Protein AF-A0A9P3BEV1-F1 (afdb_monomer)

Structu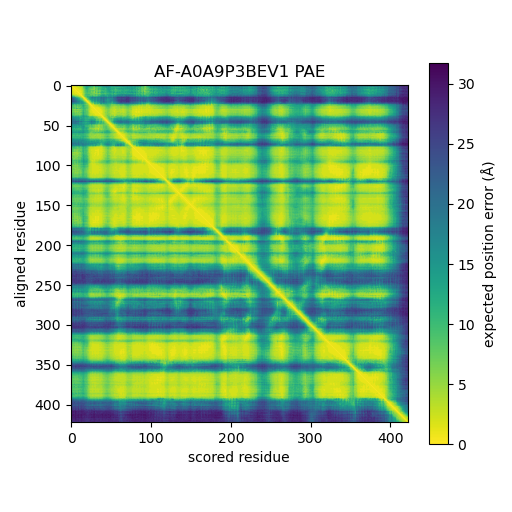re (mmCIF, N/CA/C/O backbone):
data_AF-A0A9P3BEV1-F1
#
_entry.id   AF-A0A9P3BEV1-F1
#
loop_
_atom_site.group_PDB
_atom_site.id
_atom_site.type_symbol
_atom_site.label_atom_id
_atom_site.label_alt_id
_atom_site.label_comp_id
_atom_site.label_asym_id
_atom_site.label_entity_id
_atom_site.label_seq_id
_atom_site.pdbx_PDB_ins_code
_atom_site.Cartn_x
_atom_site.Cartn_y
_atom_site.Cartn_z
_atom_site.occupancy
_atom_site.B_iso_or_equiv
_atom_site.auth_seq_id
_atom_site.auth_comp_id
_atom_site.auth_asym_id
_atom_site.auth_atom_id
_atom_site.pdbx_PDB_model_num
ATOM 1 N N . MET A 1 1 ? 33.783 5.851 -0.479 1.00 56.59 1 MET A N 1
ATOM 2 C CA . MET A 1 1 ? 32.357 5.590 -0.775 1.00 56.59 1 MET A CA 1
ATOM 3 C C . MET A 1 1 ? 32.003 5.944 -2.219 1.00 56.59 1 MET A C 1
ATOM 5 O O . MET A 1 1 ? 31.607 5.051 -2.956 1.00 56.59 1 MET A O 1
ATOM 9 N N . THR A 1 2 ? 32.270 7.174 -2.676 1.00 65.00 2 THR A N 1
ATOM 10 C CA . THR A 1 2 ? 32.127 7.595 -4.088 1.00 65.00 2 THR A CA 1
ATOM 11 C C . THR A 1 2 ? 32.833 6.660 -5.073 1.00 65.00 2 THR A C 1
ATOM 13 O O . THR A 1 2 ? 32.320 6.436 -6.155 1.00 65.00 2 THR A O 1
ATOM 16 N N . LEU A 1 3 ? 33.958 6.049 -4.677 1.00 71.38 3 LEU A N 1
ATOM 17 C CA . LEU A 1 3 ? 34.724 5.107 -5.503 1.00 71.38 3 LEU A CA 1
ATOM 18 C C . LEU A 1 3 ? 34.026 3.759 -5.751 1.00 71.38 3 LEU A C 1
ATOM 20 O O . LEU A 1 3 ? 34.177 3.221 -6.839 1.00 71.38 3 LEU A O 1
ATOM 24 N N . LEU A 1 4 ? 33.258 3.218 -4.793 1.00 72.56 4 LEU A N 1
ATOM 25 C CA . LEU A 1 4 ? 32.529 1.956 -4.999 1.00 72.56 4 LEU A CA 1
ATOM 26 C C . LEU A 1 4 ? 31.349 2.185 -5.944 1.00 72.56 4 LEU A C 1
ATOM 28 O O . LEU A 1 4 ? 31.200 1.463 -6.921 1.00 72.56 4 LEU A O 1
ATOM 32 N N . MET A 1 5 ? 30.568 3.240 -5.699 1.00 67.62 5 MET A N 1
ATOM 33 C CA . MET A 1 5 ? 29.481 3.650 -6.591 1.00 67.62 5 MET A CA 1
ATOM 34 C C . MET A 1 5 ? 29.997 4.055 -7.972 1.00 67.62 5 MET A C 1
ATOM 36 O O . MET A 1 5 ? 29.410 3.667 -8.974 1.00 67.62 5 MET A O 1
ATOM 40 N N . ALA A 1 6 ? 31.113 4.784 -8.048 1.00 69.00 6 ALA A N 1
ATOM 41 C CA . ALA A 1 6 ? 31.763 5.101 -9.315 1.00 69.00 6 ALA A CA 1
ATOM 42 C C . ALA A 1 6 ? 32.292 3.841 -10.002 1.00 69.00 6 ALA A C 1
ATOM 44 O O . ALA A 1 6 ? 32.162 3.741 -11.209 1.00 69.00 6 ALA A O 1
ATOM 45 N N . GLY A 1 7 ? 32.827 2.869 -9.260 1.00 73.62 7 GLY A N 1
ATOM 46 C CA . GLY A 1 7 ? 33.273 1.583 -9.793 1.00 73.62 7 GLY A CA 1
ATOM 47 C C . GLY A 1 7 ? 32.120 0.743 -10.337 1.00 73.62 7 GLY A C 1
ATOM 48 O O . GLY A 1 7 ? 32.217 0.241 -11.451 1.00 73.62 7 GLY A O 1
ATOM 49 N N . ILE A 1 8 ? 31.005 0.652 -9.605 1.00 71.19 8 ILE A N 1
ATOM 50 C CA . ILE A 1 8 ? 29.779 -0.017 -10.061 1.00 71.19 8 ILE A CA 1
ATOM 51 C C . ILE A 1 8 ? 29.226 0.705 -11.287 1.00 71.19 8 ILE A C 1
ATOM 53 O O . ILE A 1 8 ? 29.013 0.066 -12.306 1.00 71.19 8 ILE A O 1
ATOM 57 N N . ARG A 1 9 ? 29.064 2.033 -11.246 1.00 67.31 9 ARG A N 1
ATOM 58 C CA . ARG A 1 9 ? 28.604 2.820 -12.401 1.00 67.31 9 ARG A CA 1
ATOM 59 C C . ARG A 1 9 ? 29.528 2.670 -13.598 1.00 67.31 9 ARG A C 1
ATOM 61 O O . ARG A 1 9 ? 29.052 2.448 -14.700 1.00 67.31 9 ARG A O 1
ATOM 68 N N . MET A 1 10 ? 30.838 2.756 -13.394 1.00 67.62 10 MET A N 1
ATOM 69 C CA . MET A 1 10 ? 31.828 2.572 -14.449 1.00 67.62 10 MET A CA 1
ATOM 70 C C . MET A 1 10 ? 31.719 1.169 -15.042 1.00 67.62 10 MET A C 1
ATOM 72 O O . MET A 1 10 ? 31.689 1.049 -16.256 1.00 67.62 10 MET A O 1
ATOM 76 N N . PHE A 1 11 ? 31.574 0.128 -14.219 1.00 70.19 11 PHE A N 1
ATOM 77 C CA . PHE A 1 11 ? 31.353 -1.239 -14.685 1.00 70.19 11 PHE A CA 1
ATOM 78 C C . PHE A 1 11 ? 30.042 -1.371 -15.474 1.00 70.19 11 PHE A C 1
ATOM 80 O O . PHE A 1 11 ? 30.053 -1.887 -16.589 1.00 70.19 11 PHE A O 1
ATOM 87 N N . LEU A 1 12 ? 28.932 -0.839 -14.951 1.00 65.06 12 LEU A N 1
ATOM 88 C CA . LEU A 1 12 ? 27.630 -0.839 -15.623 1.00 65.06 12 LEU A CA 1
ATOM 89 C C . LEU A 1 12 ? 27.684 -0.096 -16.967 1.00 65.06 12 LEU A C 1
ATOM 91 O O . LEU A 1 12 ? 27.173 -0.596 -17.963 1.00 65.06 12 LEU A O 1
ATOM 95 N N . HIS A 1 13 ? 28.367 1.047 -17.036 1.00 60.72 13 HIS A N 1
ATOM 96 C CA . HIS A 1 13 ? 28.535 1.822 -18.268 1.00 60.72 13 HIS A CA 1
ATOM 97 C C . HIS A 1 13 ? 29.591 1.252 -19.231 1.00 60.72 13 HIS A C 1
ATOM 99 O O . HIS A 1 13 ? 29.552 1.568 -20.418 1.00 60.72 13 HIS A O 1
ATOM 105 N N . GLN A 1 14 ? 30.528 0.429 -18.748 1.00 59.97 14 GLN A N 1
ATOM 106 C CA . GLN A 1 14 ? 31.515 -0.279 -19.573 1.00 59.97 14 GLN A CA 1
ATOM 107 C C . GLN A 1 14 ? 30.951 -1.554 -20.206 1.00 59.97 14 GLN A C 1
ATOM 109 O O . GLN A 1 14 ? 31.522 -2.039 -21.185 1.00 59.97 14 GLN A O 1
ATOM 114 N N . THR A 1 15 ? 29.835 -2.092 -19.699 1.00 53.72 15 THR A N 1
ATOM 115 C CA . THR A 1 15 ? 29.122 -3.154 -20.416 1.00 53.72 15 THR A CA 1
ATOM 116 C C . THR A 1 15 ? 28.624 -2.606 -21.755 1.00 53.72 15 THR A C 1
ATOM 118 O O . THR A 1 15 ? 27.959 -1.573 -21.824 1.00 53.72 15 THR A O 1
ATOM 121 N N . VAL A 1 16 ? 29.077 -3.242 -22.840 1.00 45.03 16 VAL A N 1
ATOM 122 C CA . VAL A 1 16 ? 28.952 -2.773 -24.225 1.00 45.03 16 VAL A CA 1
ATOM 123 C C . VAL A 1 16 ? 27.490 -2.481 -24.545 1.00 45.03 16 VAL A C 1
ATOM 125 O O . VAL A 1 16 ? 26.717 -3.405 -24.749 1.00 45.03 16 VAL A O 1
ATOM 128 N N . ARG A 1 17 ? 27.159 -1.182 -24.594 1.00 44.22 17 ARG A N 1
ATOM 129 C CA . ARG A 1 17 ? 25.841 -0.602 -24.895 1.00 44.22 17 ARG A CA 1
ATOM 130 C C . ARG A 1 17 ? 24.723 -1.218 -24.035 1.00 44.22 17 ARG A C 1
ATOM 132 O O . ARG A 1 17 ? 24.177 -2.242 -24.442 1.00 44.22 17 ARG A O 1
ATOM 139 N N . PRO A 1 18 ? 24.270 -0.575 -22.932 1.00 46.62 18 PRO A N 1
ATOM 140 C CA . PRO A 1 18 ? 22.897 -0.821 -22.498 1.00 46.62 18 PRO A CA 1
ATOM 141 C C . PRO A 1 18 ? 22.047 -0.654 -23.755 1.00 46.62 18 PRO A C 1
ATOM 143 O O . PRO A 1 18 ? 22.178 0.365 -24.446 1.00 46.62 18 PRO A O 1
ATOM 146 N N . SER A 1 19 ? 21.324 -1.709 -24.141 1.00 45.38 19 SER A N 1
ATOM 147 C CA . SER A 1 19 ? 20.535 -1.697 -25.368 1.00 45.38 19 SER A CA 1
ATOM 148 C C . SER A 1 19 ? 19.769 -0.379 -25.402 1.00 45.38 19 SER A C 1
ATOM 150 O O . SER A 1 19 ? 19.335 0.125 -24.366 1.00 45.38 19 SER A O 1
ATOM 152 N N . ILE A 1 20 ? 19.641 0.232 -26.574 1.00 44.53 20 ILE A N 1
ATOM 153 C CA . ILE A 1 20 ? 19.040 1.565 -26.760 1.00 44.53 20 ILE A CA 1
ATOM 154 C C . ILE A 1 20 ? 17.623 1.671 -26.122 1.00 44.53 20 ILE A C 1
ATOM 156 O O . ILE A 1 20 ? 17.102 2.770 -25.930 1.00 44.53 20 ILE A O 1
ATOM 160 N N . ALA A 1 21 ? 17.034 0.540 -25.715 1.00 46.75 21 ALA A N 1
ATOM 161 C CA . ALA A 1 21 ? 15.816 0.400 -24.925 1.00 46.75 21 ALA A CA 1
ATOM 162 C C . ALA A 1 21 ? 15.929 0.741 -23.417 1.00 46.75 21 ALA A C 1
ATOM 164 O O . ALA A 1 21 ? 14.910 1.062 -22.812 1.00 46.75 21 ALA A O 1
ATOM 165 N N . HIS A 1 22 ? 17.112 0.731 -22.795 1.00 52.16 22 HIS A N 1
ATOM 166 C CA . HIS A 1 22 ? 17.282 0.977 -21.358 1.00 52.16 22 HIS A CA 1
ATOM 167 C C . HIS A 1 22 ? 18.003 2.296 -21.099 1.00 52.16 22 HIS A C 1
ATOM 169 O O . HIS A 1 22 ? 19.201 2.347 -20.828 1.00 52.16 22 HIS A O 1
ATOM 175 N N . GLN A 1 23 ? 17.250 3.397 -21.111 1.00 56.59 23 GLN A N 1
ATOM 176 C CA . GLN A 1 23 ? 17.677 4.575 -20.361 1.00 56.59 23 GLN A CA 1
ATOM 177 C C . GLN A 1 23 ? 17.548 4.236 -18.874 1.00 56.59 23 GLN A C 1
ATOM 179 O O . GLN A 1 23 ? 16.520 4.511 -18.259 1.00 56.59 23 GLN A O 1
ATOM 184 N N . THR A 1 24 ? 18.563 3.586 -18.297 1.00 63.41 24 THR A N 1
ATOM 185 C CA . THR A 1 24 ? 18.634 3.393 -16.849 1.00 63.41 24 THR A CA 1
ATOM 186 C C . THR A 1 24 ? 18.610 4.771 -16.206 1.00 63.41 24 THR A C 1
ATOM 188 O O . THR A 1 24 ? 19.514 5.588 -16.385 1.00 63.41 24 THR A O 1
ATOM 191 N N . PHE A 1 25 ? 17.523 5.079 -15.510 1.00 75.50 25 PHE A N 1
ATOM 192 C CA . PHE A 1 25 ? 17.397 6.346 -14.817 1.00 75.50 25 PHE A CA 1
ATOM 193 C C . PHE A 1 25 ? 18.377 6.349 -13.647 1.00 75.50 25 PHE A C 1
ATOM 195 O O . PHE A 1 25 ? 18.355 5.418 -12.850 1.00 75.50 25 PHE A O 1
ATOM 202 N N . TYR A 1 26 ? 19.183 7.403 -13.501 1.00 77.75 26 TYR A N 1
ATOM 203 C CA . TYR A 1 26 ? 20.241 7.462 -12.479 1.00 77.75 26 TYR A CA 1
ATOM 204 C C . TYR A 1 26 ? 19.746 7.175 -11.043 1.00 77.75 26 TYR A C 1
ATOM 206 O O . TYR A 1 26 ? 20.484 6.661 -10.210 1.00 77.75 26 TYR A O 1
ATOM 214 N N . GLN A 1 27 ? 18.475 7.486 -10.755 1.00 83.81 27 GLN A N 1
ATOM 215 C CA . GLN A 1 27 ? 17.812 7.236 -9.467 1.00 83.81 27 GLN A CA 1
ATOM 216 C C . GLN A 1 27 ? 17.265 5.813 -9.304 1.00 83.81 27 GLN A C 1
ATOM 218 O O . GLN A 1 27 ? 16.570 5.568 -8.334 1.00 83.81 27 GLN A O 1
ATOM 223 N N . HIS A 1 28 ? 17.484 4.911 -10.256 1.00 86.94 28 HIS A N 1
ATOM 224 C CA . HIS A 1 28 ? 16.962 3.541 -10.231 1.00 86.94 28 HIS A CA 1
ATOM 225 C C . HIS A 1 28 ? 17.967 2.525 -10.797 1.00 86.94 28 HIS A C 1
ATOM 227 O O . HIS A 1 28 ? 17.600 1.407 -11.147 1.00 86.94 28 HIS A O 1
ATOM 233 N N . GLU A 1 29 ? 19.249 2.892 -10.896 1.00 84.00 29 GLU A N 1
ATOM 234 C CA . GLU A 1 29 ? 20.314 1.994 -11.371 1.00 84.00 29 GLU A CA 1
ATOM 235 C C . GLU A 1 29 ? 20.396 0.721 -10.516 1.00 84.00 29 GLU A C 1
ATOM 237 O O . GLU A 1 29 ? 20.577 -0.377 -11.038 1.00 84.00 29 GLU A O 1
ATOM 242 N N . MET A 1 30 ? 20.220 0.861 -9.199 1.00 86.94 30 MET A N 1
ATOM 243 C CA . MET A 1 30 ? 20.258 -0.264 -8.262 1.00 86.94 30 MET A CA 1
ATOM 244 C C . MET A 1 30 ? 18.986 -1.118 -8.311 1.00 86.94 30 MET A C 1
ATOM 246 O O . MET A 1 30 ? 19.067 -2.327 -8.106 1.00 86.94 30 MET A O 1
ATOM 250 N N . ASP A 1 31 ? 17.831 -0.516 -8.613 1.00 91.06 31 ASP A N 1
ATOM 251 C CA . ASP A 1 31 ? 16.576 -1.251 -8.817 1.00 91.06 31 ASP A CA 1
ATOM 252 C C . ASP A 1 31 ? 16.669 -2.126 -10.071 1.00 91.06 31 ASP A C 1
ATOM 254 O O . ASP A 1 31 ? 16.367 -3.317 -10.018 1.00 91.06 31 ASP A O 1
ATOM 258 N N . TRP A 1 32 ? 17.178 -1.557 -11.170 1.00 87.06 32 TRP A N 1
ATOM 259 C CA . TRP A 1 32 ? 17.474 -2.300 -12.394 1.00 87.06 32 TRP A CA 1
ATOM 260 C C . TRP A 1 32 ? 18.452 -3.449 -12.125 1.00 87.06 32 TRP A C 1
ATOM 262 O O . TRP A 1 32 ? 18.148 -4.595 -12.439 1.00 87.06 32 TRP A O 1
ATOM 272 N N . LEU A 1 33 ? 19.581 -3.181 -11.456 1.00 86.38 33 LEU A N 1
ATOM 273 C CA . LEU A 1 33 ? 20.563 -4.218 -11.129 1.00 86.38 33 LEU A CA 1
ATOM 274 C C . LEU A 1 33 ? 19.956 -5.349 -10.280 1.00 86.38 33 LEU A C 1
ATOM 276 O O . LEU A 1 33 ? 20.265 -6.522 -10.497 1.00 86.38 33 LEU A O 1
ATOM 280 N N . ALA A 1 34 ? 19.101 -5.016 -9.310 1.00 90.44 34 ALA A N 1
ATOM 281 C CA . ALA A 1 34 ? 18.423 -6.011 -8.485 1.00 90.44 34 ALA A CA 1
ATOM 282 C C . ALA A 1 34 ? 17.481 -6.894 -9.316 1.00 90.44 34 ALA A C 1
ATOM 284 O O . ALA A 1 34 ? 17.473 -8.114 -9.122 1.00 90.44 34 ALA A O 1
ATOM 285 N N . ILE A 1 35 ? 16.729 -6.287 -10.240 1.00 88.31 35 ILE A N 1
ATOM 286 C CA . ILE A 1 35 ? 15.835 -6.981 -11.172 1.00 88.31 35 ILE A CA 1
ATOM 287 C C . ILE A 1 35 ? 16.626 -7.927 -12.067 1.00 88.31 35 ILE A C 1
ATOM 289 O O . ILE A 1 35 ? 16.328 -9.118 -12.067 1.00 88.31 35 ILE A O 1
ATOM 293 N N . GLU A 1 36 ? 17.661 -7.439 -12.748 1.00 82.81 36 GLU A N 1
ATOM 294 C CA . GLU A 1 36 ? 18.468 -8.248 -13.669 1.00 82.81 36 GLU A CA 1
ATOM 295 C C . GLU A 1 36 ? 19.069 -9.463 -12.960 1.00 82.81 36 GLU A C 1
ATOM 297 O O . GLU A 1 36 ? 18.865 -10.605 -13.362 1.00 82.81 36 GLU A O 1
ATOM 302 N N . VAL A 1 37 ? 19.733 -9.242 -11.822 1.00 84.50 37 VAL A N 1
ATOM 303 C CA . VAL A 1 37 ? 20.419 -10.313 -11.083 1.00 84.50 37 VAL A CA 1
ATOM 304 C C . VAL A 1 37 ? 19.446 -11.340 -10.491 1.00 84.50 37 VAL A C 1
ATOM 306 O O . VAL A 1 37 ? 19.848 -12.472 -10.205 1.00 84.50 37 VAL A O 1
ATOM 309 N N . THR A 1 38 ? 18.186 -10.966 -10.253 1.00 87.44 38 THR A N 1
ATOM 310 C CA . THR A 1 38 ? 17.215 -11.850 -9.591 1.00 87.44 38 THR A CA 1
ATOM 311 C C . THR A 1 38 ? 16.265 -12.534 -10.565 1.00 87.44 38 THR A C 1
ATOM 313 O O . THR A 1 38 ? 15.939 -13.705 -10.359 1.00 87.44 38 THR A O 1
ATOM 316 N N . LEU A 1 39 ? 15.799 -11.814 -11.585 1.00 81.75 39 LEU A N 1
ATOM 317 C CA . LEU A 1 39 ? 14.763 -12.273 -12.506 1.00 81.75 39 LEU A CA 1
ATOM 318 C C . LEU A 1 39 ? 15.332 -12.837 -13.818 1.00 81.75 39 LEU A C 1
ATOM 320 O O . LEU A 1 39 ? 14.680 -13.716 -14.378 1.00 81.75 39 LEU A O 1
ATOM 324 N N . ASP A 1 40 ? 16.539 -12.443 -14.254 1.00 75.12 40 ASP A N 1
ATOM 325 C CA . ASP A 1 40 ? 17.227 -13.038 -15.416 1.00 75.12 40 ASP A CA 1
ATOM 326 C C . ASP A 1 40 ? 18.601 -13.638 -15.028 1.00 75.12 40 ASP A C 1
ATOM 328 O O . ASP A 1 40 ? 19.650 -13.009 -15.185 1.00 75.12 40 ASP A O 1
ATOM 332 N N . PRO A 1 41 ? 18.648 -14.887 -14.521 1.00 68.44 41 PRO A N 1
ATOM 333 C CA . PRO A 1 41 ? 19.914 -15.537 -14.169 1.00 68.44 41 PRO A CA 1
ATOM 334 C C . PRO A 1 41 ? 20.833 -15.779 -15.383 1.00 68.44 41 PRO A C 1
ATOM 336 O O . PRO A 1 41 ? 22.038 -15.975 -15.201 1.00 68.44 41 PRO A O 1
ATOM 339 N N . ASP A 1 42 ? 20.289 -15.737 -16.606 1.00 66.56 42 ASP A N 1
ATOM 340 C CA . ASP A 1 42 ? 21.001 -15.958 -17.868 1.00 66.56 42 ASP A CA 1
ATOM 341 C C . ASP A 1 42 ? 21.488 -14.654 -18.523 1.00 66.56 42 ASP A C 1
ATOM 343 O O . ASP A 1 42 ? 21.980 -14.693 -19.655 1.00 66.56 42 ASP A O 1
ATOM 347 N N . PHE A 1 43 ? 21.440 -13.519 -17.809 1.00 58.28 43 PHE A N 1
ATOM 348 C CA . PHE A 1 43 ? 21.845 -12.174 -18.258 1.00 58.28 43 PHE A CA 1
ATOM 349 C C . PHE A 1 43 ? 23.185 -12.106 -19.019 1.00 58.28 43 PHE A C 1
ATOM 351 O O . PHE A 1 43 ? 23.407 -11.223 -19.841 1.00 58.28 43 PHE A O 1
ATOM 358 N N . LYS A 1 44 ? 24.085 -13.081 -18.828 1.00 55.97 44 LYS A N 1
ATOM 359 C CA . LYS A 1 44 ? 25.316 -13.212 -19.630 1.00 55.97 44 LYS A CA 1
ATOM 360 C C . LYS A 1 44 ? 25.062 -13.333 -21.142 1.00 55.97 44 LYS A C 1
ATOM 362 O O . LYS A 1 44 ? 25.982 -13.091 -21.920 1.00 55.97 44 LYS A O 1
ATOM 367 N N . LYS A 1 45 ? 23.854 -13.709 -21.570 1.00 56.28 45 LYS A N 1
ATOM 368 C CA . LYS A 1 45 ? 23.435 -13.780 -22.974 1.00 56.28 45 LYS A CA 1
ATOM 369 C C . LYS A 1 45 ? 22.549 -12.575 -23.297 1.00 56.28 45 LYS A C 1
ATOM 371 O O . LYS A 1 45 ? 21.328 -12.696 -23.329 1.00 56.28 45 LYS A O 1
ATOM 376 N N . PHE A 1 46 ? 23.175 -11.423 -23.534 1.00 53.41 46 PHE A N 1
ATOM 377 C CA . PHE A 1 46 ? 22.527 -10.188 -23.991 1.00 53.41 46 PHE A CA 1
ATOM 378 C C . PHE A 1 46 ? 21.818 -10.408 -25.339 1.00 53.41 46 PHE A C 1
ATOM 380 O O . PHE A 1 46 ? 22.380 -10.172 -26.405 1.00 53.41 46 PHE A O 1
ATOM 387 N N . SER A 1 47 ? 20.586 -10.910 -25.304 1.00 52.16 47 SER A N 1
ATOM 388 C CA . SER A 1 47 ? 19.692 -10.918 -26.456 1.00 52.16 47 SER A CA 1
ATOM 389 C C . SER A 1 47 ? 18.918 -9.608 -26.450 1.00 52.16 47 SER A C 1
ATOM 391 O O . SER A 1 47 ? 18.191 -9.319 -25.503 1.00 52.16 47 SER A O 1
ATOM 393 N N . GLU A 1 48 ? 19.053 -8.824 -27.518 1.00 57.81 48 GLU A N 1
ATOM 394 C CA . GLU A 1 48 ? 18.389 -7.524 -27.697 1.00 57.81 48 GLU A CA 1
ATOM 395 C C . GLU A 1 48 ? 16.845 -7.606 -27.753 1.00 57.81 48 GLU A C 1
ATOM 397 O O . GLU A 1 48 ? 16.192 -6.581 -27.926 1.00 57.81 48 GLU A O 1
ATOM 402 N N . GLN A 1 49 ? 16.246 -8.796 -27.607 1.00 59.41 49 GLN A N 1
ATOM 403 C CA . GLN A 1 49 ? 14.823 -9.041 -27.872 1.00 59.41 49 GLN A CA 1
ATOM 404 C C . GLN A 1 49 ? 13.992 -9.502 -26.666 1.00 59.41 49 GLN A C 1
ATOM 406 O O . GLN A 1 49 ? 12.785 -9.684 -26.819 1.00 59.41 49 GLN A O 1
ATOM 411 N N . LYS A 1 50 ? 14.571 -9.704 -25.474 1.00 62.44 50 LYS A N 1
ATOM 412 C CA . LYS A 1 50 ? 13.759 -10.126 -24.321 1.00 62.44 50 LYS A CA 1
ATOM 413 C C . LYS A 1 50 ? 12.953 -8.950 -23.742 1.00 62.44 50 LYS A C 1
ATOM 415 O O . LYS A 1 50 ? 13.525 -7.876 -23.540 1.00 62.44 50 LYS A O 1
ATOM 420 N N . PRO A 1 51 ? 11.650 -9.134 -23.449 1.00 65.25 51 PRO A N 1
ATOM 421 C CA . PRO A 1 51 ? 10.871 -8.135 -22.733 1.00 65.25 51 PRO A CA 1
ATOM 422 C C . PRO A 1 51 ? 11.445 -7.916 -21.330 1.00 65.25 51 PRO A C 1
ATOM 424 O O . PRO A 1 51 ? 11.997 -8.826 -20.712 1.00 65.25 51 PRO A O 1
ATOM 427 N N . LEU A 1 52 ? 11.303 -6.686 -20.839 1.00 65.62 52 LEU A N 1
ATOM 428 C CA . LEU A 1 52 ? 11.717 -6.291 -19.498 1.00 65.62 52 LEU A CA 1
ATOM 429 C C . LEU A 1 52 ? 11.049 -7.179 -18.436 1.00 65.62 52 LEU A C 1
ATOM 431 O O . LEU A 1 52 ? 9.828 -7.358 -18.506 1.00 65.62 52 LEU A O 1
ATOM 435 N N . PRO A 1 53 ? 11.792 -7.680 -17.429 1.00 74.44 53 PRO A N 1
ATOM 436 C CA . PRO A 1 53 ? 11.174 -8.367 -16.308 1.00 74.44 53 PRO A CA 1
ATOM 437 C C . PRO A 1 53 ? 10.143 -7.453 -15.647 1.00 74.44 53 PRO A C 1
ATOM 439 O O . PRO A 1 53 ? 10.424 -6.301 -15.302 1.00 74.44 53 PRO A O 1
ATOM 442 N N . VAL A 1 54 ? 8.928 -7.964 -15.496 1.00 79.62 54 VAL A N 1
ATOM 443 C CA . VAL A 1 54 ? 7.820 -7.203 -14.929 1.00 79.62 54 VAL A CA 1
ATOM 444 C C . VAL A 1 54 ? 7.898 -7.309 -13.407 1.00 79.62 54 VAL A C 1
ATOM 446 O O . VAL A 1 54 ? 8.033 -8.395 -12.854 1.00 79.62 54 VAL A O 1
ATOM 449 N N . TRP A 1 55 ? 7.841 -6.168 -12.727 1.00 84.81 55 TRP A N 1
ATOM 450 C CA . TRP A 1 55 ? 7.598 -6.080 -11.289 1.00 84.81 55 TRP A CA 1
ATOM 451 C C . TRP A 1 55 ? 6.588 -4.965 -11.070 1.00 84.81 55 TRP A C 1
ATOM 453 O O . TRP A 1 55 ? 6.937 -3.807 -10.834 1.00 84.81 55 TRP A O 1
ATOM 463 N N . ALA A 1 56 ? 5.321 -5.303 -11.261 1.00 83.12 56 ALA A N 1
ATOM 464 C CA . ALA A 1 56 ? 4.275 -4.312 -11.411 1.00 83.12 56 ALA A CA 1
ATOM 465 C C . ALA A 1 56 ? 3.229 -4.413 -10.306 1.00 83.12 56 ALA A C 1
ATOM 467 O O . ALA A 1 56 ? 2.898 -5.497 -9.820 1.00 83.12 56 ALA A O 1
ATOM 468 N N . LEU A 1 57 ? 2.689 -3.248 -9.960 1.00 81.88 57 LEU A N 1
ATOM 469 C CA . LEU A 1 57 ? 1.506 -3.100 -9.136 1.00 81.88 57 LEU A CA 1
ATOM 470 C C . LEU A 1 57 ? 0.488 -2.291 -9.933 1.00 81.88 57 LEU A C 1
ATOM 472 O O . LEU A 1 57 ? 0.756 -1.154 -10.317 1.00 81.88 57 LEU A O 1
ATOM 476 N N . TYR A 1 58 ? -0.663 -2.882 -10.213 1.00 77.19 58 TYR A N 1
ATOM 477 C CA . TYR A 1 58 ? -1.746 -2.206 -10.912 1.00 77.19 58 TYR A CA 1
ATOM 478 C C . TYR A 1 58 ? -3.066 -2.912 -10.613 1.00 77.19 58 TYR A C 1
ATOM 480 O O . TYR A 1 58 ? -3.127 -4.117 -10.367 1.00 77.19 58 TYR A O 1
ATOM 488 N N . GLY A 1 59 ? -4.145 -2.150 -10.722 1.00 79.38 59 GLY A N 1
ATOM 489 C CA . GLY A 1 59 ? -5.492 -2.657 -10.573 1.00 79.38 59 GLY A CA 1
ATOM 490 C C . GLY A 1 59 ? -5.883 -2.989 -9.137 1.00 79.38 59 GLY A C 1
ATOM 491 O O . GLY A 1 59 ? -5.257 -2.565 -8.169 1.00 79.38 59 GLY A O 1
ATOM 492 N N . GLY A 1 60 ? -6.989 -3.717 -9.022 1.00 79.25 60 GLY A N 1
ATOM 493 C CA . GLY A 1 60 ? -7.523 -4.180 -7.751 1.00 79.25 60 GLY A CA 1
ATOM 494 C C . GLY A 1 60 ? -7.221 -5.656 -7.511 1.00 79.25 60 GLY A C 1
ATOM 495 O O . GLY A 1 60 ? -7.314 -6.465 -8.440 1.00 79.25 60 GLY A O 1
ATOM 496 N N . HIS A 1 61 ? -6.891 -6.006 -6.270 1.00 85.12 61 HIS A N 1
ATOM 497 C CA . HIS A 1 61 ? -6.675 -7.387 -5.829 1.00 85.12 61 HIS A CA 1
ATOM 498 C C . HIS A 1 61 ? -7.656 -7.783 -4.732 1.00 85.12 61 HIS A C 1
ATOM 500 O O . HIS A 1 61 ? -8.050 -6.936 -3.940 1.00 85.12 61 HIS A O 1
ATOM 506 N N . SER A 1 62 ? -8.031 -9.063 -4.657 1.00 86.88 62 SER A N 1
ATOM 507 C CA . SER A 1 62 ? -8.959 -9.517 -3.615 1.00 86.88 62 SER A CA 1
ATOM 508 C C . SER A 1 62 ? -8.416 -9.208 -2.218 1.00 86.88 62 SER A C 1
ATOM 510 O O . SER A 1 62 ? -7.214 -9.345 -1.988 1.00 86.88 62 SER A O 1
ATOM 512 N N . ALA A 1 63 ? -9.297 -8.857 -1.283 1.00 87.56 63 ALA A N 1
ATOM 513 C CA . ALA A 1 63 ? -8.947 -8.688 0.127 1.00 87.56 63 ALA A CA 1
ATOM 514 C C . ALA A 1 63 ? -8.289 -9.950 0.714 1.00 87.56 63 ALA A C 1
ATOM 516 O O . ALA A 1 63 ? -7.326 -9.862 1.474 1.00 87.56 63 ALA A O 1
ATOM 517 N N . ASP A 1 64 ? -8.726 -11.137 0.282 1.00 87.56 64 ASP A N 1
ATOM 518 C CA . ASP A 1 64 ? -8.112 -12.409 0.685 1.00 87.56 64 ASP A CA 1
ATOM 519 C C . ASP A 1 64 ? -6.662 -12.539 0.215 1.00 87.56 64 ASP A C 1
ATOM 521 O O . ASP A 1 64 ? -5.866 -13.283 0.787 1.00 87.56 64 ASP A O 1
ATOM 525 N N . ALA A 1 65 ? -6.280 -11.800 -0.825 1.00 87.00 65 ALA A N 1
ATOM 526 C CA . ALA A 1 65 ? -4.918 -11.801 -1.320 1.00 87.00 65 ALA A CA 1
ATOM 527 C C . ALA A 1 65 ? -3.950 -11.006 -0.427 1.00 87.00 65 ALA A C 1
ATOM 529 O O . ALA A 1 65 ? -2.740 -11.182 -0.575 1.00 87.00 65 ALA A O 1
ATOM 530 N N . CYS A 1 66 ? -4.466 -10.192 0.501 1.00 90.31 66 CYS A N 1
ATOM 531 C CA . CYS A 1 66 ? -3.676 -9.466 1.497 1.00 90.31 66 CYS A CA 1
ATOM 532 C C . CYS A 1 66 ? -3.265 -10.337 2.690 1.00 90.31 66 CYS A C 1
ATOM 534 O O . CYS A 1 66 ? -2.357 -9.970 3.437 1.00 90.31 66 CYS A O 1
ATOM 536 N N . LYS A 1 67 ? -3.916 -11.489 2.880 1.00 90.19 67 LYS A N 1
ATOM 537 C CA . LYS A 1 67 ? -3.614 -12.420 3.970 1.00 90.19 67 LYS A CA 1
ATOM 538 C C . LYS A 1 67 ? -2.240 -13.047 3.746 1.00 90.19 67 LYS A C 1
ATOM 540 O O . LYS A 1 67 ? -1.877 -13.372 2.612 1.00 90.19 67 LYS A O 1
ATOM 545 N N . ALA A 1 68 ? -1.481 -13.214 4.829 1.00 84.31 68 ALA A N 1
ATOM 546 C CA . ALA A 1 68 ? -0.218 -13.937 4.766 1.00 84.31 68 ALA A CA 1
ATOM 547 C C . ALA A 1 68 ? -0.472 -15.367 4.250 1.00 84.31 68 ALA A C 1
ATOM 549 O O . ALA A 1 68 ? -1.401 -16.020 4.736 1.00 84.31 68 ALA A O 1
ATOM 550 N N . PRO A 1 69 ? 0.311 -15.857 3.271 1.00 79.75 69 PRO A N 1
ATOM 551 C CA . PRO A 1 69 ? 0.152 -17.206 2.761 1.00 79.75 69 PRO A CA 1
ATOM 552 C C . PRO A 1 69 ? 0.410 -18.208 3.880 1.00 79.75 69 PRO A C 1
ATOM 554 O O . PRO A 1 69 ? 1.285 -18.012 4.731 1.00 79.75 69 PRO A O 1
ATOM 557 N N . LEU A 1 70 ? -0.323 -19.317 3.847 1.00 77.31 70 LEU A N 1
ATOM 558 C CA . LEU A 1 70 ? -0.011 -20.455 4.701 1.00 77.31 70 LEU A CA 1
ATOM 559 C C . LEU A 1 70 ? 1.415 -20.952 4.391 1.00 77.31 70 LEU A C 1
ATOM 561 O O . LEU A 1 70 ? 1.888 -20.791 3.262 1.00 77.31 70 LEU A O 1
ATOM 565 N N . PRO A 1 71 ? 2.115 -21.601 5.340 1.00 72.19 71 PRO A N 1
ATOM 566 C CA . PRO A 1 71 ? 3.447 -22.160 5.087 1.00 72.19 71 PRO A CA 1
ATOM 567 C C . PRO A 1 71 ? 3.501 -23.085 3.858 1.00 72.19 71 PRO A C 1
ATOM 569 O O . PRO A 1 71 ? 4.510 -23.132 3.163 1.00 72.19 71 PRO A O 1
ATOM 572 N N . SER A 1 72 ? 2.395 -23.770 3.554 1.00 62.22 72 SER A N 1
ATOM 573 C CA . SER A 1 72 ? 2.220 -24.627 2.376 1.00 62.22 72 SER A CA 1
ATOM 574 C C . SER A 1 72 ? 2.079 -23.872 1.045 1.00 62.22 72 SER A C 1
ATOM 576 O O . SER A 1 72 ? 2.192 -24.486 -0.010 1.00 62.22 72 SER A O 1
ATOM 578 N N . GLU A 1 73 ? 1.830 -22.562 1.073 1.00 65.25 73 GLU A N 1
ATOM 579 C CA . GLU A 1 73 ? 1.535 -21.713 -0.091 1.00 65.25 73 GLU A CA 1
ATOM 580 C C . GLU A 1 73 ? 2.657 -20.711 -0.409 1.00 65.25 73 GLU A C 1
ATOM 582 O O . GLU A 1 73 ? 2.435 -19.742 -1.141 1.00 65.25 73 GLU A O 1
ATOM 587 N N . GLN A 1 74 ? 3.865 -20.911 0.133 1.00 62.97 74 GLN A N 1
ATOM 588 C CA . GLN A 1 74 ? 5.022 -20.029 -0.072 1.00 62.97 74 GLN A CA 1
ATOM 589 C C . GLN A 1 74 ? 5.560 -20.088 -1.518 1.00 62.97 74 GLN A C 1
ATOM 591 O O . GLN A 1 74 ? 6.666 -20.541 -1.793 1.00 62.97 74 GLN A O 1
ATOM 596 N N . ASN A 1 75 ? 4.775 -19.577 -2.465 1.00 62.19 75 ASN A N 1
ATOM 597 C CA . ASN A 1 75 ? 5.113 -19.451 -3.882 1.00 62.19 75 ASN A CA 1
ATOM 598 C C . ASN A 1 75 ? 5.841 -18.126 -4.200 1.00 62.19 75 ASN A C 1
ATOM 600 O O . ASN A 1 75 ? 6.303 -17.928 -5.322 1.00 62.19 75 ASN A O 1
ATOM 604 N N . ALA A 1 76 ? 5.986 -17.233 -3.214 1.00 64.94 76 ALA A N 1
ATOM 605 C CA . ALA A 1 76 ? 6.576 -15.891 -3.325 1.00 64.94 76 ALA A CA 1
ATOM 606 C C . ALA A 1 76 ? 8.123 -15.875 -3.284 1.00 64.94 76 ALA A C 1
ATOM 608 O O . ALA A 1 76 ? 8.746 -14.990 -2.686 1.00 64.94 76 ALA A O 1
ATOM 609 N N . VAL A 1 77 ? 8.763 -16.895 -3.863 1.00 81.56 77 VAL A N 1
ATOM 610 C CA . VAL A 1 77 ? 10.215 -17.105 -3.735 1.00 81.56 77 VAL A CA 1
ATOM 611 C C . VAL A 1 77 ? 11.002 -16.068 -4.538 1.00 81.56 77 VAL A C 1
ATOM 613 O O . VAL A 1 77 ? 12.021 -15.573 -4.057 1.00 81.56 77 VAL A O 1
ATOM 616 N N . LYS A 1 78 ? 10.551 -15.706 -5.749 1.00 89.12 78 LYS A N 1
ATOM 617 C CA . LYS A 1 78 ? 11.283 -14.741 -6.588 1.00 89.12 78 LYS A CA 1
ATOM 618 C C . LYS A 1 78 ? 11.075 -13.321 -6.075 1.00 89.12 78 LYS A C 1
ATOM 620 O O . LYS A 1 78 ? 12.038 -12.564 -5.981 1.00 89.12 78 LYS A O 1
ATOM 625 N N . SER A 1 79 ? 9.846 -12.992 -5.693 1.00 91.06 79 SER A N 1
ATOM 626 C CA . SER A 1 79 ? 9.449 -11.675 -5.218 1.00 91.06 79 SER A CA 1
ATOM 627 C C . SER A 1 79 ? 10.155 -11.287 -3.927 1.00 91.06 79 SER A C 1
ATOM 629 O O . SER A 1 79 ? 10.740 -10.211 -3.828 1.00 91.06 79 SER A O 1
ATOM 631 N N . THR A 1 80 ? 10.181 -12.199 -2.958 1.00 90.81 80 THR A N 1
ATOM 632 C CA . THR A 1 80 ? 10.851 -11.977 -1.674 1.00 90.81 80 THR A CA 1
ATOM 633 C C . THR A 1 80 ? 12.363 -11.872 -1.861 1.00 90.81 80 THR A C 1
ATOM 635 O O . THR A 1 80 ? 12.985 -10.937 -1.357 1.00 90.81 80 THR A O 1
ATOM 638 N N . LYS A 1 81 ? 12.946 -12.756 -2.684 1.00 92.25 81 LYS A N 1
ATOM 639 C CA . LYS A 1 81 ? 14.375 -12.719 -3.018 1.00 92.25 81 LYS A CA 1
ATOM 640 C C . LYS A 1 81 ? 14.776 -11.416 -3.711 1.00 92.25 81 LYS A C 1
ATOM 642 O O . LYS A 1 81 ? 15.856 -10.902 -3.430 1.00 92.25 81 LYS A O 1
ATOM 647 N N . LEU A 1 82 ? 13.931 -10.870 -4.589 1.00 94.06 82 LEU A N 1
ATOM 648 C CA . LEU A 1 82 ? 14.185 -9.594 -5.263 1.00 94.06 82 LEU A CA 1
ATOM 649 C C . LEU A 1 82 ? 14.234 -8.440 -4.260 1.00 94.06 82 LEU A C 1
ATOM 651 O O . LEU A 1 82 ? 15.185 -7.658 -4.280 1.00 94.06 82 LEU A O 1
ATOM 655 N N . LEU A 1 83 ? 13.258 -8.368 -3.352 1.00 95.00 83 LEU A N 1
ATOM 656 C CA . LEU A 1 83 ? 13.222 -7.337 -2.313 1.00 95.00 83 LEU A CA 1
ATOM 657 C C . LEU A 1 83 ? 14.455 -7.408 -1.402 1.00 95.00 83 LEU A C 1
ATOM 659 O O . LEU A 1 83 ? 15.097 -6.391 -1.151 1.00 95.00 83 LEU A O 1
ATOM 663 N N . GLU A 1 84 ? 14.836 -8.607 -0.962 1.00 94.12 84 GLU A N 1
ATOM 664 C CA . GLU A 1 84 ? 16.032 -8.822 -0.135 1.00 94.12 84 GLU A CA 1
ATOM 665 C C . GLU A 1 84 ? 17.323 -8.475 -0.878 1.00 94.12 84 GLU A C 1
ATOM 667 O O . GLU A 1 84 ? 18.235 -7.859 -0.319 1.00 94.12 84 GLU A O 1
ATOM 672 N N . LYS A 1 85 ? 17.408 -8.840 -2.161 1.00 94.12 85 LYS A N 1
ATOM 673 C CA . LYS A 1 85 ? 18.566 -8.526 -2.996 1.00 94.12 85 LYS A CA 1
ATOM 674 C C . LYS A 1 85 ? 18.711 -7.020 -3.184 1.00 94.12 85 LYS A C 1
ATOM 676 O O . LYS A 1 85 ? 19.820 -6.513 -3.017 1.00 94.12 85 LYS A O 1
ATOM 681 N N . ARG A 1 86 ? 17.616 -6.311 -3.479 1.00 94.38 86 ARG A N 1
ATOM 682 C CA . ARG A 1 86 ? 17.591 -4.846 -3.593 1.00 94.38 86 ARG A CA 1
ATOM 683 C C . ARG A 1 86 ? 18.015 -4.210 -2.268 1.00 94.38 86 ARG A C 1
ATOM 685 O O . ARG A 1 86 ? 18.937 -3.400 -2.276 1.00 94.38 86 ARG A O 1
ATOM 692 N N . ALA A 1 87 ? 17.427 -4.614 -1.139 1.00 93.94 87 ALA A N 1
ATOM 693 C CA . ALA A 1 87 ? 17.796 -4.111 0.189 1.00 93.94 87 ALA A CA 1
ATOM 694 C C . ALA A 1 87 ? 19.297 -4.283 0.482 1.00 93.94 87 ALA A C 1
ATOM 696 O O . ALA A 1 87 ? 19.963 -3.343 0.911 1.00 93.94 87 ALA A O 1
ATOM 697 N N . ARG A 1 88 ? 19.862 -5.455 0.166 1.00 93.31 88 ARG A N 1
ATOM 698 C CA . ARG A 1 88 ? 21.295 -5.727 0.339 1.00 93.31 88 ARG A CA 1
ATOM 699 C C . ARG A 1 88 ? 22.176 -4.873 -0.573 1.00 93.31 88 ARG A C 1
ATOM 701 O O . ARG A 1 88 ? 23.227 -4.415 -0.134 1.00 93.31 88 ARG A O 1
ATOM 708 N N . ILE A 1 89 ? 21.780 -4.671 -1.831 1.00 90.62 89 ILE A N 1
ATOM 709 C CA . ILE A 1 89 ? 22.495 -3.775 -2.753 1.00 90.62 89 ILE A CA 1
ATOM 710 C C . ILE A 1 89 ? 22.480 -2.349 -2.197 1.00 90.62 89 ILE A C 1
ATOM 712 O O . ILE A 1 89 ? 23.532 -1.713 -2.160 1.00 90.62 89 ILE A O 1
ATOM 716 N N . ALA A 1 90 ? 21.326 -1.876 -1.720 1.00 89.31 90 ALA A N 1
ATOM 717 C CA . ALA A 1 90 ? 21.189 -0.549 -1.135 1.00 89.31 90 ALA A CA 1
ATOM 718 C C . ALA A 1 90 ? 22.079 -0.368 0.104 1.00 89.31 90 ALA A C 1
ATOM 720 O O . ALA A 1 90 ? 22.774 0.638 0.196 1.00 89.31 90 ALA A O 1
ATOM 721 N N . ASP A 1 91 ? 22.141 -1.358 0.999 1.00 90.00 91 ASP A N 1
ATOM 722 C CA . ASP A 1 91 ? 22.986 -1.321 2.203 1.00 90.00 91 ASP A CA 1
ATOM 723 C C . ASP A 1 91 ? 24.489 -1.303 1.857 1.00 90.00 91 ASP A C 1
ATOM 725 O O . ASP A 1 91 ? 25.231 -0.451 2.346 1.00 90.00 91 ASP A O 1
ATOM 729 N N . ILE A 1 92 ? 24.934 -2.164 0.929 1.00 89.38 92 ILE A N 1
ATOM 730 C CA . ILE A 1 92 ? 26.335 -2.205 0.459 1.00 89.38 92 ILE A CA 1
ATOM 731 C C . ILE A 1 92 ? 26.733 -0.889 -0.214 1.00 89.38 92 ILE A C 1
ATOM 733 O O . ILE A 1 92 ? 27.845 -0.391 -0.024 1.00 89.38 92 ILE A O 1
ATOM 737 N N . CYS A 1 93 ? 25.837 -0.341 -1.029 1.00 84.56 93 CYS A N 1
ATOM 738 C CA . CYS A 1 93 ? 26.101 0.866 -1.800 1.00 84.56 93 CYS A CA 1
ATOM 739 C C . CYS A 1 93 ? 25.822 2.150 -1.009 1.00 84.56 93 CYS A C 1
ATOM 741 O O . CYS A 1 93 ? 26.135 3.230 -1.512 1.00 84.56 93 CYS A O 1
ATOM 743 N N . GLN A 1 94 ? 25.236 2.036 0.192 1.00 85.88 94 GLN A N 1
ATOM 744 C CA . GLN A 1 94 ? 24.655 3.144 0.958 1.00 85.88 94 GLN A CA 1
ATOM 745 C C . GLN A 1 94 ? 23.792 4.036 0.059 1.00 85.88 94 GLN A C 1
ATOM 747 O O . GLN A 1 94 ? 23.959 5.252 -0.019 1.00 85.88 94 GLN A O 1
ATOM 752 N N . TRP A 1 95 ? 22.939 3.382 -0.725 1.00 84.62 95 TRP A N 1
ATOM 753 C CA . TRP A 1 95 ? 22.142 4.032 -1.743 1.00 84.62 95 TRP A CA 1
ATOM 754 C C . TRP A 1 95 ? 20.811 4.498 -1.161 1.00 84.62 95 TRP A C 1
ATOM 756 O O . TRP A 1 95 ? 20.009 3.682 -0.715 1.00 84.62 95 TRP A O 1
ATOM 766 N N . GLU A 1 96 ? 20.574 5.805 -1.218 1.00 83.56 96 GLU A N 1
ATOM 767 C CA . GLU A 1 96 ? 19.282 6.410 -0.907 1.00 83.56 96 GLU A CA 1
ATOM 768 C C . GLU A 1 96 ? 18.471 6.580 -2.192 1.00 83.56 96 GLU A C 1
ATOM 770 O O . GLU A 1 96 ? 18.968 7.074 -3.213 1.00 83.56 96 GLU A O 1
ATOM 775 N N . CYS A 1 97 ? 17.210 6.161 -2.149 1.00 86.19 97 CYS A N 1
ATOM 776 C CA . CYS A 1 97 ? 16.313 6.203 -3.294 1.00 86.19 97 CYS A CA 1
ATOM 777 C C . CYS A 1 97 ? 15.193 7.234 -3.076 1.00 86.19 97 CYS A C 1
ATOM 779 O O . CYS A 1 97 ? 14.885 7.592 -1.937 1.00 86.19 97 CYS A O 1
ATOM 781 N N . PRO A 1 98 ? 14.505 7.681 -4.144 1.00 87.12 98 PRO A N 1
ATOM 782 C CA . PRO A 1 98 ? 13.379 8.608 -4.011 1.00 87.12 98 PRO A CA 1
ATOM 783 C C . PRO A 1 98 ? 12.222 8.097 -3.135 1.00 87.12 98 PRO A C 1
ATOM 785 O O . PRO A 1 98 ? 11.380 8.890 -2.727 1.00 87.12 98 PRO A O 1
ATOM 788 N N . SER A 1 99 ? 12.145 6.790 -2.860 1.00 94.50 99 SER A N 1
ATOM 789 C CA . SER A 1 99 ? 11.119 6.195 -1.997 1.00 94.50 99 SER A CA 1
ATOM 790 C C . SER A 1 99 ? 11.539 6.007 -0.538 1.00 94.50 99 SER A C 1
ATOM 792 O O . SER A 1 99 ? 10.703 5.559 0.242 1.00 94.50 99 SER A O 1
ATOM 794 N N . THR A 1 100 ? 12.775 6.341 -0.145 1.00 94.44 100 THR A N 1
ATOM 795 C CA . THR A 1 100 ? 13.272 6.128 1.229 1.00 94.44 100 THR A CA 1
ATOM 796 C C . THR A 1 100 ? 12.415 6.859 2.267 1.00 94.44 100 THR A C 1
ATOM 798 O O . THR A 1 100 ? 11.924 6.233 3.205 1.00 94.44 100 THR A O 1
ATOM 801 N N . GLU A 1 101 ? 12.148 8.153 2.065 1.00 96.00 101 GLU A N 1
ATOM 802 C CA . GLU A 1 101 ? 11.306 8.946 2.974 1.00 96.00 101 GLU A CA 1
ATOM 803 C C . GLU A 1 101 ? 9.879 8.384 3.061 1.00 96.00 101 GLU A C 1
ATOM 805 O O . GLU A 1 101 ? 9.360 8.135 4.149 1.00 96.00 101 GLU A O 1
ATOM 810 N N . MET A 1 102 ? 9.260 8.089 1.914 1.00 97.38 102 MET A N 1
ATOM 811 C CA . MET A 1 102 ? 7.896 7.559 1.881 1.00 97.38 102 MET A CA 1
ATOM 812 C C . MET A 1 102 ? 7.792 6.165 2.518 1.00 97.38 102 MET A C 1
ATOM 814 O O . MET A 1 102 ? 6.794 5.861 3.164 1.00 97.38 102 MET A O 1
ATOM 818 N N . ALA A 1 103 ? 8.818 5.321 2.387 1.00 97.38 103 ALA A N 1
ATOM 819 C CA . ALA A 1 103 ? 8.866 4.019 3.049 1.00 97.38 103 ALA A CA 1
ATOM 820 C C . ALA A 1 103 ? 8.926 4.155 4.576 1.00 97.38 103 ALA A C 1
ATOM 822 O O . ALA A 1 103 ? 8.255 3.411 5.293 1.00 97.38 103 ALA A O 1
ATOM 823 N N . GLN A 1 104 ? 9.694 5.126 5.077 1.00 97.31 104 GLN A N 1
ATOM 824 C CA . GLN A 1 104 ? 9.741 5.440 6.500 1.00 97.31 104 GLN A CA 1
ATOM 825 C C . GLN A 1 104 ? 8.391 5.965 7.003 1.00 97.31 104 GLN A C 1
ATOM 827 O O . GLN A 1 104 ? 7.902 5.502 8.033 1.00 97.31 104 GLN A O 1
ATOM 832 N N . ASN A 1 105 ? 7.762 6.870 6.256 1.00 97.81 105 ASN A N 1
ATOM 833 C CA . ASN A 1 105 ? 6.447 7.421 6.578 1.00 97.81 105 ASN A CA 1
ATOM 834 C C . ASN A 1 105 ? 5.352 6.345 6.589 1.00 97.81 105 ASN A C 1
ATOM 836 O O . ASN A 1 105 ? 4.541 6.281 7.517 1.00 97.81 105 ASN A O 1
ATOM 840 N N . LEU A 1 106 ? 5.378 5.438 5.610 1.00 98.31 106 LEU A N 1
ATOM 841 C CA . LEU A 1 106 ? 4.518 4.259 5.560 1.00 98.31 106 LEU A CA 1
ATOM 842 C C . LEU A 1 106 ? 4.720 3.358 6.785 1.00 98.31 106 LEU A C 1
ATOM 844 O O . LEU A 1 106 ? 3.743 2.942 7.405 1.00 98.31 106 LEU A O 1
ATOM 848 N N . ALA A 1 107 ? 5.972 3.081 7.159 1.00 98.38 107 ALA A N 1
ATOM 849 C CA . ALA A 1 107 ? 6.273 2.269 8.333 1.00 98.38 107 ALA A CA 1
ATOM 850 C C . ALA A 1 107 ? 5.695 2.901 9.611 1.00 98.38 107 ALA A C 1
ATOM 852 O O . ALA A 1 107 ? 4.995 2.227 10.360 1.00 98.38 107 ALA A O 1
ATOM 853 N N . ILE A 1 108 ? 5.914 4.203 9.822 1.00 98.12 108 ILE A N 1
ATOM 854 C CA . ILE A 1 108 ? 5.385 4.942 10.982 1.00 98.12 108 ILE A CA 1
ATOM 855 C C . ILE A 1 108 ? 3.850 4.944 10.988 1.00 98.12 108 ILE A C 1
ATOM 857 O O . ILE A 1 108 ? 3.238 4.801 12.047 1.00 98.12 108 ILE A O 1
ATOM 861 N N . SER A 1 109 ? 3.216 5.066 9.821 1.00 98.31 109 SER A N 1
ATOM 862 C CA . SER A 1 109 ? 1.755 5.017 9.686 1.00 98.31 109 SER A CA 1
ATOM 863 C C . SER A 1 109 ? 1.183 3.676 10.136 1.00 98.31 109 SER A C 1
ATOM 865 O O . SER A 1 109 ? 0.259 3.631 10.946 1.00 98.31 109 SER A O 1
ATOM 867 N N . ILE A 1 110 ? 1.762 2.577 9.647 1.00 97.94 110 ILE A N 1
ATOM 868 C CA . ILE A 1 110 ? 1.356 1.215 10.013 1.00 97.94 110 ILE A CA 1
ATOM 869 C C . ILE A 1 110 ? 1.603 0.968 11.506 1.00 97.94 110 ILE A C 1
ATOM 871 O O . ILE A 1 110 ? 0.723 0.456 12.194 1.00 97.94 110 ILE A O 1
ATOM 875 N N . GLU A 1 111 ? 2.763 1.379 12.031 1.00 96.75 111 GLU A N 1
ATOM 876 C CA . GLU A 1 111 ? 3.069 1.306 13.465 1.00 96.75 111 GLU A CA 1
ATOM 877 C C . GLU A 1 111 ? 2.037 2.082 14.293 1.00 96.75 111 GLU A C 1
ATOM 879 O O . GLU A 1 111 ? 1.584 1.591 15.324 1.00 96.75 111 GLU A O 1
ATOM 884 N N . SER A 1 112 ? 1.626 3.270 13.844 1.00 95.56 112 SER A N 1
ATOM 885 C CA . SER A 1 112 ? 0.645 4.106 14.547 1.00 95.56 112 SER A CA 1
ATOM 886 C C . SER A 1 112 ? -0.714 3.417 14.654 1.00 95.56 112 SER A C 1
ATOM 888 O O . SER A 1 112 ? -1.283 3.365 15.741 1.00 95.56 112 SER A O 1
ATOM 890 N N . VAL A 1 113 ? -1.203 2.833 13.557 1.00 94.12 113 VAL A N 1
ATOM 891 C CA . VAL A 1 113 ? -2.469 2.084 13.543 1.00 94.12 113 VAL A CA 1
ATOM 892 C C . VAL A 1 113 ? -2.369 0.818 14.391 1.00 94.12 113 VAL A C 1
ATOM 894 O O . VAL A 1 113 ? -3.217 0.581 15.250 1.00 94.12 113 VAL A O 1
ATOM 897 N N . ALA A 1 114 ? -1.305 0.032 14.217 1.00 92.81 114 ALA A N 1
ATOM 898 C CA . ALA A 1 114 ? -1.112 -1.210 14.958 1.00 92.81 114 ALA A CA 1
ATOM 899 C C . ALA A 1 114 ? -1.039 -0.982 16.475 1.00 92.81 114 ALA A C 1
ATOM 901 O O . ALA A 1 114 ? -1.617 -1.751 17.235 1.00 92.81 114 ALA A O 1
ATOM 902 N N . ASN A 1 115 ? -0.372 0.086 16.923 1.00 92.38 115 ASN A N 1
ATOM 903 C CA . ASN A 1 115 ? -0.256 0.411 18.347 1.00 92.38 115 ASN A CA 1
ATOM 904 C C . ASN A 1 115 ? -1.560 0.907 18.983 1.00 92.38 115 ASN A C 1
ATOM 906 O O . ASN A 1 115 ? -1.687 0.844 20.202 1.00 92.38 115 ASN A O 1
ATOM 910 N N . VAL A 1 116 ? -2.514 1.398 18.188 1.00 89.50 116 VAL A N 1
ATOM 911 C CA . VAL A 1 116 ? -3.845 1.769 18.689 1.00 89.50 116 VAL A CA 1
ATOM 912 C C . VAL A 1 116 ? -4.778 0.560 18.689 1.00 89.50 116 VAL A C 1
ATOM 914 O O . VAL A 1 116 ? -5.510 0.350 19.652 1.00 89.50 116 VAL A O 1
ATOM 917 N N . TRP A 1 117 ? -4.745 -0.257 17.635 1.00 85.44 117 TRP A N 1
ATOM 918 C CA . TRP A 1 117 ? -5.723 -1.328 17.454 1.00 85.44 117 TRP A CA 1
ATOM 919 C C . TRP A 1 117 ? -5.330 -2.685 18.059 1.00 85.44 117 TRP A C 1
ATOM 921 O O . TRP A 1 117 ? -6.231 -3.472 18.358 1.00 85.44 117 TRP A O 1
ATOM 931 N N . LEU A 1 118 ? -4.037 -2.990 18.261 1.00 77.69 118 LEU A N 1
ATOM 932 C CA . LEU A 1 118 ? -3.617 -4.291 18.804 1.00 77.69 118 LEU A CA 1
ATOM 933 C C . LEU A 1 118 ? -3.497 -4.310 20.328 1.00 77.69 118 LEU A C 1
ATOM 935 O O . LEU A 1 118 ? -2.869 -3.429 20.919 1.00 77.69 118 LEU A O 1
ATOM 939 N N . PRO A 1 119 ? -3.983 -5.381 20.979 1.00 69.62 119 PRO A N 1
ATOM 940 C CA . PRO A 1 119 ? -3.612 -5.674 22.352 1.00 69.62 119 PRO A CA 1
ATOM 941 C C . PRO A 1 119 ? -2.143 -6.126 22.442 1.00 69.62 119 PRO A C 1
ATOM 943 O O . PRO A 1 119 ? -1.605 -6.768 21.543 1.00 69.62 119 PRO A O 1
ATOM 946 N N . GLU A 1 120 ? -1.499 -5.833 23.573 1.00 74.69 120 GLU A N 1
ATOM 947 C CA . GLU A 1 120 ? -0.079 -6.126 23.844 1.00 74.69 120 GLU A CA 1
ATOM 948 C C . GLU A 1 120 ? 0.274 -7.632 23.905 1.00 74.69 120 GLU A C 1
ATOM 950 O O . GLU A 1 120 ? 1.446 -7.976 24.051 1.00 74.69 120 GLU A O 1
ATOM 955 N N . SER A 1 121 ? -0.711 -8.539 23.857 1.00 62.62 121 SER A N 1
ATOM 956 C CA . SER A 1 121 ? -0.571 -9.891 24.417 1.00 62.62 121 SER A CA 1
ATOM 957 C C . SER A 1 121 ? -0.954 -11.072 23.519 1.00 62.62 121 SER A C 1
ATOM 959 O O . SER A 1 121 ? -0.703 -12.203 23.929 1.00 62.62 121 SER A O 1
ATOM 961 N N . THR A 1 122 ? -1.551 -10.883 22.337 1.00 67.50 122 THR A N 1
ATOM 962 C CA . THR A 1 122 ? -2.100 -12.026 21.570 1.00 67.50 122 THR A CA 1
ATOM 963 C C . THR A 1 122 ? -1.133 -12.634 20.556 1.00 67.50 122 THR A C 1
ATOM 965 O O . THR A 1 122 ? -1.160 -13.847 20.355 1.00 67.50 122 THR A O 1
ATOM 968 N N . VAL A 1 123 ? -0.252 -11.848 19.927 1.00 81.06 123 VAL A N 1
ATOM 969 C CA . VAL A 1 123 ? 0.678 -12.342 18.893 1.00 81.06 123 VAL A CA 1
ATOM 970 C C . VAL A 1 123 ? 2.008 -11.579 18.953 1.00 81.06 123 VAL A C 1
ATOM 972 O O . VAL A 1 123 ? 2.017 -10.387 19.236 1.00 81.06 123 VAL A O 1
ATOM 975 N N . GLN A 1 124 ? 3.137 -12.247 18.679 1.00 88.75 124 GLN A N 1
ATOM 976 C CA . GLN A 1 124 ? 4.462 -11.599 18.625 1.00 88.75 124 GLN A CA 1
ATOM 977 C C . GLN A 1 124 ? 4.778 -10.961 17.264 1.00 88.75 124 GLN A C 1
ATOM 979 O O . GLN A 1 124 ? 5.531 -9.990 17.203 1.00 88.75 124 GLN A O 1
ATOM 984 N N . GLU A 1 125 ? 4.219 -11.499 16.178 1.00 92.56 125 GLU A N 1
ATOM 985 C CA . GLU A 1 125 ? 4.439 -11.028 14.810 1.00 92.56 125 GLU A CA 1
ATOM 986 C C . GLU A 1 125 ? 3.129 -11.021 14.006 1.00 92.56 125 GLU A C 1
ATOM 988 O O . GLU A 1 125 ? 2.329 -11.960 14.045 1.00 92.56 125 GLU A O 1
ATOM 993 N N . PHE A 1 126 ? 2.915 -9.952 13.248 1.00 93.25 126 PHE A N 1
ATOM 994 C CA . PHE A 1 126 ? 1.818 -9.802 12.306 1.00 93.25 126 PHE A CA 1
ATOM 995 C C . PHE A 1 126 ? 2.373 -9.742 10.886 1.00 93.25 126 PHE A C 1
ATOM 997 O O . PHE A 1 126 ? 3.292 -8.977 10.607 1.00 93.25 126 PHE A O 1
ATOM 1004 N N . GLN A 1 127 ? 1.805 -10.548 9.992 1.00 94.94 127 GLN A N 1
ATOM 1005 C CA . GLN A 1 127 ? 2.240 -10.653 8.605 1.00 94.94 127 GLN A CA 1
ATOM 1006 C C . GLN A 1 127 ? 1.069 -10.391 7.663 1.00 94.94 127 GLN A C 1
ATOM 1008 O O . GLN A 1 127 ? -0.046 -10.850 7.912 1.00 94.94 127 GLN A O 1
ATOM 1013 N N . TRP A 1 128 ? 1.347 -9.687 6.572 1.00 95.88 128 TRP A N 1
ATOM 1014 C CA . TRP A 1 128 ? 0.412 -9.446 5.475 1.00 95.88 128 TRP A CA 1
ATOM 1015 C C . TRP A 1 128 ? 1.170 -9.426 4.151 1.00 95.88 128 TRP A C 1
ATOM 1017 O O . TRP A 1 128 ? 2.403 -9.386 4.118 1.00 95.88 128 TRP A O 1
ATOM 1027 N N . CYS A 1 129 ? 0.427 -9.444 3.054 1.00 94.56 129 CYS A N 1
ATOM 1028 C CA . CYS A 1 129 ? 0.979 -9.489 1.713 1.00 94.56 129 CYS A CA 1
ATOM 1029 C C . CYS A 1 129 ? 0.376 -8.424 0.808 1.00 94.56 129 CYS A C 1
ATOM 1031 O O . CYS A 1 129 ? -0.715 -7.903 1.039 1.00 94.56 129 CYS A O 1
ATOM 1033 N N . VAL A 1 130 ? 1.095 -8.146 -0.273 1.00 92.38 130 VAL A N 1
ATOM 1034 C CA . VAL A 1 130 ? 0.592 -7.389 -1.419 1.00 92.38 130 VAL A CA 1
ATOM 1035 C C . VAL A 1 130 ? 0.815 -8.240 -2.656 1.00 92.38 130 VAL A C 1
ATOM 1037 O O . VAL A 1 130 ? 1.876 -8.840 -2.802 1.00 92.38 130 VAL A O 1
ATOM 1040 N N . VAL A 1 131 ? -0.179 -8.321 -3.537 1.00 90.56 131 VAL A N 1
ATOM 1041 C CA . VAL A 1 131 ? -0.032 -9.052 -4.799 1.00 90.56 131 VAL A CA 1
ATOM 1042 C C . VAL A 1 131 ? 0.829 -8.235 -5.751 1.00 90.56 131 VAL A C 1
ATOM 1044 O O . VAL A 1 131 ? 0.591 -7.048 -5.949 1.00 90.56 131 VAL A O 1
ATOM 1047 N N . VAL A 1 132 ? 1.810 -8.886 -6.364 1.00 90.44 132 VAL A N 1
ATOM 1048 C CA . VAL A 1 132 ? 2.671 -8.298 -7.391 1.00 90.44 132 VAL A CA 1
ATOM 1049 C C . VAL A 1 132 ? 2.599 -9.127 -8.660 1.00 90.44 132 VAL A C 1
ATOM 1051 O O . VAL A 1 132 ? 2.521 -10.356 -8.606 1.00 90.44 132 VAL A O 1
ATOM 1054 N N . ASP A 1 133 ? 2.618 -8.456 -9.805 1.00 87.94 133 ASP A N 1
ATOM 1055 C CA . ASP A 1 133 ? 2.687 -9.110 -11.106 1.00 87.94 133 ASP A CA 1
ATOM 1056 C C . ASP A 1 133 ? 4.143 -9.235 -11.570 1.00 87.94 133 ASP A C 1
ATOM 1058 O O . ASP A 1 133 ? 4.872 -8.240 -11.615 1.00 87.94 133 ASP A O 1
ATOM 1062 N N . LEU A 1 134 ? 4.536 -10.463 -11.918 1.00 85.88 134 LEU A N 1
ATOM 1063 C CA . LEU A 1 134 ? 5.830 -10.812 -12.504 1.00 85.88 134 LEU A CA 1
ATOM 1064 C C . LEU A 1 134 ? 5.776 -11.027 -14.024 1.00 85.88 134 LEU A C 1
ATOM 1066 O O . LEU A 1 134 ? 6.719 -11.559 -14.607 1.00 85.88 134 LEU A O 1
ATOM 1070 N N . GLY A 1 135 ? 4.667 -10.668 -14.672 1.00 82.00 135 GLY A N 1
ATOM 1071 C CA . GLY A 1 135 ? 4.430 -10.845 -16.104 1.00 82.00 135 GLY A CA 1
ATOM 1072 C C . GLY A 1 135 ? 3.838 -12.217 -16.415 1.00 82.00 135 GLY A C 1
ATOM 1073 O O . GLY A 1 135 ? 2.742 -12.307 -16.955 1.00 82.00 135 GLY A O 1
ATOM 1074 N N . GLU A 1 136 ? 4.528 -13.290 -16.024 1.00 80.31 136 GLU A N 1
ATOM 1075 C CA . GLU A 1 136 ? 4.056 -14.671 -16.234 1.00 80.31 136 GLU A CA 1
ATOM 1076 C C . GLU A 1 136 ? 3.131 -15.160 -15.112 1.00 80.31 136 GLU A C 1
ATOM 1078 O O . GLU A 1 136 ? 2.271 -16.016 -15.314 1.00 80.31 136 GLU A O 1
ATOM 1083 N N . ARG A 1 137 ? 3.341 -14.652 -13.893 1.00 85.19 137 ARG A N 1
ATOM 1084 C CA . ARG A 1 137 ? 2.636 -15.098 -12.690 1.00 85.19 137 ARG A CA 1
ATOM 1085 C C . ARG A 1 137 ? 2.492 -13.978 -11.678 1.00 85.19 137 ARG A C 1
ATOM 1087 O O . ARG A 1 137 ? 3.288 -13.044 -11.649 1.00 85.19 137 ARG A O 1
ATOM 1094 N N . LYS A 1 138 ? 1.516 -14.128 -10.787 1.00 87.06 138 LYS A N 1
ATOM 1095 C CA . LYS A 1 138 ? 1.352 -13.253 -9.625 1.00 87.06 138 LYS A CA 1
ATOM 1096 C C . LYS A 1 138 ? 2.017 -13.882 -8.405 1.00 87.06 138 LYS A C 1
ATOM 1098 O O . LYS A 1 138 ? 1.832 -15.069 -8.146 1.00 87.06 138 LYS A O 1
ATOM 1103 N N . GLU A 1 139 ? 2.771 -13.088 -7.656 1.00 90.50 139 GLU A N 1
ATOM 1104 C CA . GLU A 1 139 ? 3.367 -13.482 -6.375 1.00 90.50 139 GLU A CA 1
ATOM 1105 C C . GLU A 1 139 ? 2.847 -12.590 -5.239 1.00 90.50 139 GLU A C 1
ATOM 1107 O O . GLU A 1 139 ? 2.197 -11.572 -5.474 1.00 90.50 139 GLU A O 1
ATOM 1112 N N . LYS A 1 140 ? 3.091 -13.005 -3.994 1.00 91.19 140 LYS A N 1
ATOM 1113 C CA . LYS A 1 140 ? 2.621 -12.330 -2.777 1.00 91.19 140 LYS A CA 1
ATOM 1114 C C . LYS A 1 140 ? 3.790 -12.132 -1.805 1.00 91.19 140 LYS A C 1
ATOM 1116 O O . LYS A 1 140 ? 3.930 -12.930 -0.880 1.00 91.19 140 LYS A O 1
ATOM 1121 N N . PRO A 1 141 ? 4.683 -11.147 -2.019 1.00 91.94 141 PRO A N 1
ATOM 1122 C CA . PRO A 1 141 ? 5.701 -10.814 -1.029 1.00 91.94 141 PRO A CA 1
ATOM 1123 C C . PRO A 1 141 ? 5.060 -10.503 0.328 1.00 91.94 141 PRO A C 1
ATOM 1125 O O . PRO A 1 141 ? 4.036 -9.818 0.402 1.00 91.94 141 PRO A O 1
ATOM 1128 N N . THR A 1 142 ? 5.679 -11.014 1.391 1.00 93.25 142 THR A N 1
ATOM 1129 C CA . THR A 1 142 ? 5.219 -10.844 2.773 1.00 93.25 142 THR A CA 1
ATOM 1130 C C . THR A 1 142 ? 5.949 -9.689 3.448 1.00 93.25 142 THR A C 1
ATOM 1132 O O . THR A 1 142 ? 7.163 -9.532 3.304 1.00 93.25 142 THR A O 1
ATOM 1135 N N . PHE A 1 143 ? 5.204 -8.914 4.226 1.00 95.19 143 PHE A N 1
ATOM 1136 C CA . PHE A 1 143 ? 5.707 -7.891 5.134 1.00 95.19 143 PHE A CA 1
ATOM 1137 C C . PHE A 1 143 ? 5.406 -8.311 6.569 1.00 95.19 143 PHE A C 1
ATOM 1139 O O . PHE A 1 143 ? 4.368 -8.926 6.825 1.00 95.19 143 PHE A O 1
ATOM 1146 N N . CYS A 1 144 ? 6.311 -7.996 7.495 1.00 95.44 144 CYS A N 1
ATOM 1147 C CA . CYS A 1 144 ? 6.174 -8.373 8.898 1.00 95.44 144 CYS A CA 1
ATOM 1148 C C . CYS A 1 144 ? 6.283 -7.161 9.833 1.00 95.44 144 CYS A C 1
ATOM 1150 O O . CYS A 1 144 ? 7.160 -6.309 9.682 1.00 95.44 144 CYS A O 1
ATOM 1152 N N . 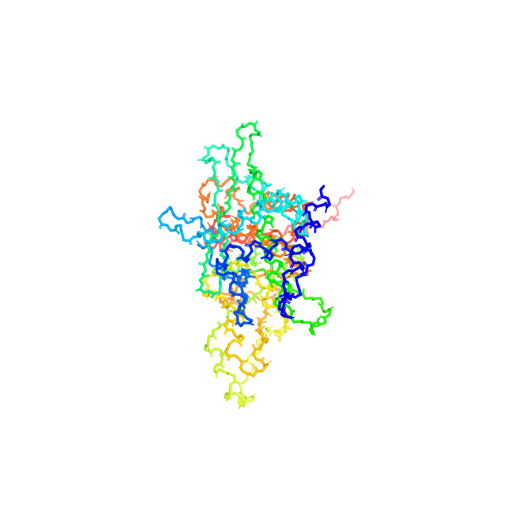LEU A 1 145 ? 5.409 -7.118 10.836 1.00 95.62 145 LEU A N 1
ATOM 1153 C CA . LEU A 1 145 ? 5.431 -6.184 11.955 1.00 95.62 145 LEU A CA 1
ATOM 1154 C C . LEU A 1 145 ? 5.574 -6.986 13.250 1.00 95.62 145 LEU A C 1
ATOM 1156 O O . LEU A 1 145 ? 4.848 -7.957 13.449 1.00 95.62 145 LEU A O 1
ATOM 1160 N N . ALA A 1 146 ? 6.485 -6.595 14.138 1.00 95.25 146 ALA A N 1
ATOM 1161 C CA . ALA A 1 146 ? 6.762 -7.342 15.364 1.00 95.25 146 ALA A CA 1
ATOM 1162 C C . ALA A 1 146 ? 6.430 -6.518 16.611 1.00 95.25 146 ALA A C 1
ATOM 1164 O O . ALA A 1 146 ? 6.616 -5.300 16.637 1.00 95.25 146 ALA A O 1
ATOM 1165 N N . TYR A 1 147 ? 5.986 -7.190 17.671 1.00 94.62 147 TYR A N 1
ATOM 1166 C CA . TYR A 1 147 ? 5.824 -6.563 18.974 1.00 94.62 147 TYR A CA 1
ATOM 1167 C C . TYR A 1 147 ? 7.165 -6.509 19.713 1.00 94.62 147 TYR A C 1
ATOM 1169 O O . TYR A 1 147 ? 7.812 -7.526 19.972 1.00 94.62 147 TYR A O 1
ATOM 1177 N N . SER A 1 148 ? 7.599 -5.304 20.069 1.00 94.12 148 SER A N 1
ATOM 1178 C CA . SER A 1 148 ? 8.835 -5.064 20.806 1.00 94.12 148 SER A CA 1
ATOM 1179 C C . SER A 1 148 ? 8.563 -5.107 22.302 1.00 94.12 148 SER A C 1
ATOM 1181 O O . SER A 1 148 ? 8.175 -4.101 22.895 1.00 94.12 148 SER A O 1
ATOM 1183 N N . SER A 1 149 ? 8.829 -6.245 22.952 1.00 91.38 149 SER A N 1
ATOM 1184 C CA . SER A 1 149 ? 8.627 -6.401 24.404 1.00 91.38 149 SER A CA 1
ATOM 1185 C C . SER A 1 149 ? 9.403 -5.369 25.232 1.00 91.38 149 SER A C 1
ATOM 1187 O O . SER A 1 149 ? 8.964 -4.978 26.310 1.00 91.38 149 SER A O 1
ATOM 1189 N N . LYS A 1 150 ? 10.544 -4.884 24.718 1.00 93.00 150 LYS A N 1
ATOM 1190 C CA . LYS A 1 150 ? 11.361 -3.848 25.370 1.00 93.00 150 LYS A CA 1
ATOM 1191 C C . LYS A 1 150 ? 10.681 -2.479 25.359 1.00 93.00 150 LYS A C 1
ATOM 1193 O O . LYS A 1 150 ? 10.786 -1.742 26.334 1.00 93.00 150 LYS A O 1
ATOM 1198 N N . ARG A 1 151 ? 10.040 -2.119 24.245 1.00 92.75 151 ARG A N 1
ATOM 1199 C CA . ARG A 1 151 ? 9.387 -0.813 24.059 1.00 92.75 151 ARG A CA 1
ATOM 1200 C C . ARG A 1 151 ? 7.877 -0.854 24.284 1.00 92.75 151 ARG A C 1
ATOM 1202 O O . ARG A 1 151 ? 7.255 0.198 24.231 1.00 92.75 151 ARG A O 1
ATOM 1209 N N . LYS A 1 152 ? 7.323 -2.046 24.528 1.00 92.50 152 LYS A N 1
ATOM 1210 C CA . LYS A 1 152 ? 5.888 -2.327 24.656 1.00 92.50 152 LYS A CA 1
ATOM 1211 C C . LYS A 1 152 ? 5.069 -1.723 23.514 1.00 92.50 152 LYS A C 1
ATOM 1213 O O . LYS A 1 152 ? 4.090 -1.023 23.735 1.00 92.50 152 LYS A O 1
ATOM 1218 N N . ARG A 1 153 ? 5.543 -1.919 22.282 1.00 94.00 153 ARG A N 1
ATOM 1219 C CA . ARG A 1 153 ? 4.906 -1.370 21.081 1.00 94.00 153 ARG A CA 1
ATOM 1220 C C . ARG A 1 153 ? 5.214 -2.212 19.852 1.00 94.00 153 ARG A C 1
ATOM 1222 O O . ARG A 1 153 ? 6.284 -2.816 19.766 1.00 94.00 153 ARG A O 1
ATOM 1229 N N . TRP A 1 154 ? 4.307 -2.195 18.891 1.00 94.44 154 TRP A N 1
ATOM 1230 C CA . TRP A 1 154 ? 4.502 -2.716 17.548 1.00 94.44 154 TRP A CA 1
ATOM 1231 C C . TRP A 1 154 ? 5.456 -1.815 16.768 1.00 94.44 154 TRP A C 1
ATOM 1233 O O . TRP A 1 154 ? 5.259 -0.600 16.703 1.00 94.44 154 TRP A O 1
ATOM 1243 N N . GLU A 1 155 ? 6.508 -2.406 16.206 1.00 96.44 155 GLU A N 1
ATOM 1244 C CA . GLU A 1 155 ? 7.483 -1.707 15.373 1.00 96.44 155 GLU A CA 1
ATOM 1245 C C . GLU A 1 155 ? 8.046 -2.613 14.273 1.00 96.44 155 GLU A C 1
ATOM 1247 O O . GLU A 1 155 ? 8.157 -3.834 14.419 1.00 96.44 155 GLU A O 1
ATOM 1252 N N . PHE A 1 156 ? 8.413 -2.011 13.146 1.00 97.19 156 PHE A N 1
ATOM 1253 C CA . PHE A 1 156 ? 9.143 -2.708 12.100 1.00 97.19 156 PHE A CA 1
ATOM 1254 C C . PHE A 1 156 ? 10.593 -2.926 12.513 1.00 97.19 156 PHE A C 1
ATOM 1256 O O . PHE A 1 156 ? 11.280 -2.002 12.966 1.00 97.1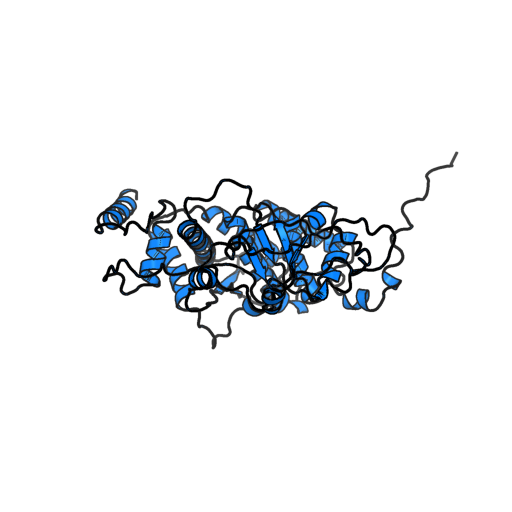9 156 PHE A O 1
ATOM 1263 N N . ARG A 1 157 ? 11.096 -4.132 12.238 1.00 96.12 157 ARG A N 1
ATOM 1264 C CA . ARG A 1 157 ? 12.538 -4.399 12.231 1.00 96.12 157 ARG A CA 1
ATOM 1265 C C . ARG A 1 157 ? 13.214 -3.635 11.088 1.00 96.12 157 ARG A C 1
ATOM 1267 O O . ARG A 1 157 ? 12.560 -3.246 10.116 1.00 96.12 157 ARG A O 1
ATOM 1274 N N . LYS A 1 158 ? 14.530 -3.421 11.192 1.00 94.81 158 LYS A N 1
ATOM 1275 C CA . LYS A 1 158 ? 15.304 -2.667 10.188 1.00 94.81 158 LYS A CA 1
ATOM 1276 C C . LYS A 1 158 ? 15.148 -3.287 8.795 1.00 94.81 158 LYS A C 1
ATOM 1278 O O . LYS A 1 158 ? 14.939 -2.568 7.823 1.00 94.81 158 LYS A O 1
ATOM 1283 N N . GLU A 1 159 ? 15.200 -4.611 8.723 1.00 94.81 159 GLU A N 1
ATOM 1284 C CA . GLU A 1 159 ? 15.131 -5.395 7.491 1.00 94.81 159 GLU A CA 1
ATOM 1285 C C . GLU A 1 159 ? 13.766 -5.236 6.803 1.00 94.81 159 GLU A C 1
ATOM 1287 O O . GLU A 1 159 ? 13.688 -5.082 5.586 1.00 94.81 159 GLU A O 1
ATOM 1292 N N . GLU A 1 160 ? 12.683 -5.182 7.582 1.00 95.25 160 GLU A N 1
ATOM 1293 C CA . GLU A 1 160 ? 11.326 -5.004 7.053 1.00 95.25 160 GLU A CA 1
ATOM 1294 C C . GLU A 1 160 ? 11.092 -3.577 6.537 1.00 95.25 160 GLU A C 1
ATOM 1296 O O . GLU A 1 160 ? 10.461 -3.392 5.497 1.00 95.25 160 GLU A O 1
ATOM 1301 N N . ARG A 1 161 ? 11.672 -2.556 7.188 1.00 96.44 161 ARG A N 1
ATOM 1302 C CA . ARG A 1 161 ? 11.654 -1.177 6.659 1.00 96.44 161 ARG A CA 1
ATOM 1303 C C . ARG A 1 161 ? 12.371 -1.090 5.311 1.00 96.44 161 ARG A C 1
ATOM 1305 O O . ARG A 1 161 ? 11.862 -0.473 4.379 1.00 96.44 161 ARG A O 1
ATOM 1312 N N . GLN A 1 162 ? 13.517 -1.762 5.179 1.00 95.50 162 GLN A N 1
ATOM 1313 C CA . GLN A 1 162 ? 14.237 -1.857 3.905 1.00 95.50 162 GLN A CA 1
ATOM 1314 C C . GLN A 1 162 ? 13.441 -2.637 2.848 1.00 95.50 162 GLN A C 1
ATOM 1316 O O . GLN A 1 162 ? 13.526 -2.322 1.659 1.00 95.50 162 GLN A O 1
ATOM 1321 N N . ARG A 1 163 ? 12.637 -3.629 3.255 1.00 95.56 163 ARG A N 1
ATOM 1322 C CA . ARG A 1 163 ? 11.733 -4.359 2.356 1.00 95.56 163 ARG A CA 1
ATOM 1323 C C . ARG A 1 163 ? 10.614 -3.458 1.818 1.00 95.56 163 ARG A C 1
ATOM 1325 O O . ARG A 1 163 ? 10.362 -3.495 0.614 1.00 95.56 163 ARG A O 1
ATOM 1332 N N . LEU A 1 164 ? 10.010 -2.608 2.659 1.00 96.94 164 LEU A N 1
ATOM 1333 C CA . LEU A 1 164 ? 9.045 -1.583 2.222 1.00 96.94 164 LEU A CA 1
ATOM 1334 C C . LEU A 1 164 ? 9.671 -0.614 1.214 1.00 96.94 164 LEU A C 1
ATOM 1336 O O . LEU A 1 164 ? 9.100 -0.366 0.153 1.00 96.94 164 LEU A O 1
ATOM 1340 N N . GLU A 1 165 ? 10.871 -0.112 1.513 1.00 96.75 165 GLU A N 1
ATOM 1341 C CA . GLU A 1 165 ? 11.600 0.774 0.603 1.00 96.75 165 GLU A CA 1
ATOM 1342 C C . GLU A 1 165 ? 11.880 0.103 -0.743 1.00 96.75 165 GLU A C 1
ATOM 1344 O O . GLU A 1 165 ? 11.643 0.695 -1.796 1.00 96.75 165 GLU A O 1
ATOM 1349 N N . SER A 1 166 ? 12.338 -1.149 -0.710 1.00 96.06 166 SER A N 1
ATOM 1350 C CA . SER A 1 166 ? 12.627 -1.932 -1.911 1.00 96.06 166 SER A CA 1
ATOM 1351 C C . SER A 1 166 ? 11.382 -2.098 -2.780 1.00 96.06 166 SER A C 1
ATOM 1353 O O . SER A 1 166 ? 11.460 -1.901 -3.989 1.00 96.06 166 SER A O 1
ATOM 1355 N N . ALA A 1 167 ? 10.229 -2.400 -2.173 1.00 96.12 167 ALA A N 1
ATOM 1356 C CA . ALA A 1 167 ? 8.971 -2.560 -2.896 1.00 96.12 167 ALA A CA 1
ATOM 1357 C C . ALA A 1 167 ? 8.565 -1.265 -3.615 1.00 96.12 167 ALA A C 1
ATOM 1359 O O . ALA A 1 167 ? 8.325 -1.284 -4.823 1.00 96.12 167 ALA A O 1
ATOM 1360 N N . LEU A 1 168 ? 8.568 -0.136 -2.897 1.00 96.06 168 LEU A N 1
ATOM 1361 C CA . LEU A 1 168 ? 8.227 1.169 -3.467 1.00 96.06 168 LEU A CA 1
ATOM 1362 C C . LEU A 1 168 ? 9.193 1.575 -4.589 1.00 96.06 168 LEU A C 1
ATOM 1364 O O . LEU A 1 168 ? 8.748 2.008 -5.651 1.00 96.06 168 LEU A O 1
ATOM 1368 N N . SER A 1 169 ? 10.500 1.399 -4.384 1.00 95.12 169 SER A N 1
ATOM 1369 C CA . SER A 1 169 ? 11.533 1.770 -5.361 1.00 95.12 169 SER A CA 1
ATOM 1370 C C . SER A 1 169 ? 11.397 0.976 -6.660 1.00 95.12 169 SER A C 1
ATOM 1372 O O . SER A 1 169 ? 11.411 1.555 -7.748 1.00 95.12 169 SER A O 1
ATOM 1374 N N . LEU A 1 170 ? 11.181 -0.341 -6.555 1.00 93.94 170 LEU A N 1
ATOM 1375 C CA . LEU A 1 170 ? 11.021 -1.224 -7.710 1.00 93.94 170 LEU A CA 1
ATOM 1376 C C . LEU A 1 170 ? 9.750 -0.905 -8.511 1.00 93.94 170 LEU A C 1
ATOM 1378 O O . LEU A 1 170 ? 9.797 -0.891 -9.741 1.00 93.94 170 LEU A O 1
ATOM 1382 N N . TRP A 1 171 ? 8.627 -0.595 -7.854 1.00 92.62 171 TRP A N 1
ATOM 1383 C CA . TRP A 1 171 ? 7.408 -0.192 -8.568 1.00 92.62 171 TRP A CA 1
ATOM 1384 C C . TRP A 1 171 ? 7.543 1.173 -9.245 1.00 92.62 171 TRP A C 1
ATOM 1386 O O . TRP A 1 171 ? 7.037 1.364 -10.352 1.00 92.62 171 TRP A O 1
ATOM 1396 N N . LEU A 1 172 ? 8.243 2.126 -8.619 1.00 91.12 172 LEU A N 1
ATOM 1397 C CA . LEU A 1 172 ? 8.569 3.402 -9.261 1.00 91.12 172 LEU A CA 1
ATOM 1398 C C . LEU A 1 172 ? 9.465 3.199 -10.482 1.00 91.12 172 LEU A C 1
ATOM 1400 O O . LEU A 1 172 ? 9.245 3.840 -11.510 1.00 91.12 172 LEU A O 1
ATOM 1404 N N . TYR A 1 173 ? 10.451 2.305 -10.383 1.00 89.88 173 TYR A N 1
ATOM 1405 C CA . TYR A 1 173 ? 11.309 1.957 -11.506 1.00 89.88 173 TYR A CA 1
ATOM 1406 C C . TYR A 1 173 ? 10.506 1.360 -12.668 1.00 89.88 173 TYR A C 1
ATOM 1408 O O . TYR A 1 173 ? 10.636 1.848 -13.792 1.00 89.88 173 TYR A O 1
ATOM 1416 N N . TYR A 1 174 ? 9.644 0.374 -12.396 1.00 87.38 174 TYR A N 1
ATOM 1417 C CA . TYR A 1 174 ? 8.774 -0.230 -13.408 1.00 87.38 174 TYR A CA 1
ATOM 1418 C C . TYR A 1 174 ? 7.874 0.814 -14.081 1.00 87.38 174 TYR A C 1
ATOM 1420 O O . TYR A 1 174 ? 7.781 0.881 -15.304 1.00 87.38 174 TYR A O 1
ATOM 1428 N N . ASP A 1 175 ? 7.254 1.699 -13.300 1.00 84.25 175 ASP A N 1
ATOM 1429 C CA . ASP A 1 175 ? 6.415 2.749 -13.871 1.00 84.25 175 ASP A CA 1
ATOM 1430 C C . ASP A 1 175 ? 7.208 3.677 -14.801 1.00 84.25 175 ASP A C 1
ATOM 1432 O O . ASP A 1 175 ? 6.759 4.053 -15.886 1.00 84.25 175 ASP A O 1
ATOM 1436 N N . LYS A 1 176 ? 8.430 4.025 -14.395 1.00 84.31 176 LYS A N 1
ATOM 1437 C CA . LYS A 1 176 ? 9.314 4.892 -15.169 1.00 84.31 176 LYS A CA 1
ATOM 1438 C C . LYS A 1 176 ? 9.812 4.218 -16.449 1.00 84.31 176 LYS A C 1
ATOM 1440 O O . LYS A 1 176 ? 9.966 4.914 -17.450 1.00 84.31 176 LYS A O 1
ATOM 1445 N N . SER A 1 177 ? 10.044 2.904 -16.432 1.00 78.12 177 SER A N 1
ATOM 1446 C CA . SER A 1 177 ? 10.502 2.143 -17.602 1.00 78.12 177 SER A CA 1
ATOM 1447 C C . SER A 1 177 ? 9.398 1.937 -18.643 1.00 78.12 177 SER A C 1
ATOM 1449 O O . SER A 1 177 ? 9.684 1.947 -19.838 1.00 78.12 177 SER A O 1
ATOM 1451 N N . VAL A 1 178 ? 8.133 1.840 -18.217 1.00 75.56 178 VAL A N 1
ATOM 1452 C CA . VAL A 1 178 ? 6.978 1.669 -19.119 1.00 75.56 178 VAL A CA 1
ATOM 1453 C C . VAL A 1 178 ? 6.433 3.008 -19.650 1.00 75.56 178 VAL A C 1
ATOM 1455 O O . VAL A 1 178 ? 5.743 3.048 -20.674 1.00 75.56 178 VAL A O 1
ATOM 1458 N N . ARG A 1 179 ? 6.753 4.145 -19.015 1.00 71.12 179 ARG A N 1
ATOM 1459 C CA . ARG A 1 179 ? 6.338 5.476 -19.497 1.00 71.12 179 ARG A CA 1
ATOM 1460 C C . ARG A 1 179 ? 6.964 5.815 -20.854 1.00 71.12 179 ARG A C 1
ATOM 1462 O O . ARG A 1 179 ? 8.136 6.168 -20.960 1.00 71.12 179 ARG A O 1
ATOM 1469 N N . SER A 1 180 ? 6.135 5.833 -21.898 1.00 55.34 180 SER A N 1
ATOM 1470 C CA . SER A 1 180 ? 6.520 6.392 -23.199 1.00 55.34 180 SER A CA 1
ATOM 1471 C C . SER A 1 180 ? 6.839 7.888 -23.078 1.00 55.34 180 SER A C 1
ATOM 1473 O O . SER A 1 180 ? 6.080 8.653 -22.478 1.00 55.34 180 SER A O 1
ATOM 1475 N N . LYS A 1 181 ? 7.932 8.327 -23.718 1.00 54.88 181 LYS A N 1
ATOM 1476 C CA . LYS A 1 181 ? 8.441 9.717 -23.742 1.00 54.88 181 LYS A CA 1
ATOM 1477 C C . LYS A 1 181 ? 7.439 10.769 -24.260 1.00 54.88 181 LYS A C 1
ATOM 1479 O O . LYS A 1 181 ? 7.756 11.952 -24.257 1.00 54.88 181 LYS A O 1
ATOM 1484 N N . ARG A 1 182 ? 6.256 10.362 -24.737 1.00 52.34 182 ARG A N 1
ATOM 1485 C CA . ARG A 1 182 ? 5.272 11.224 -25.416 1.00 52.34 182 ARG A CA 1
ATOM 1486 C C . ARG A 1 182 ? 4.161 11.792 -24.529 1.00 52.34 182 ARG A C 1
ATOM 1488 O O . ARG A 1 182 ? 3.309 12.503 -25.049 1.00 52.34 182 ARG A O 1
ATOM 1495 N N . PHE A 1 183 ? 4.134 11.518 -23.225 1.00 52.50 183 PHE A N 1
ATOM 1496 C CA . PHE A 1 183 ? 3.021 11.971 -22.385 1.00 52.50 183 PHE A CA 1
ATOM 1497 C C . PHE A 1 183 ? 3.290 13.316 -21.699 1.00 52.50 183 PHE A C 1
ATOM 1499 O O . PHE A 1 183 ? 4.266 13.494 -20.973 1.00 52.50 183 PHE A O 1
ATOM 1506 N N . THR A 1 184 ? 2.396 14.267 -21.964 1.00 46.84 184 THR A N 1
ATOM 1507 C CA . THR A 1 184 ? 2.405 15.650 -21.479 1.00 46.84 184 THR A CA 1
ATOM 1508 C C . THR A 1 184 ? 1.976 15.760 -20.010 1.00 46.84 184 THR A C 1
ATOM 1510 O O . THR A 1 184 ? 1.259 14.909 -19.484 1.00 46.84 184 THR A O 1
ATOM 1513 N N . LYS A 1 185 ? 2.443 16.836 -19.356 1.00 51.56 185 LYS A N 1
ATOM 1514 C CA . LYS A 1 185 ? 2.325 17.213 -17.929 1.00 51.56 185 LYS A CA 1
ATOM 1515 C C . LYS A 1 185 ? 0.888 17.461 -17.414 1.00 51.56 185 LYS A C 1
ATOM 1517 O O . LYS A 1 185 ? 0.666 18.411 -16.666 1.00 51.56 185 LYS A O 1
ATOM 1522 N N . ASN A 1 186 ? -0.104 16.662 -17.790 1.00 52.22 186 ASN A N 1
ATOM 1523 C CA . ASN A 1 186 ? -1.428 16.798 -17.182 1.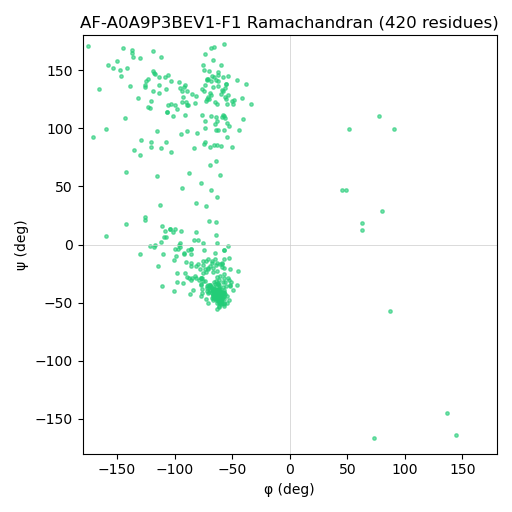00 52.22 186 ASN A CA 1
ATOM 1524 C C . ASN A 1 186 ? -1.389 16.274 -15.739 1.00 52.22 186 ASN A C 1
ATOM 1526 O O . ASN A 1 186 ? -0.710 15.290 -15.454 1.00 52.22 186 ASN A O 1
ATOM 1530 N N . PHE A 1 187 ? -2.102 16.942 -14.827 1.00 55.75 187 PHE A N 1
ATOM 1531 C CA . PHE A 1 187 ? -2.290 16.513 -13.438 1.00 55.75 187 PHE A CA 1
ATOM 1532 C C . PHE A 1 187 ? -3.046 15.182 -13.415 1.00 55.75 187 PHE A C 1
ATOM 1534 O O . PHE A 1 187 ? -4.276 15.141 -13.362 1.00 55.75 187 PHE A O 1
ATOM 1541 N N . GLU A 1 188 ? -2.316 14.078 -13.538 1.00 70.69 188 GLU A N 1
ATOM 1542 C CA . GLU A 1 188 ? -2.935 12.762 -13.597 1.00 70.69 188 GLU A CA 1
ATOM 1543 C C . GLU A 1 188 ? -3.444 12.411 -12.201 1.00 70.69 188 GLU A C 1
ATOM 1545 O O . GLU A 1 188 ? -2.697 12.420 -11.219 1.00 70.69 188 GLU A O 1
ATOM 1550 N N . ARG A 1 189 ? -4.742 12.129 -12.125 1.00 80.88 189 ARG A N 1
ATOM 1551 C CA . ARG A 1 189 ? -5.371 11.650 -10.901 1.00 80.88 189 ARG A CA 1
ATOM 1552 C C . ARG A 1 189 ? -4.985 10.198 -10.665 1.00 80.88 189 ARG A C 1
ATOM 1554 O O . ARG A 1 189 ? -4.794 9.444 -11.620 1.00 80.88 189 ARG A O 1
ATOM 1561 N N . SER A 1 190 ? -4.932 9.834 -9.398 1.00 86.62 190 SER A N 1
ATOM 1562 C CA . SER A 1 190 ? -4.739 8.478 -8.911 1.00 86.62 190 SER A CA 1
ATOM 1563 C C . SER A 1 190 ? -6.046 7.972 -8.309 1.00 86.62 190 SER A C 1
ATOM 1565 O O . SER A 1 190 ? -6.800 8.746 -7.716 1.00 86.62 190 SER A O 1
ATOM 1567 N N . LEU A 1 191 ? -6.320 6.688 -8.488 1.00 88.38 191 LEU A N 1
ATOM 1568 C CA . LEU A 1 191 ? -7.504 6.002 -8.000 1.00 88.38 191 LEU A CA 1
ATOM 1569 C C . LEU A 1 191 ? -7.066 4.853 -7.094 1.00 88.38 191 LEU A C 1
ATOM 1571 O O . LEU A 1 191 ? -6.407 3.918 -7.548 1.00 88.38 191 LEU A O 1
ATOM 1575 N N . LEU A 1 192 ? -7.463 4.923 -5.828 1.00 92.19 192 LEU A N 1
ATOM 1576 C CA . LEU A 1 192 ? -7.271 3.851 -4.862 1.00 92.19 192 LEU A CA 1
ATOM 1577 C C . LEU A 1 192 ? -8.588 3.091 -4.684 1.00 92.19 192 LEU A C 1
ATOM 1579 O O . LEU A 1 192 ? -9.540 3.641 -4.141 1.00 92.19 192 LEU A O 1
ATOM 1583 N N . LEU A 1 193 ? -8.668 1.845 -5.143 1.00 91.75 193 LEU A N 1
ATOM 1584 C CA . LEU A 1 193 ? -9.831 0.980 -4.924 1.00 91.75 193 LEU A CA 1
ATOM 1585 C C . LEU A 1 193 ? -9.868 0.548 -3.456 1.00 91.75 193 LEU A C 1
ATOM 1587 O O . LEU A 1 193 ? -8.889 0.010 -2.942 1.00 91.75 193 LEU A O 1
ATOM 1591 N N . LEU A 1 194 ? -10.984 0.802 -2.781 1.00 91.38 194 LEU A N 1
ATOM 1592 C CA . LEU A 1 194 ? -11.088 0.676 -1.327 1.00 91.38 194 LEU A CA 1
ATOM 1593 C C . LEU A 1 194 ? -11.527 -0.717 -0.869 1.00 91.38 194 LEU A C 1
ATOM 1595 O O . LEU A 1 194 ? -11.377 -1.023 0.314 1.00 91.38 194 LEU A O 1
ATOM 1599 N N . GLY A 1 195 ? -12.050 -1.558 -1.765 1.00 87.00 195 GLY A N 1
ATOM 1600 C CA . GLY A 1 195 ? -12.476 -2.919 -1.447 1.00 87.00 195 GLY A CA 1
ATOM 1601 C C . GLY A 1 195 ? -13.812 -3.321 -2.062 1.00 87.00 195 GLY A C 1
ATOM 1602 O O . GLY A 1 195 ? -14.136 -2.981 -3.198 1.00 87.00 195 GLY A O 1
ATOM 1603 N N . LEU A 1 196 ? -14.561 -4.128 -1.314 1.00 77.06 196 LEU A N 1
ATOM 1604 C CA . LEU A 1 196 ? -15.756 -4.827 -1.777 1.00 77.06 196 LEU A CA 1
ATOM 1605 C C . LEU A 1 196 ? -16.971 -3.922 -2.003 1.00 77.06 196 LEU A C 1
ATOM 1607 O O . LEU A 1 196 ? -17.251 -3.024 -1.215 1.00 77.06 196 LEU A O 1
ATOM 1611 N N . SER A 1 197 ? -17.744 -4.235 -3.048 1.00 67.75 197 SER A N 1
ATOM 1612 C CA . SER A 1 197 ? -18.959 -3.495 -3.406 1.00 67.75 197 SER A CA 1
ATOM 1613 C C . SER A 1 197 ? -20.134 -3.742 -2.456 1.00 67.75 197 SER A C 1
ATOM 1615 O O . SER A 1 197 ? -21.009 -2.886 -2.344 1.00 67.75 197 SER A O 1
ATOM 1617 N N . GLN A 1 198 ? -20.139 -4.882 -1.754 1.00 70.69 198 GLN A N 1
ATOM 1618 C CA . GLN A 1 198 ? -21.287 -5.397 -0.995 1.00 70.69 198 GLN A CA 1
ATOM 1619 C C . GLN A 1 198 ? -21.740 -4.497 0.168 1.00 70.69 198 GLN A C 1
ATOM 1621 O O . GLN A 1 198 ? -22.872 -4.625 0.609 1.00 70.69 198 GLN A O 1
ATOM 1626 N N . ASN A 1 199 ? -20.910 -3.543 0.606 1.00 74.31 199 ASN A N 1
ATOM 1627 C CA . ASN A 1 199 ? -21.250 -2.568 1.650 1.00 74.31 199 ASN A CA 1
ATOM 1628 C C . ASN A 1 199 ? -21.039 -1.110 1.195 1.00 74.31 199 ASN A C 1
ATOM 1630 O O . ASN A 1 199 ? -20.892 -0.211 2.026 1.00 74.31 199 ASN A O 1
ATOM 1634 N N . SER A 1 200 ? -21.022 -0.857 -0.119 1.00 78.06 200 SER A N 1
ATOM 1635 C CA . SER A 1 200 ? -20.807 0.481 -0.694 1.00 78.06 200 SER A CA 1
ATOM 1636 C C . SER A 1 200 ? -21.824 1.508 -0.205 1.00 78.06 200 SER A C 1
ATOM 1638 O O . SER A 1 200 ? -21.454 2.635 0.130 1.00 78.06 200 SER A O 1
ATOM 1640 N N . ASP A 1 201 ? -23.092 1.107 -0.106 1.00 77.31 201 ASP A N 1
ATOM 1641 C CA . ASP A 1 201 ? -24.171 1.959 0.399 1.00 77.31 201 ASP A CA 1
ATOM 1642 C C . ASP A 1 201 ? -23.933 2.378 1.843 1.00 77.31 201 ASP A C 1
ATOM 1644 O O . ASP A 1 201 ? -24.248 3.499 2.247 1.00 77.31 201 ASP A O 1
ATOM 1648 N N . VAL A 1 202 ? -23.366 1.470 2.631 1.00 79.38 202 VAL A N 1
ATOM 1649 C CA . VAL A 1 202 ? -23.138 1.708 4.044 1.00 79.38 202 VAL A CA 1
ATOM 1650 C C . VAL A 1 202 ? -21.936 2.622 4.245 1.00 79.38 202 VAL A C 1
ATOM 1652 O O . VAL A 1 202 ? -22.047 3.614 4.960 1.00 79.38 202 VAL A O 1
ATOM 1655 N N . LEU A 1 203 ? -20.839 2.375 3.522 1.00 82.25 203 LEU A N 1
ATOM 1656 C CA . LEU A 1 203 ? -19.699 3.293 3.449 1.00 82.25 203 LEU A CA 1
ATOM 1657 C C . LEU A 1 203 ? -20.151 4.701 3.052 1.00 82.25 203 LEU A C 1
ATOM 1659 O O . LEU A 1 203 ? -19.800 5.674 3.717 1.00 82.25 203 LEU A O 1
ATOM 1663 N N . PHE A 1 204 ? -20.981 4.813 2.016 1.00 82.62 204 PHE A N 1
ATOM 1664 C CA . PHE A 1 204 ? -21.528 6.094 1.585 1.00 82.62 204 PHE A CA 1
ATOM 1665 C C . PHE A 1 204 ? -22.352 6.776 2.681 1.00 82.62 204 PHE A C 1
ATOM 1667 O O . PHE A 1 204 ? -22.149 7.959 2.935 1.00 82.62 204 PHE A O 1
ATOM 1674 N N . LYS A 1 205 ? -23.266 6.053 3.343 1.00 80.75 205 LYS A N 1
ATOM 1675 C CA . LYS A 1 205 ? -24.107 6.595 4.424 1.00 80.75 205 LYS A CA 1
ATOM 1676 C C . LYS A 1 205 ? -23.275 7.098 5.600 1.00 80.75 205 LYS A C 1
ATOM 1678 O O . LYS A 1 205 ? -23.506 8.216 6.052 1.00 80.75 205 LYS A O 1
ATOM 1683 N N . VAL A 1 206 ? -22.295 6.312 6.049 1.00 80.00 206 VAL A N 1
ATOM 1684 C CA . VAL A 1 206 ? -21.396 6.690 7.150 1.00 80.00 206 VAL A CA 1
ATOM 1685 C C . VAL A 1 206 ? -20.635 7.965 6.794 1.00 80.00 206 VAL A C 1
ATOM 1687 O O . VAL A 1 206 ? -20.654 8.933 7.552 1.00 80.00 206 VAL A O 1
ATOM 1690 N N . LEU A 1 207 ? -20.041 8.014 5.599 1.00 81.25 207 LEU A N 1
ATOM 1691 C CA . LEU A 1 207 ? -19.317 9.196 5.136 1.00 81.25 207 LEU A CA 1
ATOM 1692 C C . LEU A 1 207 ? -20.248 10.402 4.950 1.00 81.25 207 LEU A C 1
ATOM 1694 O O . LEU A 1 207 ? -19.885 11.508 5.315 1.00 81.25 207 LEU A O 1
ATOM 1698 N N . GLN A 1 208 ? -21.463 10.221 4.436 1.00 81.44 208 GLN A N 1
ATOM 1699 C CA . GLN A 1 208 ? -22.407 11.322 4.238 1.00 81.44 208 GLN A CA 1
ATOM 1700 C C . GLN A 1 208 ? -22.885 11.932 5.562 1.00 81.44 208 GLN A C 1
ATOM 1702 O O . GLN A 1 208 ? -23.074 13.145 5.640 1.00 81.44 208 GLN A O 1
ATOM 1707 N N . GLN A 1 209 ? -23.141 11.093 6.568 1.00 77.12 209 GLN A N 1
ATOM 1708 C CA . GLN A 1 209 ? -23.670 11.528 7.860 1.00 77.12 209 GLN A CA 1
ATOM 1709 C C . GLN A 1 209 ? -22.602 12.180 8.732 1.00 77.12 209 GLN A C 1
ATOM 1711 O O . GLN A 1 209 ? -22.900 13.133 9.448 1.00 77.12 209 GLN A O 1
ATOM 1716 N N . ARG A 1 210 ? -21.378 11.649 8.694 1.00 73.75 210 ARG A N 1
ATOM 1717 C CA . ARG A 1 210 ? -20.330 12.002 9.654 1.00 73.75 210 ARG A CA 1
ATOM 1718 C C . ARG A 1 210 ? -19.189 12.790 9.035 1.00 73.75 210 ARG A C 1
ATOM 1720 O O . ARG A 1 210 ? -18.668 13.701 9.664 1.00 73.75 210 ARG A O 1
ATOM 1727 N N . MET A 1 211 ? -18.834 12.494 7.789 1.00 69.62 211 MET A N 1
ATOM 1728 C CA . MET A 1 211 ? -17.735 13.182 7.135 1.00 69.62 211 MET A CA 1
ATOM 1729 C C . MET A 1 211 ? -18.237 14.429 6.415 1.00 69.62 211 MET A C 1
ATOM 1731 O O . MET A 1 211 ? -19.196 14.413 5.641 1.00 69.62 211 MET A O 1
ATOM 1735 N N . GLY A 1 212 ? -17.537 15.541 6.631 1.00 70.38 212 GLY A N 1
ATOM 1736 C CA . GLY A 1 212 ? -17.787 16.768 5.888 1.00 70.38 212 GLY A CA 1
ATOM 1737 C C . GLY A 1 212 ? -17.667 16.572 4.368 1.00 70.38 212 GLY A C 1
ATOM 1738 O O . GLY A 1 212 ? -17.185 15.558 3.857 1.00 70.38 212 GLY A O 1
ATOM 1739 N N . LYS A 1 213 ? -18.034 17.613 3.612 1.00 75.62 213 LYS A N 1
ATOM 1740 C CA . LYS A 1 213 ? -18.023 17.616 2.133 1.00 75.62 213 LYS A CA 1
ATOM 1741 C C . LYS A 1 213 ? -16.688 17.168 1.502 1.00 75.62 213 LYS A C 1
ATOM 1743 O O . LYS A 1 213 ? -16.688 16.764 0.344 1.00 75.62 213 LYS A O 1
ATOM 1748 N N . GLY A 1 214 ? -15.577 17.237 2.242 1.00 75.44 214 GLY A N 1
ATOM 1749 C CA . GLY A 1 214 ? -14.237 16.855 1.791 1.00 75.44 214 GLY A CA 1
ATOM 1750 C C . GLY A 1 214 ? -14.088 15.373 1.434 1.00 75.44 214 GLY A C 1
ATOM 1751 O O . GLY A 1 214 ? -13.719 15.067 0.303 1.00 75.44 214 GLY A O 1
ATOM 1752 N N . ALA A 1 215 ? -14.410 14.444 2.345 1.00 74.06 215 ALA A N 1
ATOM 1753 C CA . ALA A 1 215 ? -14.241 13.007 2.074 1.00 74.06 215 ALA A CA 1
ATOM 1754 C C . ALA A 1 215 ? -15.185 12.531 0.960 1.00 74.06 215 ALA A C 1
ATOM 1756 O O . ALA A 1 215 ? -14.791 11.795 0.054 1.00 74.06 215 ALA A O 1
ATOM 1757 N N . MET A 1 216 ? -16.410 13.061 0.959 1.00 80.19 216 MET A N 1
ATOM 1758 C CA . MET A 1 216 ? -17.401 12.797 -0.084 1.00 80.19 216 MET A CA 1
ATOM 1759 C C . MET A 1 216 ? -16.975 13.302 -1.468 1.00 80.19 216 MET A C 1
ATOM 1761 O O . MET A 1 216 ? -17.375 12.727 -2.474 1.00 80.19 216 MET A O 1
ATOM 1765 N N . ALA A 1 217 ? -16.152 14.353 -1.551 1.00 81.62 217 ALA A N 1
ATOM 1766 C CA . ALA A 1 217 ? -15.652 14.858 -2.831 1.00 81.62 217 ALA A CA 1
ATOM 1767 C C . ALA A 1 217 ? -14.618 13.925 -3.490 1.00 81.62 217 ALA A C 1
ATOM 1769 O O . ALA A 1 217 ? -14.385 14.025 -4.702 1.00 81.62 217 ALA A O 1
ATOM 1770 N N . LYS A 1 218 ? -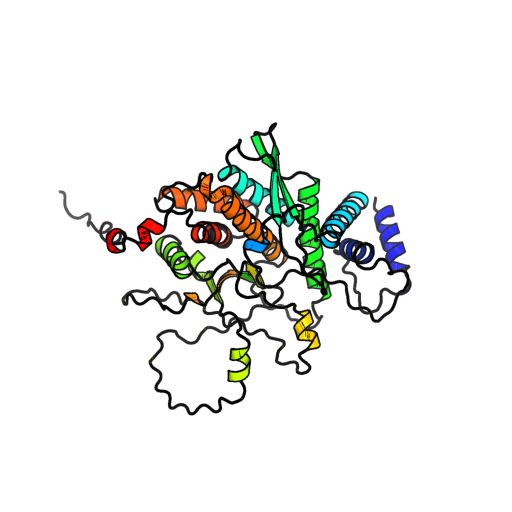13.997 13.042 -2.698 1.00 86.00 218 LYS A N 1
ATOM 1771 C CA . LYS A 1 218 ? -12.983 12.080 -3.142 1.00 86.00 218 LYS A CA 1
ATOM 1772 C C . LYS A 1 218 ? -13.538 10.690 -3.395 1.00 86.00 218 LYS A C 1
ATOM 1774 O O . LYS A 1 218 ? -13.029 10.004 -4.283 1.00 86.00 218 LYS A O 1
ATOM 1779 N N . LEU A 1 219 ? -14.557 10.288 -2.637 1.00 86.50 219 LEU A N 1
ATOM 1780 C CA . LEU A 1 219 ? -15.231 9.018 -2.855 1.00 86.50 219 LEU A CA 1
ATOM 1781 C C . LEU A 1 219 ? -15.827 8.981 -4.267 1.00 86.50 219 LEU A C 1
ATOM 1783 O O . LEU A 1 219 ? -16.540 9.884 -4.707 1.00 86.50 219 LEU A O 1
ATOM 1787 N N . CYS A 1 220 ? -15.533 7.910 -4.984 1.00 84.88 220 CYS A N 1
ATOM 1788 C CA . CYS A 1 220 ? -16.106 7.607 -6.281 1.00 84.88 220 CYS A CA 1
ATOM 1789 C C . CYS A 1 220 ? -16.484 6.131 -6.355 1.00 84.88 220 CYS A C 1
ATOM 1791 O O . CYS A 1 220 ? -16.014 5.313 -5.567 1.00 84.88 220 CYS A O 1
ATOM 1793 N N . PHE A 1 221 ? -17.344 5.809 -7.313 1.00 82.19 221 PHE A N 1
ATOM 1794 C CA . PHE A 1 221 ? -17.818 4.459 -7.558 1.00 82.19 221 PHE A CA 1
ATOM 1795 C C . PHE A 1 221 ? -17.435 4.057 -8.978 1.00 82.19 221 PHE A C 1
ATOM 1797 O O . PHE A 1 221 ? -17.728 4.750 -9.957 1.00 82.19 221 PHE A O 1
ATOM 1804 N N . VAL A 1 222 ? -16.710 2.951 -9.079 1.00 78.69 222 VAL A N 1
ATOM 1805 C CA . VAL A 1 222 ? -16.113 2.458 -10.317 1.00 78.69 222 VAL A CA 1
ATOM 1806 C C . VAL A 1 222 ? -16.949 1.294 -10.825 1.00 78.69 222 VAL A C 1
ATOM 1808 O O . VAL A 1 222 ? -17.090 0.296 -10.118 1.00 78.69 222 VAL A O 1
ATOM 1811 N N . LYS A 1 223 ? -17.497 1.400 -12.043 1.00 76.31 223 LYS A N 1
ATOM 1812 C CA . LYS A 1 223 ? -18.142 0.249 -12.690 1.00 76.31 223 LYS A CA 1
ATOM 1813 C C . LYS A 1 223 ? -17.045 -0.753 -13.075 1.00 76.31 223 LYS A C 1
ATOM 1815 O O . LYS A 1 223 ? -16.101 -0.344 -13.760 1.00 76.31 223 LYS A O 1
ATOM 1820 N N . PRO A 1 224 ? -17.120 -2.026 -12.656 1.00 68.56 224 PRO A N 1
ATOM 1821 C CA . PRO A 1 224 ? -16.219 -3.040 -13.174 1.00 68.56 224 PRO A CA 1
ATOM 1822 C C . PRO A 1 224 ? -16.457 -3.229 -14.671 1.00 68.56 224 PRO A C 1
ATOM 1824 O O . PRO A 1 224 ? -17.593 -3.167 -15.139 1.00 68.56 224 PRO A O 1
ATOM 1827 N N . PHE A 1 225 ? -15.379 -3.434 -15.422 1.00 63.38 225 PHE A N 1
ATOM 1828 C CA . PHE A 1 225 ? -15.473 -3.731 -16.845 1.00 63.38 225 PHE A CA 1
ATOM 1829 C C . PHE A 1 225 ? -15.898 -5.191 -17.010 1.00 63.38 225 PHE A C 1
ATOM 1831 O O . PHE A 1 225 ? -15.132 -6.096 -16.674 1.00 63.38 225 PHE A O 1
ATOM 1838 N N . LEU A 1 226 ? -17.114 -5.420 -17.497 1.00 62.91 226 LEU A N 1
ATOM 1839 C CA . LEU A 1 226 ? -17.567 -6.746 -17.899 1.00 62.91 226 LEU A CA 1
ATOM 1840 C C . LEU A 1 226 ? -17.251 -6.917 -19.385 1.00 62.91 226 LEU A C 1
ATOM 1842 O O . LEU A 1 226 ? -17.499 -6.006 -20.165 1.00 62.91 226 LEU A O 1
ATOM 1846 N N . GLN A 1 227 ? -16.711 -8.069 -19.797 1.00 56.28 227 GLN A N 1
ATOM 1847 C CA . GLN A 1 227 ? -16.430 -8.339 -21.219 1.00 56.28 227 GLN A CA 1
ATOM 1848 C C . GLN A 1 227 ? -17.680 -8.209 -22.104 1.00 56.28 227 GLN A C 1
ATOM 1850 O O . GLN A 1 227 ? -17.556 -7.901 -23.281 1.00 56.28 227 GLN A O 1
ATOM 1855 N N . THR A 1 228 ? -18.874 -8.387 -21.536 1.00 58.91 228 THR A N 1
ATOM 1856 C CA . THR A 1 228 ? -20.153 -8.168 -22.222 1.00 58.91 228 THR A CA 1
ATOM 1857 C C . THR A 1 228 ? -20.362 -6.711 -22.636 1.00 58.91 228 THR A C 1
ATOM 1859 O O . THR A 1 228 ? -20.921 -6.479 -23.699 1.00 58.91 228 THR A O 1
ATOM 1862 N N . ASP A 1 229 ? -19.832 -5.745 -21.874 1.00 56.91 229 ASP A N 1
ATOM 1863 C CA . ASP A 1 229 ? -19.914 -4.313 -22.203 1.00 56.91 229 ASP A CA 1
ATOM 1864 C C . ASP A 1 229 ? -19.090 -3.962 -23.463 1.00 56.91 229 ASP A C 1
ATOM 1866 O O . ASP A 1 229 ? -19.254 -2.878 -24.017 1.00 56.91 229 ASP A O 1
ATOM 1870 N N . ALA A 1 230 ? -18.171 -4.835 -23.905 1.00 55.47 230 ALA A N 1
ATOM 1871 C CA . ALA A 1 230 ? -17.375 -4.614 -25.115 1.00 55.47 230 ALA A CA 1
ATOM 1872 C C . ALA A 1 230 ? -18.175 -4.884 -26.399 1.00 55.47 230 ALA A C 1
ATOM 1874 O O . ALA A 1 230 ? -17.913 -4.255 -27.418 1.00 55.47 230 ALA A O 1
ATOM 1875 N N . ASN A 1 231 ? -19.167 -5.778 -26.335 1.00 52.91 231 ASN A N 1
ATOM 1876 C CA . ASN A 1 231 ? -20.004 -6.130 -27.484 1.00 52.91 231 ASN A CA 1
ATOM 1877 C C . ASN A 1 231 ? -21.198 -5.179 -27.659 1.00 52.91 231 ASN A C 1
ATOM 1879 O O . ASN A 1 231 ? -21.783 -5.138 -28.731 1.00 52.91 231 ASN A O 1
ATOM 1883 N N . GLU A 1 232 ? -21.533 -4.385 -26.639 1.00 54.75 232 GLU A N 1
ATOM 1884 C CA . GLU A 1 232 ? -22.542 -3.314 -26.727 1.00 54.75 232 GLU A CA 1
ATOM 1885 C C . GLU A 1 232 ? -22.013 -2.070 -27.477 1.00 54.75 232 GLU A C 1
ATOM 1887 O O . GLU A 1 232 ? -22.690 -1.059 -27.566 1.00 54.75 232 GLU A O 1
ATOM 1892 N N . GLY A 1 233 ? -20.769 -2.087 -27.973 1.00 50.72 233 GLY A N 1
ATOM 1893 C CA . GLY A 1 233 ? -20.122 -0.919 -28.581 1.00 50.72 233 GLY A CA 1
ATOM 1894 C C . GLY A 1 233 ? -20.132 -0.856 -30.109 1.00 50.72 233 GLY A C 1
ATOM 1895 O O . GLY A 1 233 ? -19.732 0.179 -30.641 1.00 50.72 233 GLY A O 1
ATOM 1896 N N . GLU A 1 234 ? -20.532 -1.922 -30.812 1.00 49.50 234 GLU A N 1
ATOM 1897 C CA . GLU A 1 234 ? -20.396 -1.999 -32.280 1.00 49.50 234 GLU A CA 1
ATOM 1898 C C . GLU A 1 234 ? -21.722 -2.035 -33.060 1.00 49.50 234 GLU A C 1
ATOM 1900 O O . GLU A 1 234 ? -21.710 -1.646 -34.225 1.00 49.50 234 GLU A O 1
ATOM 1905 N N . ASP A 1 235 ? -22.858 -2.370 -32.436 1.00 47.47 235 ASP A N 1
ATOM 1906 C CA . ASP A 1 235 ? -24.168 -2.442 -33.123 1.00 47.47 235 ASP A CA 1
ATOM 1907 C C . ASP A 1 235 ? -25.151 -1.316 -32.733 1.00 47.47 235 ASP A C 1
ATOM 1909 O O . ASP A 1 235 ? -26.298 -1.283 -33.183 1.00 47.47 235 ASP A O 1
ATOM 1913 N N . ASP A 1 236 ? -24.694 -0.343 -31.945 1.00 45.97 236 ASP A N 1
ATOM 1914 C CA . ASP A 1 236 ? -25.527 0.722 -31.387 1.00 45.97 236 ASP A CA 1
ATOM 1915 C C . ASP A 1 236 ? -25.649 1.926 -32.341 1.00 45.97 236 ASP A C 1
ATOM 1917 O O . ASP A 1 236 ? -25.321 3.064 -31.999 1.00 45.97 236 ASP A O 1
ATOM 1921 N N . ASP A 1 237 ? -26.211 1.685 -33.528 1.00 43.97 237 ASP A N 1
ATOM 1922 C CA . ASP A 1 237 ? -27.002 2.686 -34.267 1.00 43.97 237 ASP A CA 1
ATOM 1923 C C . ASP A 1 237 ? -28.401 2.767 -33.610 1.00 43.97 237 ASP A C 1
ATOM 1925 O O . ASP A 1 237 ? -29.445 2.533 -34.225 1.00 43.97 237 ASP A O 1
ATOM 1929 N N . TYR A 1 238 ? -28.420 2.974 -32.283 1.00 45.19 238 TYR A N 1
ATOM 1930 C CA . TYR A 1 238 ? -29.644 3.018 -31.486 1.00 45.19 238 TYR A CA 1
ATOM 1931 C C . TYR A 1 238 ? -30.441 4.270 -31.850 1.00 45.19 238 TYR A C 1
ATOM 1933 O O . TYR A 1 238 ? -30.072 5.390 -31.497 1.00 45.19 238 TYR A O 1
ATOM 1941 N N . ASN A 1 239 ? -31.574 4.037 -32.514 1.00 42.94 239 ASN A N 1
ATOM 1942 C CA . ASN A 1 239 ? -32.701 4.958 -32.603 1.00 42.94 239 ASN A CA 1
ATOM 1943 C C . ASN A 1 239 ? -32.972 5.622 -31.240 1.00 42.94 239 ASN A C 1
ATOM 1945 O O . ASN A 1 239 ? -33.203 4.935 -30.243 1.00 42.94 239 ASN A O 1
ATOM 1949 N N . GLU A 1 240 ? -33.000 6.955 -31.239 1.00 47.25 240 GLU A N 1
ATOM 1950 C CA . GLU A 1 240 ? -33.223 7.870 -30.105 1.00 47.25 240 GLU A CA 1
ATOM 1951 C C . GLU A 1 240 ? -34.626 7.780 -29.450 1.00 47.25 240 GLU A C 1
ATOM 1953 O O . GLU A 1 240 ? -35.020 8.685 -28.722 1.00 47.25 240 GLU A O 1
ATOM 1958 N N . ASP A 1 241 ? -35.376 6.691 -29.646 1.00 43.81 241 ASP A N 1
ATOM 1959 C CA . ASP A 1 241 ? -36.779 6.573 -29.212 1.00 43.81 241 ASP A CA 1
ATOM 1960 C C . ASP A 1 241 ? -36.981 5.699 -27.959 1.00 43.81 241 ASP A C 1
ATOM 1962 O O . ASP A 1 241 ? -38.111 5.348 -27.611 1.00 43.81 241 ASP A O 1
ATOM 1966 N N . TYR A 1 242 ? -35.912 5.356 -27.232 1.00 44.25 242 TYR A N 1
ATOM 1967 C CA . TYR A 1 242 ? -36.093 5.009 -25.823 1.00 44.25 242 TYR A CA 1
ATOM 1968 C C . TYR A 1 242 ? -36.357 6.307 -25.078 1.00 44.25 242 TYR A C 1
ATOM 1970 O O . TYR A 1 242 ? -35.422 7.055 -24.795 1.00 44.25 242 TYR A O 1
ATOM 1978 N N . GLU A 1 243 ? -37.638 6.563 -24.794 1.00 42.44 243 GLU A N 1
ATOM 1979 C CA . GLU A 1 243 ? -38.075 7.572 -23.837 1.00 42.44 243 GLU A CA 1
ATOM 1980 C C . GLU A 1 243 ? -37.130 7.514 -22.636 1.00 42.44 243 GLU A C 1
ATOM 1982 O O . GLU A 1 243 ? -37.109 6.536 -21.882 1.00 42.44 243 GLU A O 1
ATOM 1987 N N . GLU A 1 244 ? -36.285 8.542 -22.526 1.00 41.88 244 GLU A N 1
ATOM 1988 C CA . GLU A 1 244 ? -35.489 8.820 -21.348 1.00 41.88 244 GLU A CA 1
ATOM 1989 C C . GLU A 1 244 ? -36.487 8.905 -20.188 1.00 41.88 244 GLU A C 1
ATOM 1991 O O . GLU A 1 244 ? -37.027 9.969 -19.886 1.00 41.88 244 GLU A O 1
ATOM 1996 N N . GLU A 1 245 ? -36.739 7.791 -19.494 1.00 39.59 245 GLU A N 1
ATOM 1997 C CA . GLU A 1 245 ? -36.984 7.888 -18.067 1.00 39.59 245 GLU A CA 1
ATOM 1998 C C . GLU A 1 245 ? -35.785 8.677 -17.564 1.00 39.59 245 GLU A C 1
ATOM 2000 O O . GLU A 1 245 ? -34.674 8.142 -17.539 1.00 39.59 245 GLU A O 1
ATOM 2005 N N . GLU A 1 246 ? -36.007 9.972 -17.306 1.00 39.72 246 GLU A N 1
ATOM 2006 C CA . GLU A 1 246 ? -35.054 10.943 -16.789 1.00 39.72 246 GLU A CA 1
ATOM 2007 C C . GLU A 1 246 ? -34.396 10.336 -15.555 1.00 39.72 246 GLU A C 1
ATOM 2009 O O . GLU A 1 246 ? -34.784 10.528 -14.401 1.00 39.72 246 GLU A O 1
ATOM 2014 N N . SER A 1 247 ? -33.372 9.543 -15.816 1.00 43.16 247 SER A N 1
ATOM 2015 C CA . SER A 1 247 ? -32.453 9.022 -14.852 1.00 43.16 247 SER A CA 1
ATOM 2016 C C . SER A 1 247 ? -31.779 10.270 -14.315 1.00 43.16 247 SER A C 1
ATOM 2018 O O . SER A 1 247 ? -30.882 10.845 -14.927 1.00 43.16 247 SER A O 1
ATOM 2020 N N . VAL A 1 248 ? -32.262 10.718 -13.153 1.00 45.19 248 VAL A N 1
ATOM 2021 C CA . VAL A 1 248 ? -31.805 11.879 -12.366 1.00 45.19 248 VAL A CA 1
ATOM 2022 C C . VAL A 1 248 ? -30.288 11.826 -12.072 1.00 45.19 248 VAL A C 1
ATOM 2024 O O . VAL A 1 248 ? -29.700 12.745 -11.500 1.00 45.19 248 VAL A O 1
ATOM 2027 N N . PHE A 1 249 ? -29.601 10.774 -12.513 1.00 45.31 249 PHE A N 1
ATOM 2028 C CA . PHE A 1 249 ? -28.162 10.713 -12.686 1.00 45.31 249 PHE A CA 1
ATOM 2029 C C . PHE A 1 249 ? -27.741 11.513 -13.918 1.00 45.31 249 PHE A C 1
ATOM 2031 O O . PHE A 1 249 ? -27.531 10.996 -15.010 1.00 45.31 249 PHE A O 1
ATOM 2038 N N . SER A 1 250 ? -27.530 12.808 -13.708 1.00 46.84 250 SER A N 1
ATOM 2039 C CA . SER A 1 250 ? -26.780 13.654 -14.632 1.00 46.84 250 SER A CA 1
ATOM 2040 C C . SER A 1 250 ? -25.577 12.933 -15.257 1.00 46.84 250 SER A C 1
ATOM 2042 O O . SER A 1 250 ? -24.834 12.267 -14.527 1.00 46.84 250 SER A O 1
ATOM 2044 N N . LYS A 1 251 ? -25.363 13.142 -16.565 1.00 51.41 251 LYS A N 1
ATOM 2045 C CA . LYS A 1 251 ? -24.295 12.528 -17.374 1.00 51.41 251 LYS A CA 1
ATOM 2046 C C . LYS A 1 251 ? -23.011 12.302 -16.554 1.00 51.41 251 LYS A C 1
ATOM 2048 O O . LYS A 1 251 ? -22.473 13.281 -16.019 1.00 51.41 251 LYS A O 1
ATOM 2053 N N . PRO A 1 252 ? -22.518 11.052 -16.432 1.00 53.97 252 PRO A N 1
ATOM 2054 C CA . PRO A 1 252 ? -21.323 10.757 -15.655 1.00 53.97 252 PRO A CA 1
ATOM 2055 C C . PRO A 1 252 ? -20.169 11.619 -16.167 1.00 53.97 252 PRO A C 1
ATOM 2057 O O . PRO A 1 252 ? -19.868 11.630 -17.362 1.00 53.97 252 PRO A O 1
ATOM 2060 N N . GLU A 1 253 ? -19.530 12.373 -15.271 1.00 52.41 253 GLU A N 1
ATOM 2061 C CA . GLU A 1 253 ? -18.321 13.106 -15.631 1.00 52.41 253 GLU A CA 1
ATOM 2062 C C . GLU A 1 253 ? -17.248 12.087 -16.014 1.00 52.41 253 GLU A C 1
ATOM 2064 O O . GLU A 1 253 ? -16.672 11.425 -15.147 1.00 52.41 253 GLU A O 1
ATOM 2069 N N . LYS A 1 254 ? -16.956 11.978 -17.314 1.00 54.88 254 LYS A N 1
ATOM 2070 C CA . LYS A 1 254 ? -15.849 11.165 -17.817 1.00 54.88 254 LYS A CA 1
ATOM 2071 C C . LYS A 1 254 ? -14.546 11.737 -17.265 1.00 54.88 254 LYS A C 1
ATOM 2073 O O . LYS A 1 254 ? -14.014 12.732 -17.751 1.00 54.88 254 LYS A O 1
ATOM 2078 N N . LYS A 1 255 ? -14.053 11.128 -16.192 1.00 62.62 255 LYS A N 1
ATOM 2079 C CA . LYS A 1 255 ? -12.757 11.433 -15.594 1.00 62.62 255 LYS A CA 1
ATOM 2080 C C . LYS A 1 255 ? -11.827 10.281 -15.929 1.00 62.62 255 LYS A C 1
ATOM 2082 O O . LYS A 1 255 ? -12.036 9.164 -15.483 1.00 62.62 255 LYS A O 1
ATOM 2087 N N . SER A 1 256 ? -10.808 10.556 -16.731 1.00 60.81 256 SER A N 1
ATOM 2088 C CA . SER A 1 256 ? -9.797 9.565 -17.084 1.00 60.81 256 SER A CA 1
ATOM 2089 C C . SER A 1 256 ? -8.761 9.453 -15.961 1.00 60.81 256 SER A C 1
ATOM 2091 O O . SER A 1 256 ? -8.183 10.458 -15.534 1.00 60.81 256 SER A O 1
ATOM 2093 N N . CYS A 1 257 ? -8.508 8.233 -15.498 1.00 64.00 257 CYS A N 1
ATOM 2094 C CA . CYS A 1 257 ? -7.359 7.887 -14.665 1.00 64.00 257 CYS A CA 1
ATOM 2095 C C . CYS A 1 257 ? -6.465 6.949 -15.478 1.00 64.00 257 CYS A C 1
ATOM 2097 O O . CYS A 1 257 ? -6.966 6.056 -16.160 1.00 64.00 257 CYS A O 1
ATOM 2099 N N . LYS A 1 258 ? -5.146 7.156 -15.441 1.00 69.25 258 LYS A N 1
ATOM 2100 C CA . LYS A 1 258 ? -4.229 6.229 -16.107 1.00 69.25 258 LYS A CA 1
ATOM 2101 C C . LYS A 1 258 ? -4.184 4.916 -15.336 1.00 69.25 258 LYS A C 1
ATOM 2103 O O . LYS A 1 258 ? -4.171 4.923 -14.111 1.00 69.25 258 LYS A O 1
ATOM 2108 N N . ARG A 1 259 ? -4.097 3.794 -16.048 1.00 66.44 259 ARG A N 1
ATOM 2109 C CA . ARG A 1 259 ? -4.169 2.444 -15.466 1.00 66.44 259 ARG A CA 1
ATOM 2110 C C . ARG A 1 259 ? -3.123 2.168 -14.381 1.00 66.44 259 ARG A C 1
ATOM 2112 O O . ARG A 1 259 ? -3.453 1.594 -13.355 1.00 66.44 259 ARG A O 1
ATOM 2119 N N . ASN A 1 260 ? -1.883 2.601 -14.590 1.00 69.19 260 ASN A N 1
ATOM 2120 C CA . ASN A 1 260 ? -0.782 2.519 -13.619 1.00 69.19 260 ASN A CA 1
ATOM 2121 C C . ASN A 1 260 ? -1.008 3.370 -12.355 1.00 69.19 260 ASN A C 1
ATOM 2123 O O . ASN A 1 260 ? -0.294 3.224 -11.372 1.00 69.19 260 ASN A O 1
ATOM 2127 N N . ARG A 1 261 ? -2.001 4.263 -12.373 1.00 80.00 261 ARG A N 1
ATOM 2128 C CA . ARG A 1 261 ? -2.440 5.051 -11.216 1.00 80.00 261 ARG A CA 1
ATOM 2129 C C . ARG A 1 261 ? -3.744 4.531 -10.624 1.00 80.00 261 ARG A C 1
ATOM 2131 O O . ARG A 1 261 ? -4.361 5.230 -9.828 1.00 80.00 261 ARG A O 1
ATOM 2138 N N . ILE A 1 262 ? -4.154 3.326 -11.012 1.00 83.75 262 ILE A N 1
ATOM 2139 C CA . ILE A 1 262 ? -5.234 2.579 -10.383 1.00 83.75 262 ILE A CA 1
ATOM 2140 C C . ILE A 1 262 ? -4.577 1.448 -9.607 1.00 83.75 262 ILE A C 1
ATOM 2142 O O . ILE A 1 262 ? -3.983 0.557 -10.208 1.00 83.75 262 ILE A O 1
ATOM 2146 N N . VAL A 1 263 ? -4.684 1.484 -8.286 1.00 88.19 263 VAL A N 1
ATOM 2147 C CA . VAL A 1 263 ? -4.263 0.398 -7.391 1.00 88.19 263 VAL A CA 1
ATOM 2148 C C . VAL A 1 263 ? -5.339 0.206 -6.330 1.00 88.19 263 VAL A C 1
ATOM 2150 O O . VAL A 1 263 ? -6.179 1.081 -6.155 1.00 88.19 263 VAL A O 1
ATOM 2153 N N . GLY A 1 264 ? -5.345 -0.898 -5.594 1.00 89.94 264 GLY A N 1
ATOM 2154 C CA . GLY A 1 264 ? -6.245 -1.052 -4.449 1.00 89.94 264 GLY A CA 1
ATOM 2155 C C . GLY A 1 264 ? -6.757 -2.467 -4.259 1.00 89.94 264 GLY A C 1
ATOM 2156 O O . GLY A 1 264 ? -6.212 -3.426 -4.805 1.00 89.94 264 GLY A O 1
ATOM 2157 N N . ILE A 1 265 ? -7.812 -2.586 -3.466 1.00 89.62 265 ILE A N 1
ATOM 2158 C CA . ILE A 1 265 ? -8.440 -3.856 -3.116 1.00 89.62 265 ILE A CA 1
ATOM 2159 C C . ILE A 1 265 ? -9.787 -3.973 -3.842 1.00 89.62 265 ILE A C 1
ATOM 2161 O O . ILE A 1 265 ? -10.551 -3.013 -3.902 1.00 89.62 265 ILE A O 1
ATOM 2165 N N . TYR A 1 266 ? -10.054 -5.128 -4.452 1.00 85.56 266 TYR A N 1
ATOM 2166 C CA . TYR A 1 266 ? -11.263 -5.456 -5.210 1.00 85.56 266 TYR A CA 1
ATOM 2167 C C . TYR A 1 266 ? -11.383 -6.972 -5.459 1.00 85.56 266 TYR A C 1
ATOM 2169 O O . TYR A 1 266 ? -10.431 -7.593 -5.933 1.00 85.56 266 TYR A O 1
ATOM 2177 N N . ASN A 1 267 ? -12.564 -7.565 -5.233 1.00 72.00 267 ASN A N 1
ATOM 2178 C CA . ASN A 1 267 ? -12.762 -9.019 -5.379 1.00 72.00 267 ASN A CA 1
ATOM 2179 C C . ASN A 1 267 ? -13.350 -9.482 -6.728 1.00 72.00 267 ASN A C 1
ATOM 2181 O O . ASN A 1 267 ? -13.468 -10.685 -6.934 1.00 72.00 267 ASN A O 1
ATOM 2185 N N . GLY A 1 268 ? -13.728 -8.606 -7.661 1.00 62.50 268 GLY A N 1
ATOM 2186 C CA . GLY A 1 268 ? -14.489 -9.033 -8.853 1.00 62.50 268 GLY A CA 1
ATOM 2187 C C . GLY A 1 268 ? -13.657 -9.360 -10.095 1.00 62.50 268 GLY A C 1
ATOM 2188 O O . GLY A 1 268 ? -13.980 -8.915 -11.188 1.00 62.50 268 GLY A O 1
ATOM 2189 N N . GLY A 1 269 ? -12.605 -10.167 -9.933 1.00 57.53 269 GLY A N 1
ATOM 2190 C CA . GLY A 1 269 ? -11.709 -10.543 -11.031 1.00 57.53 269 GLY A CA 1
ATOM 2191 C C . GLY A 1 269 ? -10.738 -9.406 -11.348 1.00 57.53 269 GLY A C 1
ATOM 2192 O O . GLY A 1 269 ? -11.125 -8.327 -11.783 1.00 57.53 269 GLY A O 1
ATOM 2193 N N . GLY A 1 270 ? -9.455 -9.614 -11.046 1.00 55.66 270 GLY A N 1
ATOM 2194 C CA . GLY A 1 270 ? -8.461 -8.543 -11.102 1.00 55.66 270 GLY A CA 1
ATOM 2195 C C . GLY A 1 270 ? -8.413 -7.853 -12.467 1.00 55.66 270 GLY A C 1
ATOM 2196 O O . GLY A 1 270 ? -8.415 -8.516 -13.503 1.00 55.66 270 GLY A O 1
ATOM 2197 N N . LEU A 1 271 ? -8.292 -6.523 -12.458 1.00 56.44 271 LEU A N 1
ATOM 2198 C CA . LEU A 1 271 ? -7.891 -5.765 -13.642 1.00 56.44 271 LEU A CA 1
ATOM 2199 C C . LEU A 1 271 ? -6.616 -6.413 -14.203 1.00 56.44 271 LEU A C 1
ATOM 2201 O O . LEU A 1 271 ? -5.637 -6.598 -13.479 1.00 56.44 271 LEU A O 1
ATOM 2205 N N . GLN A 1 272 ? -6.645 -6.815 -15.472 1.00 55.94 272 GLN A N 1
ATOM 2206 C CA . GLN A 1 272 ? -5.521 -7.509 -16.110 1.00 55.94 272 GLN A CA 1
ATOM 2207 C C . GLN A 1 272 ? -4.278 -6.603 -16.241 1.00 55.94 272 GLN A C 1
ATOM 2209 O O . GLN A 1 272 ? -4.347 -5.396 -15.986 1.00 55.94 272 GLN A O 1
ATOM 2214 N N . SER A 1 273 ? -3.131 -7.172 -16.619 1.00 51.91 273 SER A N 1
ATOM 2215 C CA . SER A 1 273 ? -1.873 -6.421 -16.762 1.00 51.91 273 SER A CA 1
ATOM 2216 C C . SER A 1 273 ? -1.911 -5.389 -17.873 1.00 51.91 273 SER A C 1
ATOM 2218 O O . SER A 1 273 ? -2.515 -5.669 -18.903 1.00 51.91 273 SER A O 1
ATOM 2220 N N . PRO A 1 274 ? -1.261 -4.214 -17.737 1.00 49.66 274 PRO A N 1
ATOM 2221 C CA . PRO A 1 274 ? -1.054 -3.309 -18.862 1.00 49.66 274 PRO A CA 1
ATOM 2222 C C . PRO A 1 274 ? -0.424 -4.013 -20.075 1.00 49.66 274 PRO A C 1
ATOM 2224 O O . PRO A 1 274 ? -0.794 -3.696 -21.203 1.00 49.66 274 PRO A O 1
ATOM 2227 N N . THR A 1 275 ? 0.469 -4.987 -19.855 1.00 47.22 275 THR A N 1
ATOM 2228 C CA . THR A 1 275 ? 1.125 -5.768 -20.920 1.00 47.22 275 THR A CA 1
ATOM 2229 C C . THR A 1 275 ? 0.149 -6.645 -21.704 1.00 47.22 275 THR A C 1
ATOM 2231 O O . THR A 1 275 ? 0.246 -6.693 -22.925 1.00 47.22 275 THR A O 1
ATOM 2234 N N . PHE A 1 276 ? -0.863 -7.227 -21.050 1.00 43.91 276 PHE A N 1
ATOM 2235 C CA . PHE A 1 276 ? -1.879 -8.067 -21.707 1.00 43.91 276 PHE A CA 1
ATOM 2236 C C . PHE A 1 276 ? -2.635 -7.332 -22.829 1.00 43.91 276 PHE A C 1
ATOM 2238 O O . PHE A 1 276 ? -3.031 -7.928 -23.825 1.00 43.91 276 PHE A O 1
ATOM 2245 N N . TYR A 1 277 ? -2.836 -6.021 -22.687 1.00 44.03 277 TYR A N 1
ATOM 2246 C CA . TYR A 1 277 ? -3.549 -5.222 -23.689 1.00 44.03 277 TYR A CA 1
ATOM 2247 C C . TYR A 1 277 ? -2.601 -4.664 -24.743 1.00 44.03 277 TYR A C 1
ATOM 2249 O O . TYR A 1 277 ? -3.010 -4.484 -25.880 1.00 44.03 277 TYR A O 1
ATOM 2257 N N . GLN A 1 278 ? -1.327 -4.438 -24.406 1.00 43.84 278 GLN A N 1
ATOM 2258 C CA . GLN A 1 278 ? -0.329 -4.042 -25.403 1.00 43.84 278 GLN A CA 1
ATOM 2259 C C . GLN A 1 278 ? -0.148 -5.108 -26.487 1.00 43.84 278 GLN A C 1
ATOM 2261 O O . GLN A 1 278 ? 0.062 -4.747 -27.642 1.00 43.84 278 GLN A O 1
ATOM 2266 N N . GLU A 1 279 ? -0.260 -6.386 -26.123 1.00 43.50 279 GLU A N 1
ATOM 2267 C CA . GLU A 1 279 ? -0.163 -7.508 -27.063 1.00 43.50 279 GLU A CA 1
ATOM 2268 C C . GLU A 1 279 ? -1.442 -7.708 -27.890 1.00 43.50 279 GLU A C 1
ATOM 2270 O O . GLU A 1 279 ? -1.358 -8.134 -29.038 1.00 43.50 279 GLU A O 1
ATOM 2275 N N . ASN A 1 280 ? -2.612 -7.341 -27.353 1.00 40.84 280 ASN A N 1
ATOM 2276 C CA . ASN A 1 280 ? -3.908 -7.616 -27.985 1.00 40.84 280 ASN A CA 1
ATOM 2277 C C . ASN A 1 280 ? -4.534 -6.434 -28.747 1.00 40.84 280 ASN A C 1
ATOM 2279 O O . ASN A 1 280 ? -5.460 -6.649 -29.522 1.00 40.84 280 ASN A O 1
ATOM 2283 N N . THR A 1 281 ? -4.051 -5.196 -28.587 1.00 42.28 281 THR A N 1
ATOM 2284 C CA . THR A 1 281 ? -4.643 -4.023 -29.262 1.00 42.28 281 THR A CA 1
ATOM 2285 C C . THR A 1 281 ? -3.732 -3.519 -30.386 1.00 42.28 281 THR A C 1
ATOM 2287 O O . THR A 1 281 ? -2.875 -2.652 -30.175 1.00 42.28 281 THR A O 1
ATOM 2290 N N . ALA A 1 282 ? -3.903 -4.066 -31.594 1.00 42.19 282 ALA A N 1
ATOM 2291 C CA . ALA A 1 282 ? -3.228 -3.595 -32.811 1.00 42.19 282 ALA A CA 1
ATOM 2292 C C . ALA A 1 282 ? -3.686 -2.181 -33.236 1.00 42.19 282 ALA A C 1
ATOM 2294 O O . ALA A 1 282 ? -2.970 -1.467 -33.938 1.00 42.19 282 ALA A O 1
ATOM 2295 N N . THR A 1 283 ? -4.853 -1.741 -32.769 1.00 43.72 283 THR A N 1
ATOM 2296 C CA . THR A 1 283 ? -5.458 -0.438 -33.047 1.00 43.72 283 THR A CA 1
ATOM 2297 C C . THR A 1 283 ? -5.324 0.454 -31.811 1.00 43.72 283 THR A C 1
ATOM 2299 O O . THR A 1 283 ? -5.768 0.133 -30.715 1.00 43.72 283 THR A O 1
ATOM 2302 N N . GLY A 1 284 ? -4.653 1.600 -31.946 1.00 42.62 284 GLY A N 1
ATOM 2303 C CA . GLY A 1 284 ? -4.281 2.477 -30.825 1.00 42.62 284 GLY A CA 1
ATOM 2304 C C . GLY A 1 284 ? -5.428 3.125 -30.027 1.00 42.62 284 GLY A C 1
ATOM 2305 O O . GLY A 1 284 ? -5.125 3.981 -29.197 1.00 42.62 284 GLY A O 1
ATOM 2306 N N . GLN A 1 285 ? -6.692 2.753 -30.260 1.00 41.28 285 GLN A N 1
ATOM 2307 C CA . GLN A 1 285 ? -7.884 3.314 -29.609 1.00 41.28 285 GLN A CA 1
ATOM 2308 C C . GLN A 1 285 ? -8.256 2.613 -28.286 1.00 41.28 285 GLN A C 1
ATOM 2310 O O . GLN A 1 285 ? -8.683 3.297 -27.361 1.00 41.28 285 GLN A O 1
ATOM 2315 N N . ASP A 1 286 ? -7.944 1.326 -28.104 1.00 41.66 286 ASP A N 1
ATOM 2316 C CA . ASP A 1 286 ? -8.235 0.579 -26.858 1.00 41.66 286 ASP A CA 1
ATOM 2317 C C . ASP A 1 286 ? -7.238 0.837 -25.713 1.00 41.66 286 ASP A C 1
ATOM 2319 O O . ASP A 1 286 ? -7.292 0.240 -24.634 1.00 41.66 286 ASP A O 1
ATOM 2323 N N . ARG A 1 287 ? -6.282 1.748 -25.931 1.00 43.91 287 ARG A N 1
ATOM 2324 C CA . ARG A 1 287 ? -5.246 2.091 -24.944 1.00 43.91 287 ARG A CA 1
ATOM 2325 C C . ARG A 1 287 ? -5.767 2.957 -23.800 1.00 43.91 287 ARG A C 1
ATOM 2327 O O . ARG A 1 287 ? -5.114 3.035 -22.757 1.00 43.91 287 ARG A O 1
ATOM 2334 N N . GLU A 1 288 ? -6.922 3.593 -23.970 1.00 42.69 288 GLU A N 1
ATOM 2335 C CA . GLU A 1 288 ? -7.610 4.298 -22.896 1.00 42.69 288 GLU A CA 1
ATOM 2336 C C . GLU A 1 288 ? -8.640 3.370 -22.265 1.00 42.69 288 GLU A C 1
ATOM 2338 O O . GLU A 1 288 ? -9.777 3.266 -22.707 1.00 42.69 288 GLU A O 1
ATOM 2343 N N . LEU A 1 289 ? -8.248 2.712 -21.174 1.00 42.22 289 LEU A N 1
ATOM 2344 C CA . LEU A 1 289 ? -9.220 2.163 -20.236 1.00 42.22 289 LEU A CA 1
ATOM 2345 C C . LEU A 1 289 ? -10.116 3.308 -19.755 1.00 42.22 289 LEU A C 1
ATOM 2347 O O . LEU A 1 289 ? -9.745 4.083 -18.868 1.00 42.22 289 LEU A O 1
ATOM 2351 N N . VAL A 1 290 ? -11.298 3.425 -20.356 1.00 39.75 290 VAL A N 1
ATOM 2352 C CA . VAL A 1 290 ? -12.338 4.340 -19.904 1.00 39.75 290 VAL A CA 1
ATOM 2353 C C . VAL A 1 290 ? -12.925 3.743 -18.636 1.00 39.75 290 VAL A C 1
ATOM 2355 O O . VAL A 1 290 ? -13.905 3.004 -18.652 1.00 39.75 290 VAL A O 1
ATOM 2358 N N . VAL A 1 291 ? -12.322 4.074 -17.496 1.00 46.62 291 VAL A N 1
ATOM 2359 C CA . VAL A 1 291 ? -13.007 3.912 -16.219 1.00 46.62 291 VAL A CA 1
ATOM 2360 C C . VAL A 1 291 ? -14.192 4.874 -16.254 1.00 46.62 291 VAL A C 1
ATOM 2362 O O . VAL A 1 291 ? -14.015 6.088 -16.122 1.00 46.62 291 VAL A O 1
ATOM 2365 N N . LYS A 1 292 ? -15.408 4.352 -16.471 1.00 49.56 292 LYS A N 1
ATOM 2366 C CA . LYS A 1 292 ? -16.646 5.111 -16.253 1.00 49.56 292 LYS A CA 1
ATOM 2367 C C . LYS A 1 292 ? -16.742 5.379 -14.748 1.00 49.56 292 LYS A C 1
ATOM 2369 O O . LYS A 1 292 ? -17.304 4.597 -13.986 1.00 49.56 292 LYS A O 1
ATOM 2374 N N . LEU A 1 293 ? -16.096 6.461 -14.315 1.00 49.91 293 LEU A N 1
ATOM 2375 C CA . LEU A 1 293 ? -16.150 6.947 -12.945 1.00 49.91 293 LEU A CA 1
ATOM 2376 C C . LEU A 1 293 ? -17.517 7.576 -12.724 1.00 49.91 293 LEU A C 1
ATOM 2378 O O . LEU A 1 293 ? -17.776 8.694 -13.173 1.00 49.91 293 LEU A O 1
ATOM 2382 N N . ILE A 1 294 ? -18.376 6.883 -11.986 1.00 48.31 294 ILE A N 1
ATOM 2383 C CA . ILE A 1 294 ? -19.527 7.542 -11.395 1.00 48.31 294 ILE A CA 1
ATOM 2384 C C . ILE A 1 294 ? -18.994 8.233 -10.151 1.00 48.31 294 ILE A C 1
ATOM 2386 O O . ILE A 1 294 ? -18.825 7.642 -9.084 1.00 48.31 294 ILE A O 1
ATOM 2390 N N . ARG A 1 295 ? -18.680 9.522 -10.290 1.00 47.06 295 ARG A N 1
ATOM 2391 C CA . ARG A 1 295 ? -18.685 10.362 -9.100 1.00 47.06 295 ARG A CA 1
ATOM 2392 C C . ARG A 1 295 ? -20.132 10.390 -8.630 1.00 47.06 295 ARG A C 1
ATOM 2394 O O . ARG A 1 295 ? -20.975 10.807 -9.430 1.00 47.06 295 ARG A O 1
ATOM 2401 N N . PRO A 1 296 ? -20.445 9.986 -7.388 1.00 41.25 296 PRO A N 1
ATOM 2402 C CA . PRO A 1 296 ? -21.710 10.397 -6.825 1.00 41.25 296 PRO A CA 1
ATOM 2403 C C . PRO A 1 296 ? -21.666 11.918 -6.901 1.00 41.25 296 PRO A C 1
ATOM 2405 O O . PRO A 1 296 ? -20.826 12.560 -6.263 1.00 41.25 296 PRO A O 1
ATOM 2408 N N . ARG A 1 297 ? -22.490 12.527 -7.764 1.00 37.09 297 ARG A N 1
ATOM 2409 C CA . ARG A 1 297 ? -22.738 13.948 -7.579 1.00 37.09 297 ARG A CA 1
ATOM 2410 C C . ARG A 1 297 ? -23.188 14.038 -6.132 1.00 37.09 297 ARG A C 1
ATOM 2412 O O . ARG A 1 297 ? -24.070 13.285 -5.718 1.00 37.09 297 ARG A O 1
ATOM 2419 N N . LEU A 1 298 ? -22.557 14.931 -5.374 1.00 34.03 298 LEU A N 1
ATOM 2420 C CA . LEU A 1 298 ? -23.108 15.489 -4.146 1.00 34.03 298 LEU A CA 1
ATOM 2421 C C . LEU A 1 298 ? -24.404 16.220 -4.530 1.00 34.03 298 LEU A C 1
ATOM 2423 O O . LEU A 1 298 ? -24.546 17.424 -4.351 1.00 34.03 298 LEU A O 1
ATOM 2427 N N . HIS A 1 299 ? -25.369 15.500 -5.099 1.00 34.28 299 HIS A N 1
ATOM 2428 C CA . HIS A 1 299 ? -26.741 15.807 -4.862 1.00 34.28 299 HIS A CA 1
ATOM 2429 C C . HIS A 1 299 ? -26.825 15.730 -3.353 1.00 34.28 299 HIS A C 1
ATOM 2431 O O . HIS A 1 299 ? -26.672 14.682 -2.726 1.00 34.28 299 HIS A O 1
ATOM 2437 N N . THR A 1 300 ? -26.981 16.901 -2.754 1.00 35.12 300 THR A N 1
ATOM 2438 C CA . THR A 1 300 ? -27.790 16.998 -1.563 1.00 35.12 300 THR A CA 1
ATOM 2439 C C . THR A 1 300 ? -29.028 16.166 -1.872 1.00 35.12 300 THR A C 1
ATOM 2441 O O . THR A 1 300 ? -29.884 16.619 -2.632 1.00 35.12 300 THR A O 1
ATOM 2444 N N . PHE A 1 301 ? -29.065 14.920 -1.394 1.00 42.06 301 PHE A N 1
ATOM 2445 C CA . PHE A 1 301 ? -30.254 14.081 -1.353 1.00 42.06 301 PHE A CA 1
ATOM 2446 C C . PHE A 1 301 ? -31.205 14.800 -0.401 1.00 42.06 301 PHE A C 1
ATOM 2448 O O . PHE A 1 301 ? -31.315 14.471 0.773 1.00 42.06 301 PHE A O 1
ATOM 2455 N N . ARG A 1 302 ? -31.757 15.920 -0.866 1.00 37.53 302 ARG A N 1
ATOM 2456 C CA . ARG A 1 302 ? -32.489 16.859 -0.031 1.00 37.53 302 ARG A CA 1
ATOM 2457 C C . ARG A 1 302 ? -33.972 16.531 -0.010 1.00 37.53 302 ARG A C 1
ATOM 2459 O O . ARG A 1 302 ? -34.659 17.137 0.798 1.00 37.53 302 ARG A O 1
ATOM 2466 N N . SER A 1 303 ? -34.481 15.593 -0.821 1.00 36.31 303 SER A N 1
ATOM 2467 C CA . SER A 1 303 ? -35.930 15.337 -0.784 1.00 36.31 303 SER A CA 1
ATOM 2468 C C . SER A 1 303 ? -36.486 14.014 -1.321 1.00 36.31 303 SER A C 1
ATOM 2470 O O . SER A 1 303 ? -37.704 13.895 -1.359 1.00 36.31 303 SER A O 1
ATOM 2472 N N . ALA A 1 304 ? -35.708 13.002 -1.709 1.00 39.47 304 ALA A N 1
ATOM 2473 C CA . ALA A 1 304 ? -36.327 11.742 -2.142 1.00 39.47 304 ALA A CA 1
ATOM 2474 C C . ALA A 1 304 ? -35.496 10.545 -1.694 1.00 39.47 304 ALA A C 1
ATOM 2476 O O . ALA A 1 304 ? -34.404 10.314 -2.201 1.00 39.47 304 ALA A O 1
ATOM 2477 N N . GLY A 1 305 ? -36.014 9.802 -0.715 1.00 46.22 305 GLY A N 1
ATOM 2478 C CA . GLY A 1 305 ? -35.390 8.634 -0.091 1.00 46.22 305 GLY A CA 1
ATOM 2479 C C . GLY A 1 305 ? -35.263 7.407 -0.998 1.00 46.22 305 GLY A C 1
ATOM 2480 O O . GLY A 1 305 ? -35.607 6.309 -0.577 1.00 46.22 305 GLY A O 1
ATOM 2481 N N . ARG A 1 306 ? -34.779 7.570 -2.232 1.00 46.22 306 ARG A N 1
ATOM 2482 C CA . ARG A 1 306 ? -34.414 6.465 -3.119 1.00 46.22 306 ARG A CA 1
ATOM 2483 C C . ARG 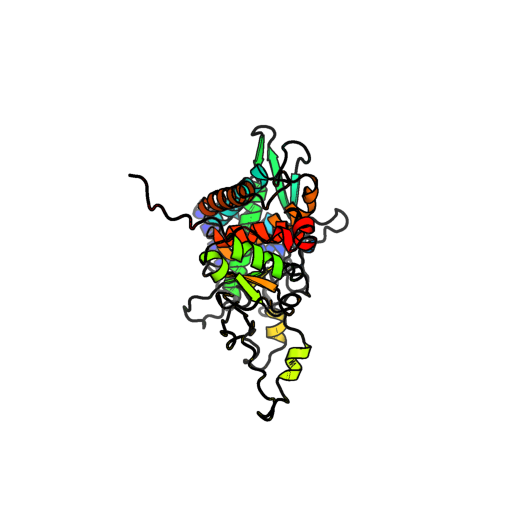A 1 306 ? -32.914 6.515 -3.381 1.00 46.22 306 ARG A C 1
ATOM 2485 O O . ARG A 1 306 ? -32.432 7.281 -4.210 1.00 46.22 306 ARG A O 1
ATOM 2492 N N . TYR A 1 307 ? -32.188 5.699 -2.624 1.00 53.84 307 TYR A N 1
ATOM 2493 C CA . TYR A 1 307 ? -30.829 5.307 -2.975 1.00 53.84 307 TYR A CA 1
ATOM 2494 C C . TYR A 1 307 ? -30.877 4.544 -4.304 1.00 53.84 307 TYR A C 1
ATOM 2496 O O . TYR A 1 307 ? -31.803 3.748 -4.493 1.00 53.84 307 TYR A O 1
ATOM 2504 N N . PRO A 1 308 ? -29.916 4.742 -5.219 1.00 56.50 308 PRO A N 1
ATOM 2505 C CA . PRO A 1 308 ? -29.749 3.809 -6.317 1.00 56.50 308 PRO A CA 1
ATOM 2506 C C . PRO A 1 308 ? -29.464 2.427 -5.730 1.00 56.50 308 PRO A C 1
ATOM 2508 O O . PRO A 1 308 ? -28.370 2.172 -5.239 1.00 56.50 308 PRO A O 1
ATOM 2511 N N . THR A 1 309 ? -30.424 1.513 -5.845 1.00 56.03 309 THR A N 1
ATOM 2512 C CA . THR A 1 309 ? -30.256 0.070 -5.592 1.00 56.03 309 THR A CA 1
ATOM 2513 C C . THR A 1 309 ? -29.146 -0.560 -6.450 1.00 56.03 309 THR A C 1
ATOM 2515 O O . THR A 1 309 ? -28.808 -1.729 -6.287 1.00 56.03 309 THR A O 1
ATOM 2518 N N . THR A 1 310 ? -28.557 0.216 -7.362 1.00 63.25 310 THR A N 1
ATOM 2519 C CA . THR A 1 310 ? -27.556 -0.179 -8.346 1.00 63.25 310 THR A CA 1
ATOM 2520 C C . THR A 1 310 ? -26.104 -0.011 -7.880 1.00 63.25 310 THR A C 1
ATOM 2522 O O . THR A 1 310 ? -25.214 -0.499 -8.576 1.00 63.25 310 THR A O 1
ATOM 2525 N N . LEU A 1 311 ? -25.818 0.604 -6.718 1.00 65.75 311 LEU A N 1
ATOM 2526 C CA . LEU A 1 311 ? -24.434 0.768 -6.224 1.00 65.75 311 LEU A CA 1
ATOM 2527 C C . LEU A 1 311 ? -23.762 -0.543 -5.794 1.00 65.75 311 LEU A C 1
ATOM 2529 O O . LEU A 1 311 ? -22.535 -0.617 -5.786 1.00 65.75 311 LEU A O 1
ATOM 2533 N N . ASN A 1 312 ? -24.535 -1.597 -5.535 1.00 67.25 312 ASN A N 1
ATOM 2534 C CA . ASN A 1 312 ? -24.016 -2.922 -5.174 1.00 67.25 312 ASN A CA 1
ATOM 2535 C C . ASN A 1 312 ? -23.081 -3.533 -6.234 1.00 67.25 312 ASN A C 1
ATOM 2537 O O . ASN A 1 312 ? -22.272 -4.408 -5.916 1.00 67.25 312 ASN A O 1
ATOM 2541 N N . ASN A 1 313 ? -23.142 -3.038 -7.474 1.00 72.81 313 ASN A N 1
ATOM 2542 C CA . ASN A 1 313 ? -22.279 -3.470 -8.573 1.00 72.81 313 ASN A CA 1
ATOM 2543 C C . ASN A 1 313 ? -21.055 -2.567 -8.786 1.00 72.81 313 ASN A C 1
ATOM 2545 O O . ASN A 1 313 ? -20.257 -2.834 -9.680 1.00 72.81 313 ASN A O 1
ATOM 2549 N N . TYR A 1 314 ? -20.892 -1.504 -7.995 1.00 79.50 314 TYR A N 1
ATOM 2550 C CA . TYR A 1 314 ? -19.789 -0.561 -8.138 1.00 79.50 314 TYR A CA 1
ATOM 2551 C C . TYR A 1 314 ? -18.741 -0.743 -7.046 1.00 79.50 314 TYR A C 1
ATOM 2553 O O . TYR A 1 314 ? -19.039 -1.043 -5.893 1.00 79.50 314 TYR A O 1
ATOM 2561 N N . ILE A 1 315 ? -17.489 -0.515 -7.422 1.00 83.31 315 ILE A N 1
ATOM 2562 C CA . ILE A 1 315 ? -16.338 -0.611 -6.531 1.00 83.31 315 ILE A CA 1
ATOM 2563 C C . ILE A 1 315 ? -16.109 0.766 -5.906 1.00 83.31 315 ILE A C 1
ATOM 2565 O O . ILE A 1 315 ? -15.902 1.728 -6.655 1.00 83.31 315 ILE A O 1
ATOM 2569 N N . PRO A 1 316 ? -16.119 0.900 -4.572 1.00 88.31 316 PRO A N 1
ATOM 2570 C CA . PRO A 1 316 ? -15.758 2.155 -3.936 1.00 88.31 316 PRO A CA 1
ATOM 2571 C C . PRO A 1 316 ? -14.274 2.450 -4.179 1.00 88.31 316 PRO A C 1
ATOM 2573 O O . PRO A 1 316 ? -13.413 1.577 -4.053 1.00 88.31 316 PRO A O 1
ATOM 2576 N N . GLY A 1 317 ? -13.964 3.694 -4.522 1.00 89.88 317 GLY A N 1
ATOM 2577 C CA . GLY A 1 317 ? -12.604 4.163 -4.748 1.00 89.88 317 GLY A CA 1
ATOM 2578 C C . GLY A 1 317 ? -12.385 5.577 -4.221 1.00 89.88 317 GLY A C 1
ATOM 2579 O O . GLY A 1 317 ? -13.308 6.390 -4.195 1.00 89.88 317 GLY A O 1
ATOM 2580 N N . ALA A 1 318 ? -11.154 5.893 -3.835 1.00 90.31 318 ALA A N 1
ATOM 2581 C CA . ALA A 1 318 ? -10.718 7.240 -3.493 1.00 90.31 318 ALA A CA 1
ATOM 2582 C C . ALA A 1 318 ? -9.965 7.853 -4.678 1.00 90.31 318 ALA A C 1
ATOM 2584 O O . ALA A 1 318 ? -8.950 7.324 -5.135 1.00 90.31 318 ALA A O 1
ATOM 2585 N N . LEU A 1 319 ? -10.474 8.968 -5.197 1.00 88.31 319 LEU A N 1
ATOM 2586 C CA . LEU A 1 319 ? -9.851 9.705 -6.289 1.00 88.31 319 LEU A CA 1
ATOM 2587 C C . LEU A 1 319 ? -9.043 10.877 -5.728 1.00 88.31 319 LEU A C 1
ATOM 2589 O O . LEU A 1 319 ? -9.610 11.816 -5.170 1.00 88.31 319 LEU A O 1
ATOM 2593 N N . SER A 1 320 ? -7.729 10.859 -5.940 1.00 85.44 320 SER A N 1
ATOM 2594 C CA . SER A 1 320 ? -6.812 11.855 -5.379 1.00 85.44 320 SER A CA 1
ATOM 2595 C C . SER A 1 320 ? -5.771 12.332 -6.399 1.00 85.44 320 SER A C 1
ATOM 2597 O O . SER A 1 320 ? -5.625 11.779 -7.490 1.00 85.44 320 SER A O 1
ATOM 2599 N N . THR A 1 321 ? -5.067 13.416 -6.078 1.00 85.25 321 THR A N 1
ATOM 2600 C CA . THR A 1 321 ? -3.966 13.988 -6.879 1.00 85.25 321 THR A CA 1
ATOM 2601 C 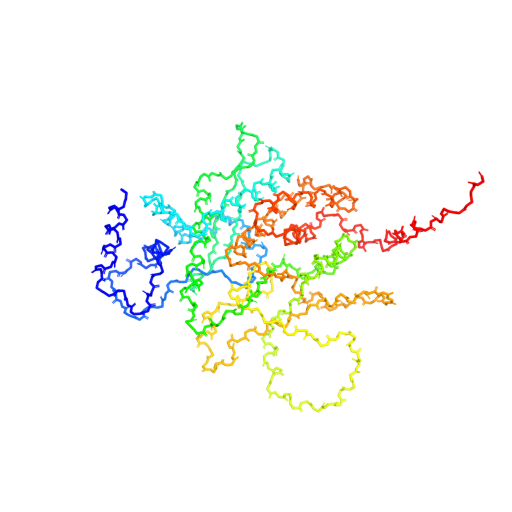C . THR A 1 321 ? -2.589 13.598 -6.345 1.00 85.25 321 THR A C 1
ATOM 2603 O O . THR A 1 321 ? -1.580 14.177 -6.744 1.00 85.25 321 THR A O 1
ATOM 2606 N N . MET A 1 322 ? -2.546 12.619 -5.441 1.00 87.12 322 MET A N 1
ATOM 2607 C CA . MET A 1 322 ? -1.325 12.061 -4.871 1.00 87.12 322 MET A CA 1
ATOM 2608 C C . MET A 1 322 ? -0.333 11.590 -5.939 1.00 87.12 322 MET A C 1
ATOM 2610 O O . MET A 1 322 ? -0.694 11.085 -7.018 1.00 87.12 322 MET A O 1
ATOM 2614 N N . ASN A 1 323 ? 0.947 11.763 -5.617 1.00 90.31 323 ASN A N 1
ATOM 2615 C CA . ASN A 1 323 ? 2.023 11.262 -6.453 1.00 90.31 323 ASN A CA 1
ATOM 2616 C C . ASN A 1 323 ? 2.043 9.719 -6.433 1.00 90.31 323 ASN A C 1
ATOM 2618 O O . ASN A 1 323 ? 1.343 9.071 -5.655 1.00 90.31 323 ASN A O 1
ATOM 2622 N N . LEU A 1 324 ? 2.822 9.116 -7.328 1.00 89.75 324 LEU A N 1
ATOM 2623 C CA . LEU A 1 324 ? 2.793 7.665 -7.500 1.00 89.75 324 LEU A CA 1
ATOM 2624 C C . LEU A 1 324 ? 3.384 6.903 -6.304 1.00 89.75 324 LEU A C 1
ATOM 2626 O O . LEU A 1 324 ? 2.875 5.847 -5.947 1.00 89.75 324 LEU A O 1
ATOM 2630 N N . VAL A 1 325 ? 4.424 7.446 -5.658 1.00 93.62 325 VAL A N 1
ATOM 2631 C CA . VAL A 1 325 ? 5.027 6.788 -4.489 1.00 93.62 325 VAL A CA 1
ATOM 2632 C C . VAL A 1 325 ? 4.057 6.770 -3.308 1.00 93.62 325 VAL A C 1
ATOM 2634 O O . VAL A 1 325 ? 3.941 5.748 -2.640 1.00 93.62 325 VAL A O 1
ATOM 2637 N N . GLN A 1 326 ? 3.302 7.855 -3.109 1.00 94.94 326 GLN A N 1
ATOM 2638 C CA . GLN A 1 326 ? 2.225 7.935 -2.122 1.00 94.94 326 GLN A CA 1
ATOM 2639 C C . GLN A 1 326 ? 1.110 6.945 -2.441 1.00 94.94 326 GLN A C 1
ATOM 2641 O O . GLN A 1 326 ? 0.687 6.215 -1.556 1.00 94.94 326 GLN A O 1
ATOM 2646 N N . LEU A 1 327 ? 0.678 6.864 -3.703 1.00 93.62 327 LEU A N 1
ATOM 2647 C CA . LEU A 1 327 ? -0.350 5.911 -4.123 1.00 93.62 327 LEU A CA 1
ATOM 2648 C C . LEU A 1 327 ? 0.055 4.459 -3.807 1.00 93.62 327 LEU A C 1
ATOM 2650 O O . LEU A 1 327 ? -0.733 3.697 -3.249 1.00 93.62 327 LEU A O 1
ATOM 2654 N N . TYR A 1 328 ? 1.290 4.076 -4.134 1.00 94.94 328 TYR A N 1
ATOM 2655 C CA . TYR A 1 328 ? 1.806 2.740 -3.834 1.00 94.94 328 TYR A CA 1
ATOM 2656 C C . TYR A 1 328 ? 1.969 2.494 -2.332 1.00 94.94 328 TYR A C 1
ATOM 2658 O O . TYR A 1 328 ? 1.659 1.404 -1.851 1.00 94.94 328 TYR A O 1
ATOM 2666 N N . ALA A 1 329 ? 2.400 3.501 -1.573 1.00 96.94 329 ALA A N 1
ATOM 2667 C CA . ALA A 1 329 ? 2.485 3.404 -0.122 1.00 96.94 329 ALA A CA 1
ATOM 2668 C C . ALA A 1 329 ? 1.099 3.221 0.513 1.00 96.94 329 ALA A C 1
ATOM 2670 O O . ALA A 1 329 ? 0.914 2.328 1.338 1.00 96.94 329 ALA A O 1
ATOM 2671 N N . GLN A 1 330 ? 0.101 3.986 0.069 1.00 96.00 330 GLN A N 1
ATOM 2672 C CA . GLN A 1 330 ? -1.284 3.820 0.503 1.00 96.00 330 GLN A CA 1
ATOM 2673 C C . GLN A 1 330 ? -1.862 2.463 0.125 1.00 96.00 330 GLN A C 1
ATOM 2675 O O . GLN A 1 330 ? -2.638 1.906 0.890 1.00 96.00 330 GLN A O 1
ATOM 2680 N N . HIS A 1 331 ? -1.466 1.890 -1.011 1.00 95.38 331 HIS A N 1
ATOM 2681 C CA . HIS A 1 331 ? -1.873 0.535 -1.357 1.00 95.38 331 HIS A CA 1
ATOM 2682 C C . HIS A 1 331 ? -1.337 -0.505 -0.361 1.00 95.38 331 HIS A C 1
ATOM 2684 O O . HIS A 1 331 ? -2.103 -1.350 0.100 1.00 95.38 331 HIS A O 1
ATOM 2690 N N . ILE A 1 332 ? -0.054 -0.423 0.024 1.00 96.81 332 ILE A N 1
ATOM 2691 C CA . ILE A 1 332 ? 0.511 -1.295 1.071 1.00 96.81 332 ILE A CA 1
ATOM 2692 C C . ILE A 1 332 ? -0.217 -1.069 2.404 1.00 96.81 332 ILE A C 1
ATOM 2694 O O . ILE A 1 332 ? -0.552 -2.034 3.089 1.00 96.81 332 ILE A O 1
ATOM 2698 N N . PHE A 1 333 ? -0.475 0.190 2.766 1.00 97.69 333 PHE A N 1
ATOM 2699 C CA . PHE A 1 333 ? -1.191 0.552 3.990 1.00 97.69 333 PHE A CA 1
ATOM 2700 C C . PHE A 1 333 ? -2.624 0.003 4.013 1.00 97.69 333 PHE A C 1
ATOM 2702 O O . PHE A 1 333 ? -3.056 -0.567 5.012 1.00 97.69 333 PHE A O 1
ATOM 2709 N N . LEU A 1 334 ? -3.345 0.114 2.898 1.00 96.25 334 LEU A N 1
ATOM 2710 C CA . LEU A 1 334 ? -4.686 -0.431 2.732 1.00 96.25 334 LEU A CA 1
ATOM 2711 C C . LEU A 1 334 ? -4.672 -1.961 2.831 1.00 96.25 334 LEU A C 1
ATOM 2713 O O . LEU A 1 334 ? -5.496 -2.530 3.539 1.00 96.25 334 LEU A O 1
ATOM 2717 N N . ALA A 1 335 ? -3.719 -2.632 2.177 1.00 95.94 335 ALA A N 1
ATOM 2718 C CA . ALA A 1 335 ? -3.557 -4.082 2.277 1.00 95.94 335 ALA A CA 1
ATOM 2719 C C . ALA A 1 335 ? -3.268 -4.535 3.718 1.00 95.94 335 ALA A C 1
ATOM 2721 O O . ALA A 1 335 ? -3.841 -5.525 4.175 1.00 95.94 335 ALA A O 1
ATOM 2722 N N . PHE A 1 336 ? -2.433 -3.783 4.448 1.00 96.50 336 PHE A N 1
ATOM 2723 C CA . PHE A 1 336 ? -2.231 -3.972 5.884 1.00 96.50 336 PHE A CA 1
ATOM 2724 C C . PHE A 1 336 ? -3.562 -3.861 6.636 1.00 96.50 336 PHE A C 1
ATOM 2726 O O . PHE A 1 336 ? -3.917 -4.797 7.341 1.00 96.50 336 PHE A O 1
ATOM 2733 N N . ALA A 1 337 ? -4.324 -2.778 6.449 1.00 95.19 337 ALA A N 1
ATOM 2734 C CA . ALA A 1 337 ? -5.586 -2.558 7.158 1.00 95.19 337 ALA A CA 1
ATOM 2735 C C . ALA A 1 337 ? -6.609 -3.679 6.893 1.00 95.19 337 ALA A C 1
ATOM 2737 O O . ALA A 1 337 ? -7.232 -4.175 7.828 1.00 95.19 337 ALA A O 1
ATOM 2738 N N . TRP A 1 338 ? -6.727 -4.140 5.644 1.00 94.12 338 TRP A N 1
ATOM 2739 C CA . TRP A 1 338 ? -7.577 -5.277 5.277 1.00 94.12 338 TRP A CA 1
ATOM 2740 C C . TRP A 1 338 ? -7.165 -6.576 5.973 1.00 94.12 338 TRP A C 1
ATOM 2742 O O . TRP A 1 338 ? -7.993 -7.209 6.625 1.00 94.12 338 TRP A O 1
ATOM 2752 N N . ALA A 1 339 ? -5.889 -6.961 5.874 1.00 93.62 339 ALA A N 1
ATOM 2753 C CA . ALA A 1 339 ? -5.381 -8.174 6.517 1.00 93.62 339 ALA A CA 1
ATOM 2754 C C . ALA A 1 339 ? -5.477 -8.104 8.047 1.00 93.62 339 ALA A C 1
ATOM 2756 O O . ALA A 1 339 ? -5.679 -9.109 8.727 1.00 93.62 339 ALA A O 1
ATOM 2757 N N . PHE A 1 340 ? -5.305 -6.904 8.591 1.00 90.88 340 PHE A N 1
ATOM 2758 C CA . PHE A 1 340 ? -5.310 -6.651 10.016 1.00 90.88 340 PHE A CA 1
ATOM 2759 C C . PHE A 1 340 ? -6.712 -6.793 10.602 1.00 90.88 340 PHE A C 1
ATOM 2761 O O . PHE A 1 340 ? -6.892 -7.516 11.581 1.00 90.88 340 PHE A O 1
ATOM 2768 N N . VAL A 1 341 ? -7.703 -6.137 9.993 1.00 89.62 341 VAL A N 1
ATOM 2769 C CA . VAL A 1 341 ? -9.086 -6.195 10.473 1.00 89.62 341 VAL A CA 1
ATOM 2770 C C . VAL A 1 341 ? -9.641 -7.613 10.346 1.00 89.62 341 VAL A C 1
ATOM 2772 O O . VAL A 1 341 ? -10.232 -8.100 11.302 1.00 89.62 341 VAL A O 1
ATOM 2775 N N . ASP A 1 342 ? -9.361 -8.311 9.242 1.00 89.50 342 ASP A N 1
ATOM 2776 C CA . ASP A 1 342 ? -9.732 -9.723 9.062 1.00 89.50 342 ASP A CA 1
ATOM 2777 C C . ASP A 1 342 ? -9.210 -10.610 10.203 1.00 89.50 342 ASP A C 1
ATOM 2779 O O . ASP A 1 342 ? -9.964 -11.365 10.817 1.00 89.50 342 ASP A O 1
ATOM 2783 N N . LYS A 1 343 ? -7.914 -10.488 10.524 1.00 87.06 343 LYS A N 1
ATOM 2784 C CA . LYS A 1 343 ? -7.264 -11.345 11.521 1.00 87.06 343 LYS A CA 1
ATOM 2785 C C . LYS A 1 343 ? -7.746 -11.068 12.940 1.00 87.06 343 LYS A C 1
ATOM 2787 O O . LYS A 1 343 ? -7.856 -11.998 13.733 1.00 87.06 343 LYS A O 1
ATOM 2792 N N . PHE A 1 344 ? -7.964 -9.800 13.274 1.00 82.69 344 PHE A N 1
ATOM 2793 C CA . PHE A 1 344 ? -8.207 -9.383 14.652 1.00 82.69 344 PHE A CA 1
ATOM 2794 C C . PHE A 1 344 ? -9.648 -8.981 14.928 1.00 82.69 344 PHE A C 1
ATOM 2796 O O . PHE A 1 344 ? -9.909 -8.535 16.035 1.00 82.69 344 PHE A O 1
ATOM 2803 N N . GLN A 1 345 ? -10.593 -9.153 14.000 1.00 80.56 345 GLN A N 1
ATOM 2804 C CA . GLN A 1 345 ? -11.981 -8.696 14.162 1.00 80.56 345 GLN A CA 1
ATOM 2805 C C . GLN A 1 345 ? -12.624 -9.017 15.528 1.00 80.56 345 GLN A C 1
ATOM 2807 O O . GLN A 1 345 ? -13.369 -8.190 16.044 1.00 80.56 345 GLN A O 1
ATOM 2812 N N . SER A 1 346 ? -12.309 -10.162 16.150 1.00 73.38 346 SER A N 1
ATOM 2813 C CA . SER A 1 346 ? -12.810 -10.542 17.484 1.00 73.38 346 SER A CA 1
ATOM 2814 C C . SER A 1 346 ? -12.129 -9.822 18.655 1.00 73.38 346 SER A C 1
ATOM 2816 O O . SER A 1 346 ? -12.739 -9.644 19.709 1.00 73.38 346 SER A O 1
ATOM 2818 N N . ASP A 1 347 ? -10.869 -9.431 18.472 1.00 68.56 347 ASP A N 1
ATOM 2819 C CA . ASP A 1 347 ? -9.956 -8.922 19.503 1.00 68.56 347 ASP A CA 1
ATOM 2820 C C . ASP A 1 347 ? -9.664 -7.427 19.340 1.00 68.56 347 ASP A C 1
ATOM 2822 O O . ASP A 1 347 ? -9.005 -6.816 20.189 1.00 68.56 347 ASP A O 1
ATOM 2826 N N . LEU A 1 348 ? -10.122 -6.841 18.233 1.00 66.00 348 LEU A N 1
ATOM 2827 C CA . LEU A 1 348 ? -10.004 -5.428 17.950 1.00 66.00 348 LEU A CA 1
ATOM 2828 C C . LEU A 1 348 ? -10.603 -4.655 19.119 1.00 66.00 348 LEU A C 1
ATOM 2830 O O . LEU A 1 348 ? -11.798 -4.734 19.401 1.00 66.00 348 LEU A O 1
ATOM 2834 N N . ARG A 1 349 ? -9.775 -3.817 19.749 1.00 62.84 349 ARG A N 1
ATOM 2835 C CA . ARG A 1 349 ? -10.235 -2.764 20.666 1.00 62.84 349 ARG A CA 1
ATOM 2836 C C . ARG A 1 349 ? -10.887 -1.615 19.898 1.00 62.84 349 ARG A C 1
ATOM 2838 O O . ARG A 1 349 ? -10.759 -0.458 20.278 1.00 62.84 349 ARG A O 1
ATOM 2845 N N . VAL A 1 350 ? -11.544 -1.924 18.787 1.00 55.44 350 VAL A N 1
ATOM 2846 C CA . VAL A 1 350 ? -12.444 -0.975 18.159 1.00 55.44 350 VAL A CA 1
ATOM 2847 C C . VAL A 1 350 ? -13.620 -0.855 19.128 1.00 55.44 350 VAL A C 1
ATOM 2849 O O . VAL A 1 350 ? -14.108 -1.890 19.601 1.00 55.44 350 VAL A O 1
ATOM 2852 N N . PRO A 1 351 ? -14.024 0.365 19.521 1.00 49.31 351 PRO A N 1
ATOM 2853 C CA . PRO A 1 351 ? -15.145 0.543 20.430 1.00 49.31 351 PRO A CA 1
ATOM 2854 C C . PRO A 1 351 ? -16.316 -0.311 19.938 1.00 49.31 351 PRO A C 1
ATOM 2856 O O . PRO A 1 351 ? -16.711 -0.199 18.782 1.00 49.31 351 PRO A O 1
ATOM 2859 N N . LYS A 1 352 ? -16.863 -1.202 20.781 1.00 48.75 352 LYS A N 1
ATOM 2860 C CA . LYS A 1 352 ? -17.976 -2.106 20.397 1.00 48.75 352 LYS A CA 1
ATOM 2861 C C . LYS A 1 352 ? -19.216 -1.350 19.894 1.00 48.75 352 LYS A C 1
ATOM 2863 O O . LYS A 1 352 ? -20.103 -1.950 19.296 1.00 48.75 352 LYS A O 1
ATOM 2868 N N . ASN A 1 353 ? -19.227 -0.039 20.111 1.00 46.97 353 ASN A N 1
ATOM 2869 C CA . ASN A 1 353 ? -20.174 0.922 19.593 1.00 46.97 353 ASN A CA 1
ATOM 2870 C C . ASN A 1 353 ? -19.457 1.900 18.652 1.00 46.97 353 ASN A C 1
ATOM 2872 O O . ASN A 1 353 ? -19.472 3.102 18.895 1.00 46.97 353 ASN A O 1
ATOM 2876 N N . ALA A 1 354 ? -18.823 1.429 17.576 1.00 46.34 354 ALA A N 1
ATOM 2877 C CA . ALA A 1 354 ? -18.059 2.305 16.682 1.00 46.34 354 ALA A CA 1
ATOM 2878 C C . ALA A 1 354 ? -18.916 3.271 15.817 1.00 46.34 354 ALA A C 1
ATOM 2880 O O . ALA A 1 354 ? -18.475 3.781 14.786 1.00 46.34 354 ALA A O 1
ATOM 2881 N N . PHE A 1 355 ? -20.155 3.508 16.257 1.00 50.56 355 PHE A N 1
ATOM 2882 C CA . PHE A 1 355 ? -21.077 4.541 15.791 1.00 50.56 355 PHE A CA 1
ATOM 2883 C C . PHE A 1 355 ? -21.533 5.507 16.894 1.00 50.56 355 PHE A C 1
ATOM 2885 O O . PHE A 1 355 ? -22.283 6.441 16.595 1.00 50.56 355 PHE A O 1
ATOM 2892 N N . GLU A 1 356 ? -21.088 5.321 18.142 1.00 56.06 356 GLU A N 1
ATOM 2893 C CA . GLU A 1 356 ? -21.121 6.380 19.156 1.00 56.06 356 GLU A CA 1
ATOM 2894 C C . GLU A 1 356 ? -20.130 7.477 18.746 1.00 56.06 356 GLU A C 1
ATOM 2896 O O . GLU A 1 356 ? -19.101 7.181 18.130 1.00 56.06 356 GLU A O 1
ATOM 2901 N N . GLU A 1 357 ? -20.463 8.742 19.025 1.00 56.31 357 GLU A N 1
ATOM 2902 C CA . GLU A 1 357 ? -19.686 9.916 18.585 1.00 56.31 357 GLU A CA 1
ATOM 2903 C C . GLU A 1 357 ? -18.187 9.781 18.893 1.00 56.31 357 GLU A C 1
ATOM 2905 O O . GLU A 1 357 ? -17.360 10.051 18.020 1.00 56.31 357 GLU A O 1
ATOM 2910 N N . ASP A 1 358 ? -17.863 9.219 20.056 1.00 57.09 358 ASP A N 1
ATOM 2911 C CA . ASP A 1 358 ? -16.500 9.037 20.563 1.00 57.09 358 ASP A CA 1
ATOM 2912 C C . ASP A 1 358 ? -15.621 8.142 19.663 1.00 57.09 358 ASP A C 1
ATOM 2914 O O . ASP A 1 358 ? -14.412 8.326 19.551 1.00 57.09 358 ASP A O 1
ATOM 2918 N N . SER A 1 359 ? -16.213 7.176 18.960 1.00 66.31 359 SER A N 1
ATOM 2919 C CA . SER A 1 359 ? -15.457 6.181 18.184 1.00 66.31 359 SER A CA 1
ATOM 2920 C C . SER A 1 359 ? -14.996 6.659 16.806 1.00 66.31 359 SER A C 1
ATOM 2922 O O . SER A 1 359 ? -13.975 6.202 16.283 1.00 66.31 359 SER A O 1
ATOM 2924 N N . LEU A 1 360 ? -15.749 7.581 16.200 1.00 72.50 360 LEU A N 1
ATOM 2925 C CA . LEU A 1 360 ? -15.337 8.226 14.960 1.00 72.50 360 LEU A CA 1
ATOM 2926 C C . LEU A 1 360 ? -14.278 9.287 15.256 1.00 72.50 360 LEU A C 1
ATOM 2928 O O . LEU A 1 360 ? -13.347 9.439 14.471 1.00 72.50 360 LEU A O 1
ATOM 2932 N N . GLU A 1 361 ? -14.380 9.955 16.408 1.00 79.25 361 GLU A N 1
ATOM 2933 C CA . GLU A 1 361 ? -13.341 10.857 16.895 1.00 79.25 361 GLU A CA 1
ATOM 2934 C C . GLU A 1 361 ? -12.008 10.111 17.060 1.00 79.25 361 GLU A C 1
ATOM 2936 O O . GLU A 1 361 ? -10.984 10.579 16.566 1.00 79.25 361 GLU A O 1
ATOM 2941 N N . ASP A 1 362 ? -12.014 8.901 17.627 1.00 82.75 362 ASP A N 1
ATOM 2942 C CA . ASP A 1 362 ? -10.817 8.052 17.705 1.00 82.75 362 ASP A CA 1
ATOM 2943 C C . ASP A 1 362 ? -10.228 7.732 16.317 1.00 82.75 362 ASP A C 1
ATOM 2945 O O . ASP A 1 362 ? -9.005 7.765 16.123 1.00 82.75 362 ASP A O 1
ATOM 2949 N N . LEU A 1 363 ? -11.082 7.441 15.328 1.00 86.50 363 LEU A N 1
ATOM 2950 C CA . LEU A 1 363 ? -10.653 7.180 13.952 1.00 86.50 363 LEU A CA 1
ATOM 2951 C C . LEU A 1 363 ? -10.079 8.437 13.284 1.00 86.50 363 LEU A C 1
ATOM 2953 O O . LEU A 1 363 ? -9.061 8.346 12.597 1.00 86.50 363 LEU A O 1
ATOM 2957 N N . GLU A 1 364 ? -10.693 9.602 13.486 1.00 89.06 364 GLU A N 1
ATOM 2958 C CA . GLU A 1 364 ? -10.213 10.890 12.976 1.00 89.06 364 GLU A CA 1
ATOM 2959 C C . GLU A 1 364 ? -8.898 11.307 13.641 1.00 89.06 364 GLU A C 1
ATOM 2961 O O . GLU A 1 364 ? -7.976 11.767 12.961 1.00 89.06 364 GLU A O 1
ATOM 2966 N N . GLN A 1 365 ? -8.758 11.090 14.950 1.00 91.38 365 GLN A N 1
ATOM 2967 C CA . GLN A 1 365 ? -7.513 11.317 15.677 1.00 91.38 365 GLN A CA 1
ATOM 2968 C C . GLN A 1 365 ? -6.407 10.390 15.164 1.00 91.38 365 GLN A C 1
ATOM 2970 O O . GLN A 1 365 ? -5.278 10.835 14.935 1.00 91.38 365 GLN A O 1
ATOM 2975 N N . LEU A 1 366 ? -6.713 9.108 14.941 1.00 92.81 366 LEU A N 1
ATOM 2976 C CA . LEU A 1 366 ? -5.766 8.163 14.355 1.00 92.81 366 LEU A CA 1
ATOM 2977 C C . LEU A 1 366 ? -5.384 8.569 12.927 1.00 92.81 366 LEU A C 1
ATOM 2979 O O . LEU A 1 366 ? -4.199 8.581 12.590 1.00 92.81 366 LEU A O 1
ATOM 2983 N N . ALA A 1 367 ? -6.358 8.956 12.105 1.00 94.12 367 ALA A N 1
ATOM 2984 C CA . ALA A 1 367 ? -6.110 9.427 10.751 1.00 94.12 367 ALA A CA 1
ATOM 2985 C C . ALA A 1 367 ? -5.262 10.705 10.732 1.00 94.12 367 ALA A C 1
ATOM 2987 O O . ALA A 1 367 ? -4.344 10.800 9.925 1.00 94.12 367 ALA A O 1
ATOM 2988 N N . SER A 1 368 ? -5.487 11.630 11.669 1.00 95.25 368 SER A N 1
ATOM 2989 C CA . SER A 1 368 ? -4.666 12.833 11.852 1.00 95.25 368 SER A CA 1
ATOM 2990 C C . SER A 1 368 ? -3.221 12.479 12.217 1.00 95.25 368 SER A C 1
ATOM 2992 O O . SER A 1 368 ? -2.281 13.054 11.676 1.00 95.25 368 SER A O 1
ATOM 2994 N N . ARG A 1 369 ? -3.000 11.480 13.088 1.00 95.75 369 ARG A N 1
ATOM 2995 C CA . ARG A 1 369 ? -1.640 10.999 13.411 1.00 95.75 369 ARG A CA 1
ATOM 2996 C C . ARG A 1 369 ? -0.934 10.414 12.190 1.00 95.75 369 ARG A C 1
ATOM 2998 O O . ARG A 1 369 ? 0.262 10.627 12.020 1.00 95.75 369 ARG A O 1
ATOM 3005 N N . VAL A 1 370 ? -1.663 9.685 11.349 1.00 96.69 370 VAL A N 1
ATOM 3006 C CA . VAL A 1 370 ? -1.129 9.128 10.101 1.00 96.69 370 VAL A CA 1
ATOM 3007 C C . VAL A 1 370 ? -0.891 10.230 9.061 1.00 96.69 370 VAL A C 1
ATOM 3009 O O . VAL A 1 370 ? 0.127 10.194 8.375 1.00 96.69 370 VAL A O 1
ATOM 3012 N N . GLU A 1 371 ? -1.752 11.244 8.969 1.00 96.19 371 GLU A N 1
ATOM 3013 C CA . GLU A 1 371 ? -1.574 12.403 8.080 1.00 96.19 371 GLU A CA 1
ATOM 3014 C C . GLU A 1 371 ? -0.261 13.150 8.364 1.00 96.19 371 GLU A C 1
ATOM 3016 O O . GLU A 1 371 ? 0.425 13.557 7.424 1.00 96.19 371 GLU A O 1
ATOM 3021 N N . LEU A 1 372 ? 0.157 13.247 9.634 1.00 96.12 372 LEU A N 1
ATOM 3022 C CA . LEU A 1 372 ? 1.446 13.845 10.019 1.00 96.12 372 LEU A CA 1
ATOM 3023 C C . LEU A 1 372 ? 2.664 13.127 9.415 1.00 96.12 372 LEU A C 1
ATOM 3025 O O . LEU A 1 372 ? 3.755 13.690 9.390 1.00 96.12 372 LEU A O 1
ATOM 3029 N N . THR A 1 373 ? 2.499 11.901 8.915 1.00 96.12 373 THR A N 1
ATOM 3030 C CA . THR A 1 373 ? 3.551 11.180 8.185 1.00 96.12 373 THR A CA 1
ATOM 3031 C C . THR A 1 373 ? 3.576 11.517 6.692 1.00 96.12 373 THR A C 1
ATOM 3033 O O . THR A 1 373 ? 4.428 11.019 5.971 1.00 96.12 373 THR A O 1
ATOM 3036 N N . HIS A 1 374 ? 2.646 12.319 6.174 1.00 95.69 374 HIS A N 1
ATOM 3037 C CA . HIS A 1 374 ? 2.511 12.621 4.743 1.00 95.69 374 HIS A CA 1
ATOM 3038 C C . HIS A 1 374 ? 2.184 11.411 3.839 1.00 95.69 374 HIS A C 1
ATOM 3040 O O . HIS A 1 374 ? 2.351 11.491 2.614 1.00 95.69 374 HIS A O 1
ATOM 3046 N N . LEU A 1 375 ? 1.684 10.303 4.408 1.00 95.06 375 LEU A N 1
ATOM 3047 C CA . LEU A 1 375 ? 1.189 9.149 3.641 1.00 95.06 375 LEU A CA 1
ATOM 3048 C C . LEU A 1 375 ? -0.019 9.518 2.755 1.00 95.06 375 LEU A C 1
ATOM 3050 O O . LEU A 1 375 ? -0.202 8.978 1.664 1.00 95.06 375 LEU A O 1
ATOM 3054 N N . GLY A 1 376 ? -0.846 10.449 3.217 1.00 93.56 376 GLY A N 1
ATOM 3055 C CA . GLY A 1 376 ? -2.033 10.969 2.548 1.00 93.56 376 GLY A CA 1
ATOM 3056 C C . GLY A 1 376 ? -2.622 12.107 3.364 1.00 93.56 376 GLY A C 1
ATOM 3057 O O . GLY A 1 376 ? -2.196 12.318 4.498 1.00 93.56 376 GLY A O 1
ATOM 3058 N N . ASP A 1 377 ? -3.594 12.820 2.805 1.00 93.88 377 ASP A N 1
ATOM 3059 C CA . ASP A 1 377 ? -4.423 13.677 3.651 1.00 93.88 377 ASP A CA 1
ATOM 3060 C C . ASP A 1 377 ? -5.398 12.844 4.484 1.00 93.88 377 ASP A C 1
ATOM 3062 O O . ASP A 1 377 ? -5.655 11.668 4.202 1.00 93.88 377 ASP A O 1
ATOM 3066 N N . ILE A 1 378 ? -5.951 13.475 5.515 1.00 92.94 378 ILE A N 1
ATOM 3067 C CA . ILE A 1 378 ? -6.847 12.820 6.466 1.00 92.94 378 ILE A CA 1
ATOM 3068 C C . ILE A 1 378 ? -8.010 12.074 5.790 1.00 92.94 378 ILE A C 1
ATOM 3070 O O . ILE A 1 378 ? -8.392 10.995 6.243 1.00 92.94 378 ILE A O 1
ATOM 3074 N N . GLN A 1 379 ? -8.556 12.582 4.676 1.00 91.88 379 GLN A N 1
ATOM 3075 C CA . GLN A 1 379 ? -9.673 11.925 3.994 1.00 91.88 379 GLN A CA 1
ATOM 3076 C C . GLN A 1 379 ? -9.245 10.630 3.304 1.00 91.88 379 GLN A C 1
ATOM 3078 O O . GLN A 1 379 ? -9.974 9.641 3.377 1.00 91.88 379 GLN A O 1
ATOM 3083 N N . ASP A 1 380 ? -8.078 10.617 2.653 1.00 92.44 380 ASP A N 1
ATOM 3084 C CA . ASP A 1 380 ? -7.541 9.398 2.039 1.00 92.44 380 ASP A CA 1
ATOM 3085 C C . ASP A 1 380 ? -7.274 8.329 3.112 1.00 92.44 380 ASP A C 1
ATOM 3087 O O . ASP A 1 380 ? -7.607 7.156 2.922 1.00 92.44 380 ASP A O 1
ATOM 3091 N N . ILE A 1 381 ? -6.746 8.737 4.272 1.00 95.38 381 ILE A N 1
ATOM 3092 C CA . ILE A 1 381 ? -6.469 7.821 5.384 1.00 95.38 381 ILE A CA 1
ATOM 3093 C C . ILE A 1 381 ? -7.755 7.256 5.992 1.00 95.38 381 ILE A C 1
ATOM 3095 O O . ILE A 1 381 ? -7.848 6.044 6.189 1.00 95.38 381 ILE A O 1
ATOM 3099 N N . ILE A 1 382 ? -8.765 8.094 6.244 1.00 92.19 382 ILE A N 1
ATOM 3100 C CA . ILE A 1 382 ? -10.056 7.629 6.773 1.00 92.19 382 ILE A CA 1
ATOM 3101 C C . ILE A 1 382 ? -10.689 6.625 5.816 1.00 92.19 382 ILE A C 1
ATOM 3103 O O . ILE A 1 382 ? -11.141 5.575 6.260 1.00 92.19 382 ILE A O 1
ATOM 3107 N N . LEU A 1 383 ? -10.668 6.884 4.506 1.00 91.62 383 LEU A N 1
ATOM 3108 C CA . LEU A 1 383 ? -11.190 5.939 3.516 1.00 91.62 383 LEU A CA 1
ATOM 3109 C C . LEU A 1 383 ? -10.442 4.596 3.540 1.00 91.62 383 LEU A C 1
ATOM 3111 O O . LEU A 1 383 ? -11.077 3.546 3.416 1.00 91.62 383 LEU A O 1
ATOM 3115 N N . CYS A 1 384 ? -9.120 4.615 3.747 1.00 94.12 384 CYS A N 1
ATOM 3116 C CA . CYS A 1 384 ? -8.320 3.395 3.850 1.00 94.12 384 CYS A CA 1
ATOM 3117 C C . CYS A 1 384 ? -8.649 2.561 5.095 1.00 94.12 384 CYS A C 1
ATOM 3119 O O . CYS A 1 384 ? -8.647 1.334 5.021 1.00 94.12 384 CYS A O 1
ATOM 3121 N N . LEU A 1 385 ? -8.914 3.210 6.230 1.00 92.81 385 LEU A N 1
ATOM 3122 C CA . LEU A 1 385 ? -9.188 2.537 7.503 1.00 92.81 385 LEU A CA 1
ATOM 3123 C C . LEU A 1 385 ? -10.656 2.113 7.633 1.00 92.81 385 LEU A C 1
ATOM 3125 O O . LEU A 1 385 ? -10.947 1.023 8.121 1.00 92.81 385 LEU A O 1
ATOM 3129 N N . LEU A 1 386 ? -11.582 2.953 7.173 1.00 89.56 386 LEU A N 1
ATOM 3130 C CA . LEU A 1 386 ? -13.019 2.751 7.335 1.00 89.56 386 LEU A CA 1
ATOM 3131 C C . LEU A 1 386 ? -13.545 1.595 6.477 1.00 89.56 386 LEU A C 1
ATOM 3133 O O . LEU A 1 386 ? -14.412 0.848 6.922 1.00 89.56 386 LEU A O 1
ATOM 3137 N N . SER A 1 387 ? -13.019 1.429 5.259 1.00 89.50 387 SER A N 1
ATOM 3138 C CA . SER A 1 387 ? -13.496 0.398 4.329 1.00 89.50 387 SER A CA 1
ATOM 3139 C C . SER A 1 387 ? -13.349 -1.036 4.890 1.00 89.50 387 SER A C 1
ATOM 3141 O O . SER A 1 387 ? -14.364 -1.737 4.960 1.00 89.50 387 SER A O 1
ATOM 3143 N N . PRO A 1 388 ? -12.171 -1.472 5.393 1.00 90.25 388 PRO A N 1
ATOM 3144 C CA . PRO A 1 388 ? -12.033 -2.754 6.091 1.00 90.25 388 PRO A CA 1
ATOM 3145 C C . PRO A 1 388 ? -12.956 -2.900 7.309 1.00 90.25 388 PRO A C 1
ATOM 3147 O O . PRO A 1 388 ? -13.595 -3.938 7.472 1.00 90.25 388 PRO A O 1
ATOM 3150 N N . LEU A 1 389 ? -13.056 -1.864 8.152 1.00 87.50 389 LEU A N 1
ATOM 3151 C CA . LEU A 1 389 ? -13.870 -1.895 9.376 1.00 87.50 389 LEU A CA 1
ATOM 3152 C C . LEU A 1 389 ? -15.362 -2.094 9.078 1.00 87.50 389 LEU A C 1
ATOM 3154 O O . LEU A 1 389 ? -16.044 -2.847 9.773 1.00 87.50 389 LEU A O 1
ATOM 3158 N N . ILE A 1 390 ? -15.859 -1.446 8.022 1.00 84.69 390 ILE A N 1
ATOM 3159 C CA . ILE A 1 390 ? -17.221 -1.634 7.517 1.00 84.69 390 ILE A CA 1
ATOM 3160 C C . ILE A 1 390 ? -17.403 -3.039 6.952 1.00 84.69 390 ILE A C 1
ATOM 3162 O O . ILE A 1 390 ? -18.429 -3.669 7.203 1.00 84.69 390 ILE A O 1
ATOM 3166 N N . HIS A 1 391 ? -16.435 -3.528 6.176 1.00 83.69 391 HIS A N 1
ATOM 3167 C CA . HIS A 1 391 ? -16.551 -4.827 5.528 1.00 83.69 391 HIS A CA 1
ATOM 3168 C C . HIS A 1 391 ? -16.701 -5.971 6.530 1.00 83.69 391 HIS A C 1
ATOM 3170 O O . HIS A 1 391 ? -17.621 -6.773 6.397 1.00 83.69 391 HIS A O 1
ATOM 3176 N N . PHE A 1 392 ? -15.842 -6.010 7.547 1.00 79.25 392 PHE A N 1
ATOM 3177 C CA . PHE A 1 392 ? -15.853 -7.065 8.561 1.00 79.25 392 PHE A CA 1
ATOM 3178 C C . PHE A 1 392 ? -16.906 -6.850 9.655 1.00 79.25 392 PHE A C 1
ATOM 3180 O O . PHE A 1 392 ? -16.879 -7.523 10.679 1.00 79.25 392 PHE A O 1
ATOM 3187 N N . GLY A 1 393 ? -17.822 -5.889 9.481 1.00 71.62 393 GLY A N 1
ATOM 3188 C CA . GLY A 1 393 ? -18.894 -5.631 10.444 1.00 71.62 393 GLY A CA 1
ATOM 3189 C C . GLY A 1 393 ? -18.399 -5.187 11.824 1.00 71.62 393 GLY A C 1
ATOM 3190 O O . GLY A 1 393 ? -19.196 -5.114 12.757 1.00 71.62 393 GLY A O 1
ATOM 3191 N N . VAL A 1 394 ? -17.114 -4.840 11.954 1.00 60.69 394 VAL A N 1
ATOM 3192 C CA . VAL A 1 394 ? -16.465 -4.481 13.225 1.00 60.69 394 VAL A CA 1
ATOM 3193 C C . VAL A 1 394 ? -17.122 -3.262 13.854 1.00 60.69 394 VAL A C 1
ATOM 3195 O O . VAL A 1 394 ? -17.149 -3.129 15.072 1.00 60.69 394 VAL A O 1
ATOM 3198 N N . LEU A 1 395 ? -17.723 -2.397 13.038 1.00 59.00 395 LEU A N 1
ATOM 3199 C CA . LEU A 1 395 ? -18.419 -1.238 13.565 1.00 59.00 395 LEU A CA 1
ATOM 3200 C C . LEU A 1 395 ? -19.779 -1.575 14.229 1.00 59.00 395 LEU A C 1
ATOM 3202 O O . LEU A 1 395 ? -20.399 -0.696 14.811 1.00 59.00 395 LEU A O 1
ATOM 3206 N N . GLY A 1 396 ? -20.264 -2.824 14.197 1.00 54.62 396 GLY A N 1
ATOM 3207 C CA . GLY A 1 396 ? -21.530 -3.211 14.843 1.00 54.62 396 GLY A CA 1
ATOM 3208 C C . GLY A 1 396 ? -22.786 -2.856 14.032 1.00 54.62 396 GLY A C 1
ATOM 3209 O O . GLY A 1 396 ? -23.859 -2.625 14.591 1.00 54.62 396 GLY A O 1
ATOM 3210 N N . MET A 1 397 ? -22.672 -2.811 12.699 1.00 53.09 397 MET A N 1
ATOM 3211 C CA . MET A 1 397 ? -23.742 -2.335 11.801 1.00 53.09 397 MET A CA 1
ATOM 3212 C C . MET A 1 397 ? -24.955 -3.242 11.663 1.00 53.09 397 MET A C 1
ATOM 3214 O O . MET A 1 397 ? -25.988 -2.785 11.172 1.00 53.09 397 MET A O 1
ATOM 3218 N N . GLU A 1 398 ? -24.882 -4.483 12.134 1.00 52.47 398 GLU A N 1
ATOM 3219 C CA . GLU A 1 398 ? -26.039 -5.382 12.151 1.00 52.47 398 GLU A CA 1
ATOM 3220 C C . GLU A 1 398 ? -27.223 -4.759 12.910 1.00 52.47 398 GLU A C 1
ATOM 3222 O O . GLU A 1 398 ? -28.368 -4.923 12.495 1.00 52.47 398 GLU A O 1
ATOM 3227 N N . ARG A 1 399 ? -26.963 -3.935 13.940 1.00 50.19 399 ARG A N 1
ATOM 3228 C CA . ARG A 1 399 ? -28.009 -3.195 14.670 1.00 50.19 399 ARG A CA 1
ATOM 3229 C C . ARG A 1 399 ? -28.640 -2.053 13.863 1.00 50.19 399 ARG A C 1
ATOM 3231 O O . ARG A 1 399 ? -29.833 -1.824 13.997 1.00 50.19 399 ARG A O 1
ATOM 3238 N N . MET A 1 400 ? -27.878 -1.365 13.010 1.00 43.38 400 MET A N 1
ATOM 3239 C CA . MET A 1 400 ? -28.387 -0.258 12.179 1.00 43.38 400 MET A CA 1
ATOM 3240 C C . MET A 1 400 ? -29.150 -0.730 10.937 1.00 43.38 400 MET A C 1
ATOM 3242 O O . MET A 1 400 ? -30.042 -0.031 10.463 1.00 43.38 400 MET A O 1
ATOM 3246 N N . ILE A 1 401 ? -28.787 -1.887 10.377 1.00 47.59 401 ILE A N 1
ATOM 3247 C CA . ILE A 1 401 ? -29.500 -2.472 9.230 1.00 47.59 401 ILE A CA 1
ATOM 3248 C C . ILE A 1 401 ? -30.811 -3.124 9.694 1.00 47.59 401 ILE A C 1
ATOM 3250 O O . ILE A 1 401 ? -31.807 -3.062 8.975 1.00 47.59 401 ILE A O 1
ATOM 3254 N N . ALA A 1 402 ? -30.823 -3.712 10.895 1.00 49.47 402 ALA A N 1
ATOM 3255 C CA . ALA A 1 402 ? -32.004 -4.353 11.467 1.00 49.47 402 ALA A CA 1
ATOM 3256 C C . ALA A 1 402 ? -33.059 -3.364 11.997 1.00 49.47 402 ALA A C 1
ATOM 3258 O O . ALA A 1 402 ? -34.234 -3.723 12.042 1.00 49.47 402 ALA A O 1
ATOM 3259 N N . ASP A 1 403 ? -32.671 -2.136 12.364 1.00 47.03 403 ASP A N 1
ATOM 3260 C CA . ASP A 1 403 ? -33.586 -1.120 12.896 1.00 47.03 403 ASP A CA 1
ATOM 3261 C C . ASP A 1 403 ? -33.455 0.232 12.155 1.00 47.03 403 ASP A C 1
ATOM 3263 O O . ASP A 1 403 ? -32.678 1.109 12.546 1.00 47.03 403 ASP A O 1
ATOM 3267 N N . PRO A 1 404 ? -34.227 0.437 11.071 1.00 47.66 404 PRO A N 1
ATOM 3268 C CA . PRO A 1 404 ? -34.290 1.716 10.372 1.00 47.66 404 PRO A CA 1
ATOM 3269 C C . PRO A 1 404 ? -34.948 2.841 11.193 1.00 47.66 404 PRO A C 1
ATOM 3271 O O . PRO A 1 404 ? -34.836 4.006 10.801 1.00 47.66 404 PRO A O 1
ATOM 3274 N N . GLU A 1 405 ? -35.644 2.538 12.296 1.00 47.78 405 GLU A N 1
ATOM 3275 C CA . GLU A 1 405 ? -36.244 3.546 13.181 1.00 47.78 405 GLU A CA 1
ATOM 3276 C C . GLU A 1 405 ? -35.229 4.111 14.180 1.00 47.78 405 GLU A C 1
ATOM 3278 O O . GLU A 1 405 ? -35.301 5.300 14.495 1.00 47.78 405 GLU A O 1
ATOM 3283 N N . ALA A 1 406 ? -34.192 3.349 14.547 1.00 48.94 406 ALA A N 1
ATOM 3284 C CA . ALA A 1 406 ? -33.037 3.857 15.299 1.00 48.94 406 ALA A CA 1
ATOM 3285 C C . ALA A 1 406 ? -32.286 5.003 14.577 1.00 48.94 406 ALA A C 1
ATOM 3287 O O . ALA A 1 406 ? -31.527 5.748 15.196 1.00 48.94 406 ALA A O 1
ATOM 3288 N N . LEU A 1 407 ? -32.529 5.195 13.273 1.00 40.91 407 LEU A N 1
ATOM 3289 C CA . LEU A 1 407 ? -32.017 6.309 12.462 1.00 40.91 407 LEU A CA 1
ATOM 3290 C C . LEU A 1 407 ? -32.883 7.588 12.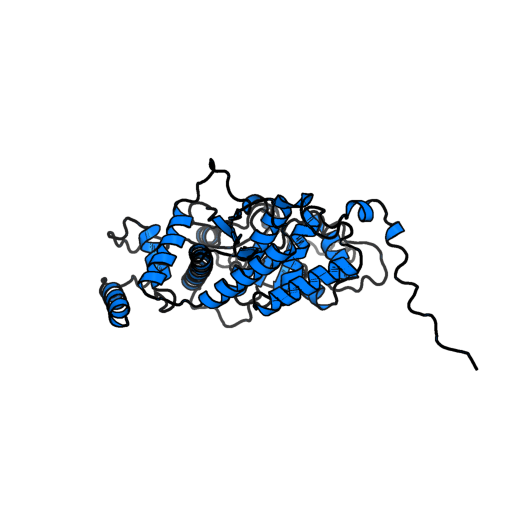512 1.00 40.91 407 LEU A C 1
ATOM 3292 O O . LEU A 1 407 ? -32.508 8.606 11.923 1.00 40.91 407 LEU A O 1
ATOM 3296 N N . ARG A 1 408 ? -34.035 7.576 13.193 1.00 44.56 408 ARG A N 1
ATOM 3297 C CA . ARG A 1 408 ? -34.916 8.742 13.391 1.00 44.56 408 ARG A CA 1
ATOM 3298 C C . ARG A 1 408 ? -35.063 8.992 14.900 1.00 44.56 408 ARG A C 1
ATOM 3300 O O . ARG A 1 408 ? -36.010 8.467 15.476 1.00 44.56 408 ARG A O 1
ATOM 3307 N N . PRO A 1 409 ? -34.195 9.784 15.571 1.00 43.16 409 PRO A N 1
ATOM 3308 C CA . PRO A 1 409 ? -34.257 11.248 15.454 1.00 43.16 409 PRO A CA 1
ATOM 3309 C C . PRO A 1 409 ? -32.941 11.972 15.850 1.00 43.16 409 PRO A C 1
ATOM 3311 O O . PRO A 1 409 ? -32.713 12.244 17.022 1.00 43.16 409 PRO A O 1
ATOM 3314 N N . TRP A 1 410 ? -32.097 12.371 14.893 1.00 42.06 410 TRP A N 1
ATOM 3315 C CA . TRP A 1 410 ? -30.929 13.245 15.167 1.00 42.06 410 TRP A CA 1
ATOM 3316 C C . TRP A 1 410 ? -30.898 14.513 14.296 1.00 42.06 410 TRP A C 1
ATOM 3318 O O . TRP A 1 410 ? -29.858 15.127 14.080 1.00 42.06 410 TRP A O 1
ATOM 3328 N N . VAL A 1 411 ? -32.063 14.936 13.791 1.00 39.72 411 VAL A N 1
ATOM 3329 C CA . VAL A 1 411 ? -32.200 16.142 12.945 1.00 39.72 411 VAL A CA 1
ATOM 3330 C C . VAL A 1 411 ? -33.079 17.227 13.595 1.00 39.72 411 VAL A C 1
ATOM 3332 O O . VAL A 1 411 ? -33.220 18.314 13.044 1.00 39.72 411 VAL A O 1
ATOM 3335 N N . SER A 1 412 ? -33.624 17.008 14.798 1.00 40.91 412 SER A N 1
ATOM 3336 C CA . SER A 1 412 ? -34.624 17.923 15.386 1.00 40.91 412 SER A CA 1
ATOM 3337 C C . SER A 1 412 ? -34.192 18.725 16.623 1.00 40.91 412 SER A C 1
ATOM 3339 O O . SER A 1 412 ? -35.016 19.485 17.118 1.00 40.91 412 SER A O 1
ATOM 3341 N N . GLN A 1 413 ? -32.952 18.634 17.125 1.00 38.81 413 GLN A N 1
ATOM 3342 C CA . GLN A 1 413 ? -32.577 19.287 18.402 1.00 38.81 413 GLN A CA 1
ATOM 3343 C C . GLN A 1 413 ? -31.662 20.525 18.325 1.00 38.81 413 GLN A C 1
ATOM 3345 O O . GLN A 1 413 ? -31.236 21.026 19.358 1.00 38.81 413 GLN A O 1
ATOM 3350 N N . THR A 1 414 ? -31.417 21.114 17.149 1.00 39.81 414 THR A N 1
ATOM 3351 C CA . THR A 1 414 ? -30.620 22.362 17.027 1.00 39.81 414 THR A CA 1
ATOM 3352 C C . THR A 1 414 ? -31.409 23.586 16.559 1.00 39.81 414 THR A C 1
ATOM 3354 O O . THR A 1 414 ? -30.869 24.472 15.896 1.00 39.81 414 THR A O 1
ATOM 3357 N N . ARG A 1 415 ? -32.688 23.695 16.938 1.00 37.88 415 ARG A N 1
ATOM 3358 C CA . ARG A 1 415 ? -33.439 24.960 16.847 1.00 37.88 415 ARG A CA 1
ATOM 3359 C C . ARG A 1 415 ? -34.382 25.160 18.033 1.00 37.88 415 ARG A C 1
ATOM 3361 O O . ARG A 1 415 ? -35.587 25.295 17.855 1.00 37.88 415 ARG A O 1
ATOM 3368 N N . GLU A 1 416 ? -33.832 25.251 19.238 1.00 37.97 416 GLU A N 1
ATOM 3369 C CA . GLU A 1 416 ? -34.468 26.087 20.258 1.00 37.97 416 GLU A CA 1
ATOM 3370 C C . GLU A 1 416 ? -33.875 27.497 20.163 1.00 37.97 416 GLU A C 1
ATOM 3372 O O . GLU A 1 416 ? -32.687 27.731 20.378 1.00 37.97 416 GLU A O 1
ATOM 3377 N N . ASN A 1 417 ? -34.727 28.424 19.723 1.00 39.94 417 ASN A N 1
ATOM 3378 C CA . ASN A 1 417 ? -34.470 29.857 19.652 1.00 39.94 417 ASN A CA 1
ATOM 3379 C C . ASN A 1 417 ? -34.133 30.419 21.043 1.00 39.94 417 ASN A C 1
ATOM 3381 O O . ASN A 1 417 ? -34.926 30.225 21.967 1.00 39.94 417 ASN A O 1
ATOM 3385 N N . PRO A 1 418 ? -33.075 31.233 21.199 1.00 43.91 418 PRO A N 1
ATOM 3386 C CA . PRO A 1 418 ? -32.925 32.068 22.374 1.00 43.91 418 PRO A CA 1
ATOM 3387 C C . PRO A 1 418 ? -33.744 33.345 22.159 1.00 43.91 418 PRO A C 1
ATOM 3389 O O . PRO A 1 418 ? -33.229 34.378 21.739 1.00 43.91 418 PRO A O 1
ATOM 3392 N N . THR A 1 419 ? -35.045 33.288 22.432 1.00 51.69 419 THR A N 1
ATOM 3393 C CA . THR A 1 419 ? -35.843 34.502 22.635 1.00 51.69 419 THR A CA 1
ATOM 3394 C C . THR A 1 419 ? -36.678 34.362 23.895 1.00 51.69 419 THR A C 1
ATOM 3396 O O . THR A 1 419 ? -37.477 33.439 24.012 1.00 51.69 419 THR A O 1
ATOM 3399 N N . SER A 1 420 ? -36.524 35.357 24.770 1.00 46.25 420 SER A N 1
ATOM 3400 C CA . SER A 1 420 ? -37.262 35.644 26.007 1.00 46.25 420 SER A CA 1
ATOM 3401 C C . SER A 1 420 ? -36.730 35.036 27.316 1.00 46.25 420 SER A C 1
ATOM 3403 O O . SER A 1 420 ? -36.995 33.893 27.670 1.00 46.25 420 SER A O 1
ATOM 3405 N N . ARG A 1 421 ? -36.013 35.886 28.061 1.00 39.75 421 ARG A N 1
ATOM 3406 C CA . ARG A 1 421 ? -36.147 36.179 29.505 1.00 39.75 421 ARG A CA 1
ATOM 3407 C C . ARG A 1 421 ? -35.225 37.382 29.763 1.00 39.75 421 ARG A C 1
ATOM 3409 O O . ARG A 1 421 ? -34.021 37.257 29.580 1.00 39.75 421 ARG A O 1
ATOM 3416 N N . SER A 1 422 ? -35.786 38.591 29.684 1.00 50.38 422 SER A N 1
ATOM 3417 C CA . SER A 1 422 ? -36.391 39.385 30.777 1.00 50.38 422 SER A CA 1
ATOM 3418 C C . SER A 1 422 ? -35.332 40.101 31.597 1.00 50.38 422 SER A C 1
ATOM 3420 O O . SER A 1 422 ? -34.616 39.380 32.326 1.00 50.38 422 SER A O 1
#

Foldseek 3Di:
DVVVVVVVVVVVVPPDDPQPLDPPDPQCVLLLVLQCVQVPVPVVPPDSDDDRFFWAFFWAAALVLFADDDPVGQPQVSVQSSLLSSLVSCVVVVRDHPLLLVLVLLQQLLQLVCQQWDDLPDDFKDKTWDWTDRPVDIHTHMAMWGQDPVVSGIGHDPSRSSSSSSSLSNNVSNVVSPDDPPDDDDLAKAKAFQAALQCVVVVVVCCVVPNPPVLLQFKWWWFDDDPVVVVVPPPPPPDPPPPPPPPVQDDQDQDFHQRSRYHYHYDPDTDDDLVVVVVVPPDPPVNGPRRSIRSPPPPPPVDDPDDPPPSSNITIIGIGSDDSSLSVSLRSVLSSLSNVCVVCLVPTPQPQQCVPPVRVVVLLVSLVSSVVSVSDHSSSSSSSNVSNCSVSCSNVCVVCVVDVCVVPDDPPPPDDDPDDDD

Solvent-accessible surface area (backbone atoms only — not comparable to full-atom values): 24528 Å² total; per-residue (Å²): 111,71,62,58,56,46,48,51,50,49,53,62,68,64,43,85,67,70,55,96,86,56,80,70,48,86,81,35,49,61,47,51,52,27,46,46,68,61,76,39,83,63,62,91,63,83,60,97,78,70,79,78,86,43,52,43,65,56,29,30,40,39,61,78,54,11,40,54,69,55,87,92,56,73,71,24,60,66,56,42,50,32,27,53,46,28,33,50,51,29,62,76,65,69,55,84,49,93,32,46,65,56,25,52,23,40,50,52,34,53,28,55,52,45,54,66,43,51,67,96,77,83,66,62,66,49,61,23,15,50,70,35,37,48,77,88,49,76,35,47,36,75,48,59,40,32,53,36,81,90,75,73,40,46,41,66,51,74,69,45,47,37,37,47,23,29,51,50,41,38,37,52,43,43,55,60,72,69,54,65,94,82,74,73,94,65,90,64,37,24,38,38,32,50,24,64,20,88,50,36,68,54,56,48,49,54,42,66,75,70,43,57,75,66,46,57,72,26,43,29,31,33,57,71,87,51,78,70,65,63,66,66,68,79,76,69,83,68,71,88,76,68,76,73,73,78,62,84,70,69,78,65,61,83,52,78,47,54,65,80,36,25,35,30,27,24,68,85,68,56,56,74,58,76,65,64,49,64,78,69,46,90,54,87,73,74,76,61,64,75,51,58,31,38,56,65,70,85,61,72,81,77,82,63,99,68,75,72,87,65,47,60,69,20,32,39,26,43,51,40,76,57,53,69,69,38,52,54,42,43,39,55,52,32,28,43,40,37,30,46,44,69,75,34,56,91,66,42,68,58,49,79,52,39,76,43,74,70,38,50,50,52,50,52,52,50,21,49,59,32,26,76,45,66,51,39,58,46,51,61,41,41,50,41,53,48,40,34,38,59,70,72,44,51,42,46,50,70,62,58,74,74,33,72,62,80,73,65,83,87,83,77,84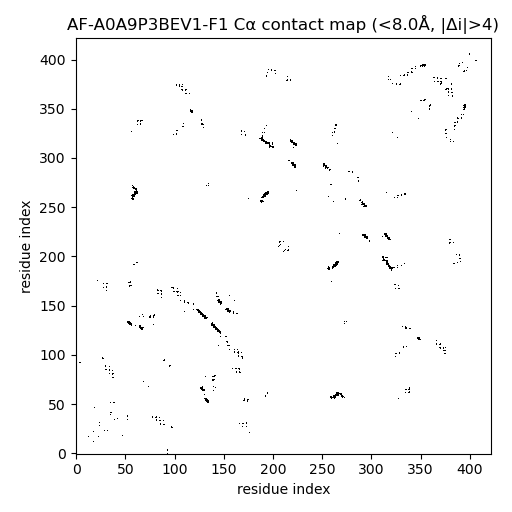,88,76,80,76,96,74,90,84,134

Organism: NCBI:txid1517512

pLDDT: mean 73.13, std 19.47, range [34.03, 98.38]

Mean predicted aligned error: 11.34 Å

Secondary structure (DSSP, 8-state):
-HHHHHHHHHHHHHSS---TT----GGGHHHHHHHHHHH-TTTTS--TTPPPPP-B--EEE-GGGGBPPPGGG---HHHHHHHHHHHHHHHHHT---TTHHHHHHHHHHHHHHHHHHS-TTS-SEEEEE--EE-SS-EE--EEEEEEETTTTEEE--HHHHHHHHHHHHHHHHHHHHH--TT-------EEEEES-GGGHHHHHHHHHHHS-HHHHHHEEEEPP--GGGGGGGSS----TTS-----SS---------GGGEEEE--SSPPPPHHHHHHH--STTTTS----EE--------S-----TTGGGSEEEEEE---HHHHHHHHHHHHHHHHHHHHHTTT--S-TTTTSHHHHHHHHHHHHHHHTTTSS-HHHHHHHHHHHHHHTTTT-THHHHH-SSTTSSSSSSS--------

Sequence (422 aa):
MTLLMAGIRMFLHQTVRPSIAHQTFYQHEMDWLAIEVTLDPDFKKFSEQKPLPVWALYGGHSADACKAPLPSEQNAVKSTKLLEKRARIADICQWECPSTEMAQNLAISIESVANVWLPESTVQEFQWCVVVDLGERKEKPTFCLAYSSKRKRWEFRKEERQRLESALSLWLYYDKSVRSKRFTKNFERSLLLLGLSQNSDVLFKVLQQRMGKGAMAKLCFVKPFLQTDANEGEDDDYNEDYEEEESVFSKPEKKSCKRNRIVGIYNGGGLQSPTFYQENTATGQDRELVVKLIRPRLHTFRSAGRYPTTLNNYIPGALSTMNLVQLYAQHIFLAFAWAFVDKFQSDLRVPKNAFEEDSLEDLEQLASRVELTHLGDIQDIILCLLSPLIHFGVLGMERMIADPEALRPWVSQTRENPTSRS

Radius of gyration: 24.12 Å; Cα contacts (8 Å, |Δi|>4): 570; chains: 1; bounding box: 73×64×65 Å